Protein 6X6Z (pdb70)

Sequence (438 aa):
IVACDDPDFLTSYFAHSRLHHLSAWKANNLKDKFLNENIHKYTKITDKDTYIIFHIDFDCFFATVAYLCCRSSSFSACDFKRDPIVVCHGTKNSDIASCNYVARSYGIKNGMMWVSQAEKMLPNGIKLISLPYTFEQQFQLKSEAFYSTLKRLNIFNLILPISIDEAVCVRIIPDNIHNTNTLNARLCEEIRQEIFQGTNGCTVSIGCSDSLVLARLALKMAKPNGYNITFKSNLSEEFWSSFKLDDLPGVGHSSTLSSRLESTFDSPHSLNDLRKRYTLDALKASVGSKLGMKIHLALQGQDDEESSLKILYDPKEVLQRKKSLSIDINWGIRFKNITQVDLFIERGCQYLLEKLNEINKTTSQIITLKLMRRCKDAPIEPPKYMGMGRCDSSFSRSSSRLGIPTNEEFGIIATEMKSLYRTLGCPPMMELRGLALQFNKLVDVGPDNNNQ

Solvent-accessible surface area: 22510 Å² total; per-residue (Å²): 215,52,56,5,52,55,96,88,8,17,103,29,42,19,59,104,19,39,100,46,26,57,72,34,25,77,31,95,30,63,66,119,16,38,96,90,15,124,176,135,70,38,95,3,63,134,196,36,86,29,5,0,0,1,0,14,3,4,10,14,12,0,8,0,1,32,70,32,65,60,98,104,57,74,98,16,55,55,168,195,35,8,0,0,0,7,113,25,116,128,29,17,33,0,16,5,0,1,61,31,0,58,87,68,24,0,91,80,42,33,85,3,20,98,0,89,165,75,22,72,157,61,69,151,29,46,44,0,71,28,22,20,132,70,0,54,102,33,2,90,26,0,35,66,6,1,138,144,22,136,23,24,83,6,38,0,8,35,21,5,17,28,0,5,0,0,73,44,20,68,146,137,89,148,42,43,88,98,92,1,15,132,25,0,65,68,0,48,90,38,0,88,105,40,1,122,21,0,30,1,0,0,0,0,0,42,1,17,11,0,0,83,0,0,14,102,68,12,45,70,78,14,70,30,25,10,33,80,106,77,48,50,99,143,9,3,56,64,4,114,5,60,30,4,34,55,8,39,152,65,18,40,66,141,0,65,99,65,15,121,49,3,147,14,0,15,38,0,75,144,106,31,78,56,115,36,0,65,90,17,22,33,61,158,47,0,50,49,2,43,39,6,0,64,0,81,22,22,147,115,33,44,95,29,0,66,57,1,62,81,50,7,81,97,113,58,11,50,10,69,0,39,83,5,0,60,5,145,67,62,82,43,0,21,63,2,0,44,53,0,0,105,47,0,11,95,74,0,77,127,60,90,36,20,0,21,20,0,12,0,70,1,47,76,43,15,174,97,6,82,116,150,16,99,53,155,56,4,69,31,139,27,68,68,79,65,122,59,24,159,21,82,138,59,9,62,102,88,44,83,0,1,86,49,0,46,49,5,4,119,71,27,52,7,56,29,130,40,0,6,0,1,4,1,33,0,41,89,32,52,111,72,41,149,116,143,134,224

Structure (mmCIF, N/CA/C/O backbone):
data_6X6Z
#
_entry.id   6X6Z
#
_cell.length_a   62.376
_cell.length_b   73.947
_cell.length_c   117.290
_cell.angle_alpha   90.000
_cell.angle_beta   90.000
_cell.angle_gamma   90.000
#
_symmetry.space_group_name_H-M   'P 21 21 21'
#
loop_
_entity.id
_entity.type
_entity.pdbx_description
1 polymer "DNA (5'-D(*GP*GP*GP*GP*TP*GP*TP*GP*GP*TP*AP*G)-3')"
2 polymer "DNA (5'-D(*CP*AP*TP*CP*GP*CP*TP*AP*CP*CP*AP*CP*AP*CP*CP*CP*C)-3')"
3 polymer 'DNA repair protein REV1'
4 non-polymer 'CALCIUM ION'
5 non-polymer "2'-DEOXYCYTIDINE-5'-TRIPHOSPHATE"
6 non-polymer GLYCEROL
7 water water
#
loop_
_atom_site.group_PDB
_atom_site.id
_atom_site.type_symbol
_atom_site.label_atom_id
_atom_site.label_alt_id
_atom_site.label_comp_id
_atom_site.label_asym_id
_atom_site.label_entity_id
_atom_site.label_seq_id
_atom_site.pdbx_PDB_ins_code
_atom_site.Cartn_x
_atom_site.Cartn_y
_atom_site.Cartn_z
_atom_site.occupancy
_atom_site.B_iso_or_equiv
_atom_site.auth_seq_id
_atom_site.auth_comp_id
_atom_site.auth_asym_id
_atom_site.auth_atom_id
_atom_site.pdbx_PDB_model_num
ATOM 573 N N . ILE C 3 3 ? 12.06400 86.24700 -15.33100 1.000 39.18241 307 ILE A N 1
ATOM 574 C CA . ILE C 3 3 ? 12.60100 85.30400 -14.35300 1.000 44.48026 307 ILE A CA 1
ATOM 575 C C . ILE C 3 3 ? 13.61200 85.98000 -13.42600 1.000 29.92540 307 ILE A C 1
ATOM 576 O O . ILE C 3 3 ? 14.42800 86.79500 -13.86300 1.000 36.93088 307 ILE A O 1
ATOM 581 N N . VAL C 3 4 ? 13.54500 85.62500 -12.14500 1.000 32.09543 308 VAL A N 1
ATOM 582 C CA . VAL C 3 4 ? 14.25200 86.31500 -11.06900 1.000 23.11052 308 VAL A CA 1
ATOM 583 C C . VAL C 3 4 ? 15.10100 85.28300 -10.33700 1.000 22.39629 308 VAL A C 1
ATOM 584 O O . VAL C 3 4 ? 14.56200 84.39300 -9.66600 1.000 25.66614 308 VAL A O 1
ATOM 588 N N . ALA C 3 5 ? 16.41800 85.39900 -10.45200 1.000 20.21160 309 ALA A N 1
ATOM 589 C CA . ALA C 3 5 ? 17.31900 84.47100 -9.78400 1.000 21.07369 309 ALA A CA 1
ATOM 590 C C . ALA C 3 5 ? 17.57800 84.91200 -8.34200 1.000 19.86953 309 ALA A C 1
ATOM 591 O O . ALA C 3 5 ? 17.28700 86.04500 -7.93900 1.000 17.69381 309 ALA A O 1
ATOM 593 N N . CYS C 3 6 ? 18.13100 84.00200 -7.55200 1.000 18.87968 310 CYS A N 1
ATOM 594 C CA . CYS C 3 6 ? 18.32000 84.25300 -6.11100 1.000 16.44230 310 CYS A CA 1
ATOM 595 C C . CYS C 3 6 ? 19.30500 85.38700 -5.81400 1.000 15.20098 310 CYS A C 1
ATOM 596 O O . CYS C 3 6 ? 19.29100 85.85200 -4.72700 1.000 16.08611 310 CYS A O 1
ATOM 599 N N . ASP C 3 7 ? 20.16800 85.73300 -6.75700 1.000 16.35419 311 ASP A N 1
ATOM 600 C CA . ASP C 3 7 ? 21.06900 86.86000 -6.54000 1.000 15.68306 311 ASP A CA 1
ATOM 601 C C . ASP C 3 7 ? 20.46200 88.17700 -6.99900 1.000 16.10208 311 ASP A C 1
ATOM 602 O O . ASP C 3 7 ? 21.14100 89.20900 -6.95400 1.000 18.90002 311 ASP A O 1
ATOM 607 N N . ASP C 3 8 ? 19.22200 88.15900 -7.45600 1.000 16.12361 312 ASP A N 1
ATOM 608 C CA . ASP C 3 8 ? 18.55900 89.39300 -7.85300 1.000 18.43088 312 ASP A CA 1
ATOM 609 C C . ASP C 3 8 ? 17.90400 90.04000 -6.64000 1.000 15.04304 312 ASP A C 1
ATOM 610 O O . ASP C 3 8 ? 17.32100 89.34500 -5.80500 1.000 14.83738 312 ASP A O 1
ATOM 615 N N . PRO C 3 9 ? 17.98600 91.36300 -6.50400 1.000 15.62158 313 PRO A N 1
ATOM 616 C CA . PRO C 3 9 ? 17.33200 92.01400 -5.36000 1.000 14.65473 313 PRO A CA 1
ATOM 617 C C . PRO C 3 9 ? 15.85600 91.68600 -5.20800 1.000 14.06686 313 PRO A C 1
ATOM 618 O O . PRO C 3 9 ? 15.35400 91.70400 -4.08100 1.000 17.46868 313 PRO A O 1
ATOM 622 N N . ASP C 3 10 ? 15.15200 91.36200 -6.29700 1.000 14.89648 314 ASP A N 1
ATOM 623 C CA . ASP C 3 10 ? 13.71700 91.10400 -6.25300 1.000 14.87892 314 ASP A CA 1
ATOM 624 C C . ASP C 3 10 ? 13.36700 89.64900 -5.92400 1.000 16.91189 314 ASP A C 1
ATOM 625 O O . ASP C 3 10 ? 12.18200 89.29100 -5.96000 1.000 16.39010 314 ASP A O 1
ATOM 630 N N . PHE C 3 11 ? 14.35600 88.80900 -5.60600 1.000 15.42714 315 PHE A N 1
ATOM 631 C CA . PHE C 3 11 ? 14.08800 87.37300 -5.48900 1.000 14.72871 315 PHE A CA 1
ATOM 632 C C . PHE C 3 11 ? 13.09400 87.06300 -4.37300 1.000 18.56660 315 PHE A C 1
ATOM 633 O O . PHE C 3 11 ? 12.12500 86.32000 -4.58000 1.000 16.01590 315 PHE A O 1
ATOM 641 N N . LEU C 3 12 ? 13.32700 87.60200 -3.17300 1.000 17.54574 316 LEU A N 1
ATOM 642 C CA . LEU C 3 12 ? 12.43700 87.31300 -2.05200 1.000 18.02511 316 LEU A CA 1
ATOM 643 C C . LEU C 3 12 ? 11.00500 87.74800 -2.34800 1.000 17.48916 316 LEU A C 1
ATOM 644 O O . LEU C 3 12 ? 10.05000 87.00800 -2.07300 1.000 19.76868 316 LEU A O 1
ATOM 649 N N . THR C 3 13 ? 10.83300 88.93700 -2.93200 1.000 16.44619 317 THR A N 1
ATOM 650 C CA . THR C 3 13 ? 9.49800 89.39400 -3.29500 1.000 18.04542 317 THR A CA 1
ATOM 651 C C . THR C 3 13 ? 8.84100 88.44400 -4.28700 1.000 15.73557 317 THR A C 1
ATOM 652 O O . THR C 3 13 ? 7.66300 88.09500 -4.14200 1.000 18.10907 317 THR A O 1
ATOM 656 N N . SER C 3 14 ? 9.59600 88.00300 -5.29400 1.000 14.09153 318 SER A N 1
ATOM 657 C CA . SER C 3 14 ? 9.04600 87.12400 -6.32300 1.000 13.64822 318 SER A CA 1
ATOM 658 C C . SER C 3 14 ? 8.70800 85.75600 -5.74600 1.000 14.37827 318 SER A C 1
ATOM 659 O O . SER C 3 14 ? 7.65400 85.18200 -6.04900 1.000 13.63156 318 SER A O 1
ATOM 662 N N . TYR C 3 15 ? 9.62200 85.21200 -4.94400 1.000 13.04785 319 TYR A N 1
ATOM 663 C CA . TYR C 3 15 ? 9.41700 83.87300 -4.40700 1.000 12.57768 319 TYR A CA 1
ATOM 664 C C . TYR C 3 15 ? 8.20300 83.83300 -3.48800 1.000 14.37163 319 TYR A C 1
ATOM 665 O O . TYR C 3 15 ? 7.34100 82.95100 -3.61100 1.000 14.05382 319 TYR A O 1
ATOM 674 N N . PHE C 3 16 ? 8.10200 84.80600 -2.57700 1.000 13.61300 320 PHE A N 1
ATOM 675 C CA . PHE C 3 16 ? 6.95400 84.84500 -1.67600 1.000 13.15498 320 PHE A CA 1
ATOM 676 C C . PHE C 3 16 ? 5.64400 85.13000 -2.41700 1.000 15.04234 320 PHE A C 1
ATOM 677 O O . PHE C 3 16 ? 4.58100 84.63700 -2.01300 1.000 15.90669 320 PHE A O 1
ATOM 685 N N . ALA C 3 17 ? 5.68900 85.92500 -3.49200 1.000 15.60016 321 ALA A N 1
ATOM 686 C CA . ALA C 3 17 ? 4.48500 86.14500 -4.29600 1.000 16.02980 321 ALA A CA 1
ATOM 687 C C . ALA C 3 17 ? 3.96700 84.85300 -4.91500 1.000 14.47100 321 ALA A C 1
ATOM 688 O O . ALA C 3 17 ? 2.75200 84.69500 -5.10200 1.000 14.72268 321 ALA A O 1
ATOM 690 N N . HIS C 3 18 ? 4.86900 83.91800 -5.25100 1.000 13.23191 322 HIS A N 1
ATOM 691 C CA . HIS C 3 18 ? 4.48800 82.67900 -5.92000 1.000 12.61930 322 HIS A CA 1
ATOM 692 C C . HIS C 3 18 ? 4.29500 81.51000 -4.96700 1.000 11.65856 322 HIS A C 1
ATOM 693 O O . HIS C 3 18 ? 3.61400 80.54400 -5.34000 1.000 13.21440 322 HIS A O 1
ATOM 700 N N . SER C 3 19 ? 4.89400 81.55700 -3.77000 1.000 11.91928 323 SER A N 1
ATOM 701 C CA . SER C 3 19 ? 4.94000 80.40100 -2.86700 1.000 11.10529 323 SER A CA 1
ATOM 702 C C . SER C 3 19 ? 3.62400 80.24900 -2.11100 1.000 10.97267 323 SER A C 1
ATOM 703 O O . SER C 3 19 ? 3.32100 81.04700 -1.22400 1.000 12.68009 323 SER A O 1
ATOM 706 N N . ARG C 3 20 ? 2.88100 79.17300 -2.38500 1.000 11.02020 324 ARG A N 1
ATOM 707 C CA . ARG C 3 20 ? 1.63600 78.99000 -1.64200 1.000 11.87224 324 ARG A CA 1
ATOM 708 C C . ARG C 3 20 ? 1.88600 78.66800 -0.17100 1.000 12.04459 324 ARG A C 1
ATOM 709 O O . ARG C 3 20 ? 1.05800 79.01300 0.68400 1.000 12.33324 324 ARG A O 1
ATOM 717 N N . LEU C 3 21 ? 3.00500 78.01100 0.14300 1.000 12.11445 325 LEU A N 1
ATOM 718 C CA . LEU C 3 21 ? 3.32300 77.71300 1.53500 1.000 12.37539 325 LEU A CA 1
ATOM 719 C C . LEU C 3 21 ? 3.65900 78.98400 2.30700 1.000 11.47608 325 LEU A C 1
ATOM 720 O O . LEU C 3 21 ? 3.26500 79.13100 3.47100 1.000 13.18799 325 LEU A O 1
ATOM 725 N N . HIS C 3 22 ? 4.36200 79.93000 1.67500 1.000 11.28175 326 HIS A N 1
ATOM 726 C CA . HIS C 3 22 ? 4.51500 81.24000 2.29500 1.000 12.04979 326 HIS A CA 1
ATOM 727 C C . HIS C 3 22 ? 3.16100 81.89900 2.53800 1.000 12.51371 326 HIS A C 1
ATOM 728 O O . HIS C 3 22 ? 2.92800 82.48700 3.60300 1.000 13.72338 326 HIS A O 1
ATOM 735 N N . HIS C 3 23 ? 2.25900 81.83400 1.55400 1.000 13.58240 327 HIS A N 1
ATOM 736 C CA . HIS C 3 23 ? 0.93600 82.43900 1.72200 1.000 12.97620 327 HIS A CA 1
ATOM 737 C C . HIS C 3 23 ? 0.19300 81.81200 2.89300 1.000 14.00690 327 HIS A C 1
ATOM 738 O O . HIS C 3 23 ? -0.39400 82.52400 3.71500 1.000 14.50922 327 HIS A O 1
ATOM 745 N N . LEU C 3 24 ? 0.19400 80.47800 2.98000 1.000 13.27018 328 LEU A N 1
ATOM 746 C CA . LEU C 3 24 ? -0.49300 79.81300 4.08900 1.000 12.77862 328 LEU A CA 1
ATOM 747 C C . LEU C 3 24 ? 0.00300 80.34100 5.42600 1.000 14.94890 328 LEU A C 1
ATOM 748 O O . LEU C 3 24 ? -0.79100 80.67000 6.32100 1.000 13.49848 328 LEU A O 1
ATOM 753 N N . SER C 3 25 ? 1.32500 80.44800 5.57100 1.000 13.85488 329 SER A N 1
ATOM 754 C CA . SER C 3 25 ? 1.95200 80.87100 6.81400 1.000 13.01778 329 SER A CA 1
ATOM 755 C C . SER C 3 25 ? 1.59300 82.30900 7.15100 1.000 13.39798 329 SER A C 1
ATOM 756 O O . SER C 3 25 ? 1.34400 82.63400 8.31900 1.000 14.43950 329 SER A O 1
ATOM 759 N N . ALA C 3 26 ? 1.66600 83.17700 6.13900 1.000 14.16254 330 ALA A N 1
ATOM 760 C CA . ALA C 3 26 ? 1.37400 84.58800 6.35700 1.000 14.54999 330 ALA A CA 1
ATOM 761 C C . ALA C 3 26 ? -0.09600 84.78700 6.68800 1.000 15.10092 330 ALA A C 1
ATOM 762 O O . ALA C 3 26 ? -0.43700 85.57100 7.58200 1.000 16.10725 330 ALA A O 1
ATOM 764 N N . TRP C 3 27 ? -0.97800 84.09200 5.97400 1.000 14.66418 331 TRP A N 1
ATOM 765 C CA . TRP C 3 27 ? -2.40800 84.21400 6.24500 1.000 13.43745 331 TRP A CA 1
ATOM 766 C C . TRP C 3 27 ? -2.72900 83.75600 7.65700 1.000 13.37604 331 TRP A C 1
ATOM 767 O O . TRP C 3 27 ? -3.52200 84.39500 8.36200 1.000 14.93293 331 TRP A O 1
ATOM 778 N N . LYS C 3 28 ? -2.12700 82.64500 8.08600 1.000 15.35177 332 LYS A N 1
ATOM 779 C CA . LYS C 3 28 ? -2.37400 82.14100 9.43300 1.000 13.72728 332 LYS A CA 1
ATOM 780 C C . LYS C 3 28 ? -1.87000 83.12500 10.47800 1.000 14.80913 332 LYS A C 1
ATOM 781 O O . LYS C 3 28 ? -2.56200 83.42000 11.45700 1.000 15.53942 332 LYS A O 1
ATOM 787 N N . ALA C 3 29 ? -0.66000 83.64800 10.28100 1.000 14.71297 333 ALA A N 1
ATOM 788 C CA . ALA C 3 29 ? -0.11600 84.61700 11.22600 1.000 14.56731 333 ALA A CA 1
ATOM 789 C C . ALA C 3 29 ? -1.00200 85.85000 11.31900 1.000 13.63045 333 ALA A C 1
ATOM 790 O O . ALA C 3 29 ? -1.21400 86.38800 12.41500 1.000 15.84544 333 ALA A O 1
ATOM 792 N N A ASN C 3 30 ? -1.52700 86.31800 10.18400 0.720 15.89331 334 ASN A N 1
ATOM 793 N N B ASN C 3 30 ? -1.53900 86.30800 10.18500 0.280 15.92010 334 ASN A N 1
ATOM 794 C CA A ASN C 3 30 ? -2.39800 87.49400 10.20400 0.720 14.80815 334 ASN A CA 1
ATOM 795 C CA B ASN C 3 30 ? -2.39800 87.49000 10.19500 0.280 14.96184 334 ASN A CA 1
ATOM 796 C C A ASN C 3 30 ? -3.70100 87.20300 10.93700 0.720 17.18537 334 ASN A C 1
ATOM 797 C C B ASN C 3 30 ? -3.71800 87.21300 10.90300 0.280 17.13818 334 ASN A C 1
ATOM 798 O O A ASN C 3 30 ? -4.22300 88.06500 11.65600 0.720 16.42300 334 ASN A O 1
ATOM 799 O O B ASN C 3 30 ? -4.26800 88.09700 11.57100 0.280 16.47724 334 ASN A O 1
ATOM 808 N N . LEU C 3 31 ? -4.24700 85.99500 10.76500 1.000 13.38957 335 LEU A N 1
ATOM 809 C CA . LEU C 3 31 ? -5.49200 85.65100 11.44600 1.000 14.03539 335 LEU A CA 1
ATOM 810 C C . LEU C 3 31 ? -5.29600 85.59500 12.95000 1.000 15.04383 335 LEU A C 1
ATOM 811 O O . LEU C 3 31 ? -6.19200 85.97700 13.71300 1.000 15.68424 335 LEU A O 1
ATOM 816 N N . LYS C 3 32 ? -4.14200 85.10000 13.39700 1.000 15.10005 336 LYS A N 1
ATOM 817 C CA . LYS C 3 32 ? -3.86100 85.07100 14.82500 1.000 12.89180 336 LYS A CA 1
ATOM 818 C C . LYS C 3 32 ? -3.69800 86.47800 15.37300 1.000 17.43021 336 LYS A C 1
ATOM 819 O O . LYS C 3 32 ? -4.20700 86.79100 16.45200 1.000 16.79730 336 LYS A O 1
ATOM 825 N N . ASP C 3 33 ? -2.98900 87.34100 14.64600 1.000 15.35928 337 ASP A N 1
ATOM 826 C CA . ASP C 3 33 ? -2.81500 88.70600 15.11800 1.000 17.17951 337 ASP A CA 1
ATOM 827 C C . ASP C 3 33 ? -4.15100 89.43100 15.16400 1.000 19.48674 337 ASP A C 1
ATOM 828 O O . ASP C 3 33 ? -4.42400 90.19000 16.10200 1.000 20.62616 337 ASP A O 1
ATOM 833 N N . LYS C 3 34 ? -5.00700 89.18400 14.17300 1.000 16.53004 338 LYS A N 1
ATOM 834 C CA . LYS C 3 34 ? -6.33900 89.77800 14.17900 1.000 17.43326 338 LYS A CA 1
ATOM 835 C C . LYS C 3 34 ? -7.13000 89.32900 15.40200 1.000 19.26976 338 LYS A C 1
ATOM 836 O O . LYS C 3 34 ? -7.78100 90.14900 16.06400 1.000 19.69256 338 LYS A O 1
ATOM 842 N N . PHE C 3 35 ? -7.07000 88.03300 15.72800 1.000 16.12882 339 PHE A N 1
ATOM 843 C CA . PHE C 3 35 ? -7.75100 87.52000 16.91400 1.000 19.36756 339 PHE A CA 1
ATOM 844 C C . PHE C 3 35 ? -7.28700 88.24800 18.16800 1.000 19.26102 339 PHE A C 1
ATOM 845 O O . PHE C 3 35 ? -8.10400 88.66300 19.00000 1.000 19.83015 339 PHE A O 1
ATOM 853 N N . LEU C 3 36 ? -5.97600 88.41600 18.31900 1.000 17.66112 340 LEU A N 1
ATOM 854 C CA . LEU C 3 36 ? -5.44900 89.07300 19.51200 1.000 19.05580 340 LEU A CA 1
ATOM 855 C C . LEU C 3 36 ? -5.86400 90.53600 19.57000 1.000 23.09320 340 LEU A C 1
ATOM 856 O O . LEU C 3 36 ? -6.19200 91.04900 20.64600 1.000 23.45353 340 LEU A O 1
ATOM 861 N N . ASN C 3 37 ? -5.85400 91.22100 18.42600 1.000 19.92070 341 ASN A N 1
ATOM 862 C CA . ASN C 3 37 ? -6.24100 92.63100 18.39700 1.000 24.09344 341 ASN A CA 1
ATOM 863 C C . ASN C 3 37 ? -7.72100 92.80700 18.70200 1.000 26.31684 341 ASN A C 1
ATOM 864 O O . ASN C 3 37 ? -8.10900 93.75200 19.39800 1.000 27.98285 341 ASN A O 1
ATOM 869 N N . GLU C 3 38 ? -8.56400 91.90400 18.20000 1.000 24.30944 342 GLU A N 1
ATOM 870 C CA . GLU C 3 38 ? -9.99600 92.01000 18.45400 1.000 26.19845 342 GLU A CA 1
ATOM 871 C C . GLU C 3 38 ? -10.36400 91.67200 19.89100 1.000 31.14095 342 GLU A C 1
ATOM 872 O O . GLU C 3 38 ? -11.43900 92.07100 20.35200 1.000 35.86841 342 GLU A O 1
ATOM 878 N N . ASN C 3 39 ? -9.50400 90.95600 20.61100 1.000 26.55637 343 ASN A N 1
ATOM 879 C CA . ASN C 3 39 ? -9.83300 90.46200 21.94000 1.000 26.25811 343 ASN A CA 1
ATOM 880 C C . ASN C 3 39 ? -9.01200 91.11900 23.04200 1.000 36.03077 343 ASN A C 1
ATOM 881 O O . ASN C 3 39 ? -9.03000 90.63600 24.17800 1.000 34.87825 343 ASN A O 1
ATOM 886 N N . ILE C 3 40 ? -8.30600 92.21500 22.74100 1.000 32.99499 344 ILE A N 1
ATOM 887 C CA . ILE C 3 40 ? -7.36100 92.78600 23.70200 1.000 41.88574 344 ILE A CA 1
ATOM 888 C C . ILE C 3 40 ? -8.06100 93.18400 24.99800 1.000 43.25308 344 ILE A C 1
ATOM 889 O O . ILE C 3 40 ? -7.49700 93.04900 26.09100 1.000 39.99573 344 ILE A O 1
ATOM 894 N N . HIS C 3 41 ? -9.30000 93.66000 24.90300 1.000 38.31821 345 HIS A N 1
ATOM 895 C CA . HIS C 3 41 ? -10.07500 94.04300 26.07500 1.000 50.41810 345 HIS A CA 1
ATOM 896 C C . HIS C 3 41 ? -11.15100 93.02700 26.43700 1.000 53.07050 345 HIS A C 1
ATOM 897 O O . HIS C 3 41 ? -11.83700 93.20600 27.44900 1.000 60.64316 345 HIS A O 1
ATOM 904 N N . LYS C 3 42 ? -11.31500 91.97600 25.64000 1.000 48.91348 346 LYS A N 1
ATOM 905 C CA . LYS C 3 42 ? -12.25300 90.90500 25.93100 1.000 47.20552 346 LYS A CA 1
ATOM 906 C C . LYS C 3 42 ? -11.52900 89.76400 26.64200 1.000 52.98031 346 LYS A C 1
ATOM 907 O O . LYS C 3 42 ? -10.29900 89.72100 26.71100 1.000 49.98079 346 LYS A O 1
ATOM 913 N N . TYR C 3 43 ? -12.32300 88.80900 27.13400 1.000 58.54768 347 TYR A N 1
ATOM 914 C CA . TYR C 3 43 ? -11.79300 87.58500 27.79200 1.000 58.67389 347 TYR A CA 1
ATOM 915 C C . TYR C 3 43 ? -11.95900 86.42800 26.80000 1.000 58.06471 347 TYR A C 1
ATOM 916 O O . TYR C 3 43 ? -10.94000 85.88500 26.32700 1.000 60.14636 347 TYR A O 1
ATOM 918 N N . THR C 3 44 ? -13.22000 86.09700 26.49600 1.000 60.27774 348 THR A N 1
ATOM 919 C CA . THR C 3 44 ? -13.62200 85.04300 25.52300 1.000 58.80570 348 THR A CA 1
ATOM 920 C C . THR C 3 44 ? -12.72600 83.80200 25.62300 1.000 54.16707 348 THR A C 1
ATOM 921 O O . THR C 3 44 ? -12.25900 83.33600 24.56500 1.000 54.22693 348 THR A O 1
ATOM 923 N N . LYS C 3 45 ? -12.49700 83.29100 26.83600 1.000 42.13017 349 LYS A N 1
ATOM 924 C CA . LYS C 3 45 ? -11.66800 82.07100 26.99400 1.000 34.45158 349 LYS A CA 1
ATOM 925 C C . LYS C 3 45 ? -12.72100 81.10600 27.58200 1.000 30.48655 349 LYS A C 1
ATOM 926 O O . LYS C 3 45 ? -13.66900 81.48100 28.24400 1.000 30.29544 349 LYS A O 1
ATOM 932 N N . ILE C 3 46 ? -12.53900 79.83800 27.29900 1.000 22.39387 350 ILE A N 1
ATOM 933 C CA . ILE C 3 46 ? -13.34700 78.79900 27.92800 1.000 24.04388 350 ILE A CA 1
ATOM 934 C C . ILE C 3 46 ? -12.84300 78.59700 29.35000 1.000 25.48616 350 ILE A C 1
ATOM 935 O O . ILE C 3 46 ? -11.63500 78.61300 29.60400 1.000 25.71028 350 ILE A O 1
ATOM 940 N N . THR C 3 47 ? -13.76300 78.41900 30.29200 1.000 26.22465 351 THR A N 1
ATOM 941 C CA . THR C 3 47 ? -13.40200 78.18200 31.68300 1.000 25.14434 351 THR A CA 1
ATOM 942 C C . THR C 3 47 ? -13.77500 76.76000 32.08300 1.000 24.11396 351 THR A C 1
ATOM 943 O O . THR C 3 47 ? -14.47000 76.04700 31.35600 1.000 23.71446 351 THR A O 1
ATOM 947 N N . ASP C 3 48 ? -13.30400 76.35700 33.26700 1.000 23.33321 352 ASP A N 1
ATOM 948 C CA . ASP C 3 48 ? -13.55000 74.99800 33.73700 1.000 23.31644 352 ASP A CA 1
ATOM 949 C C . ASP C 3 48 ? -15.03800 74.71000 33.92500 1.000 21.01885 352 ASP A C 1
ATOM 950 O O . ASP C 3 48 ? -15.45600 73.55200 33.82000 1.000 24.34766 352 ASP A O 1
ATOM 955 N N . LYS C 3 49 ? -15.84900 75.73600 34.15000 1.000 22.19013 353 LYS A N 1
ATOM 956 C CA . LYS C 3 49 ? -17.30200 75.54700 34.41000 1.000 23.23005 353 LYS A CA 1
ATOM 957 C C . LYS C 3 49 ? -18.07600 75.35600 33.10500 1.000 27.05775 353 LYS A C 1
ATOM 958 O O . LYS C 3 49 ? -19.21100 74.95600 33.16500 1.000 24.65984 353 LYS A O 1
ATOM 964 N N . ASP C 3 50 ? -17.45000 75.63600 31.97100 1.000 21.91612 354 ASP A N 1
ATOM 965 C CA . ASP C 3 50 ? -18.17400 75.57000 30.71100 1.000 20.83883 354 ASP A CA 1
ATOM 966 C C . ASP C 3 50 ? -18.19000 74.14800 30.17600 1.000 20.20191 354 ASP A C 1
ATOM 967 O O . ASP C 3 50 ? -17.15700 73.47500 30.13700 1.000 20.06944 354 ASP A O 1
ATOM 972 N N . THR C 3 51 ? -19.36500 73.69300 29.76100 1.000 18.29507 355 THR A N 1
ATOM 973 C CA . THR C 3 51 ? -19.49300 72.50300 28.93300 1.000 20.02147 355 THR A CA 1
ATOM 974 C C . THR C 3 51 ? -19.69000 72.98100 27.50300 1.000 18.06173 355 THR A C 1
ATOM 975 O O . THR C 3 51 ? -20.51400 73.86300 27.25200 1.000 20.49351 355 THR A O 1
ATOM 979 N N . TYR C 3 52 ? -18.91000 72.43100 26.57200 1.000 18.86808 356 TYR A N 1
ATOM 980 C CA . TYR C 3 52 ? -18.86400 72.99000 25.23000 1.000 17.70356 356 TYR A CA 1
ATOM 981 C C . TYR C 3 52 ? -19.00000 71.91100 24.16300 1.000 14.70398 356 TYR A C 1
ATOM 982 O O . TYR C 3 52 ? -18.75500 70.72200 24.39300 1.000 17.14585 356 TYR A O 1
ATOM 991 N N . ILE C 3 53 ? -19.40200 72.37000 22.98100 1.000 16.44329 357 ILE A N 1
ATOM 992 C CA . ILE C 3 53 ? -19.40500 71.58000 21.75700 1.000 17.15321 357 ILE A CA 1
ATOM 993 C C . ILE C 3 53 ? -18.46000 72.25800 20.77800 1.000 14.55312 357 ILE A C 1
ATOM 994 O O . ILE C 3 53 ? -18.43200 73.49100 20.68000 1.000 14.84447 357 ILE A O 1
ATOM 999 N N . ILE C 3 54 ? -17.68300 71.44500 20.07100 1.000 14.42639 358 ILE A N 1
ATOM 1000 C CA . ILE C 3 54 ? -16.73600 71.91200 19.06700 1.000 14.41356 358 ILE A CA 1
ATOM 1001 C C . ILE C 3 54 ? -17.35500 71.69400 17.69500 1.000 15.39605 358 ILE A C 1
ATOM 1002 O O . ILE C 3 54 ? -17.80000 70.58200 17.37400 1.000 17.11860 358 ILE A O 1
ATOM 1007 N N . PHE C 3 55 ? -17.39200 72.75100 16.88900 1.000 13.63439 359 PHE A N 1
ATOM 1008 C CA . PHE C 3 55 ? -17.70900 72.65400 15.46800 1.000 13.03713 359 PHE A CA 1
ATOM 1009 C C . PHE C 3 55 ? -16.42100 72.98600 14.73000 1.000 14.16846 359 PHE A C 1
ATOM 1010 O O . PHE C 3 55 ? -15.95600 74.13600 14.75500 1.000 13.97766 359 PHE A O 1
ATOM 1018 N N . HIS C 3 56 ? -15.81900 71.95900 14.14600 1.000 13.38279 360 HIS A N 1
ATOM 1019 C CA . HIS C 3 56 ? -14.57700 72.11100 13.35600 1.000 12.69735 360 HIS A CA 1
ATOM 1020 C C . HIS C 3 56 ? -14.98700 72.24200 11.88900 1.000 12.66728 360 HIS A C 1
ATOM 1021 O O . HIS C 3 56 ? -15.40400 71.28300 11.33700 1.000 12.91476 360 HIS A O 1
ATOM 1028 N N . ILE C 3 57 ? -14.78500 73.42900 11.32700 1.000 11.02878 361 ILE A N 1
ATOM 1029 C CA . ILE C 3 57 ? -15.35000 73.78600 10.03200 1.000 13.11164 361 ILE A CA 1
ATOM 1030 C C . ILE C 3 57 ? -14.19200 74.02700 9.07300 1.000 11.53946 361 ILE A C 1
ATOM 1031 O O . ILE C 3 57 ? -13.24000 74.73200 9.42000 1.000 13.15759 361 ILE A O 1
ATOM 1036 N N . ASP C 3 58 ? -14.27300 73.46000 7.86400 1.000 12.21755 362 ASP A N 1
ATOM 1037 C CA . ASP C 3 58 ? -13.13200 73.49900 6.95300 1.000 12.84317 362 ASP A CA 1
ATOM 1038 C C . ASP C 3 58 ? -13.60700 73.40600 5.50300 1.000 11.47638 362 ASP A C 1
ATOM 1039 O O . ASP C 3 58 ? -14.49000 72.59900 5.18600 1.000 13.57841 362 ASP A O 1
ATOM 1044 N N . PHE C 3 59 ? -13.03400 74.24100 4.62700 1.000 11.14770 363 PHE A N 1
ATOM 1045 C CA . PHE C 3 59 ? -13.41900 74.21400 3.21200 1.000 12.07593 363 PHE A CA 1
ATOM 1046 C C . PHE C 3 59 ? -12.97100 72.89700 2.58000 1.000 11.65766 363 PHE A C 1
ATOM 1047 O O . PHE C 3 59 ? -11.81000 72.47600 2.73000 1.000 12.22595 363 PHE A O 1
ATOM 1055 N N . ASP C 3 60 ? -13.86200 72.28100 1.80700 1.000 12.43972 364 ASP A N 1
ATOM 1056 C CA . ASP C 3 60 ? -13.47400 71.14400 0.98600 1.000 12.53820 364 ASP A CA 1
ATOM 1057 C C . ASP C 3 60 ? -12.53000 71.58900 -0.12700 1.000 11.95222 364 ASP A C 1
ATOM 1058 O O . ASP C 3 60 ? -12.77800 72.59600 -0.79900 1.000 13.09849 364 ASP A O 1
ATOM 1063 N N . CYS C 3 61 ? -11.45900 70.80500 -0.33000 1.000 11.82945 365 CYS A N 1
ATOM 1064 C CA . CYS C 3 61 ? -10.41700 71.05000 -1.33500 1.000 11.39647 365 CYS A CA 1
ATOM 1065 C C . CYS C 3 61 ? -10.28500 72.53000 -1.67900 1.000 11.80792 365 CYS A C 1
ATOM 1066 O O . CYS C 3 61 ? -10.53500 72.95300 -2.81200 1.000 12.93298 365 CYS A O 1
ATOM 1069 N N . PHE C 3 62 ? -9.84000 73.31000 -0.69400 1.000 11.70319 366 PHE A N 1
ATOM 1070 C CA . PHE C 3 62 ? -10.01200 74.76000 -0.71000 1.000 13.03224 366 PHE A CA 1
ATOM 1071 C C . PHE C 3 62 ? -9.48800 75.41900 -1.98600 1.000 11.97369 366 PHE A C 1
ATOM 1072 O O . PHE C 3 62 ? -10.24200 76.09300 -2.69900 1.000 11.83251 366 PHE A O 1
ATOM 1080 N N . PHE C 3 63 ? -8.18800 75.28900 -2.27600 1.000 11.47998 367 PHE A N 1
ATOM 1081 C CA . PHE C 3 63 ? -7.66300 75.97000 -3.46200 1.000 11.64245 367 PHE A CA 1
ATOM 1082 C C . PHE C 3 63 ? -8.33200 75.45700 -4.73500 1.000 12.06850 367 PHE A C 1
ATOM 1083 O O . PHE C 3 63 ? -8.57600 76.23400 -5.66300 1.000 13.95544 367 PHE A O 1
ATOM 1091 N N . ALA C 3 64 ? -8.59500 74.14600 -4.82200 1.000 12.93936 368 ALA A N 1
ATOM 1092 C CA . ALA C 3 64 ? -9.21700 73.61200 -6.03500 1.000 13.48249 368 ALA A CA 1
ATOM 1093 C C . ALA C 3 64 ? -10.60800 74.19700 -6.23400 1.000 13.56611 368 ALA A C 1
ATOM 1094 O O . ALA C 3 64 ? -10.97200 74.57600 -7.35300 1.000 14.48551 368 ALA A O 1
ATOM 1096 N N . THR C 3 65 ? -11.39400 74.29100 -5.15900 1.000 13.86522 369 THR A N 1
ATOM 1097 C CA . THR C 3 65 ? -12.72600 74.87700 -5.26500 1.000 11.66716 369 THR A CA 1
ATOM 1098 C C . THR C 3 65 ? -12.65300 76.33500 -5.70000 1.000 13.84666 369 THR A C 1
ATOM 1099 O O . THR C 3 65 ? -13.37000 76.76400 -6.61800 1.000 14.65624 369 THR A O 1
ATOM 1103 N N . VAL C 3 66 ? -11.82100 77.12400 -5.02300 1.000 13.67806 370 VAL A N 1
ATOM 1104 C CA . VAL C 3 66 ? -11.77900 78.55500 -5.29900 1.000 13.58452 370 VAL A CA 1
ATOM 1105 C C . VAL C 3 66 ? -11.19200 78.82000 -6.67700 1.000 14.71803 370 VAL A C 1
ATOM 1106 O O . VAL C 3 66 ? -11.70800 79.65500 -7.43200 1.000 15.61033 370 VAL A O 1
ATOM 1110 N N . ALA C 3 67 ? -10.10700 78.12100 -7.02500 1.000 12.91130 371 ALA A N 1
ATOM 1111 C CA . ALA C 3 67 ? -9.48800 78.31500 -8.33000 1.000 14.71300 371 ALA A CA 1
ATOM 1112 C C . ALA C 3 67 ? -10.42500 77.90000 -9.44600 1.000 15.96958 371 ALA A C 1
ATOM 1113 O O . ALA C 3 67 ? -10.35000 78.44100 -10.55400 1.000 18.01624 371 ALA A O 1
ATOM 1115 N N . TYR C 3 68 ? -11.30100 76.93600 -9.17700 1.000 14.03608 372 TYR A N 1
ATOM 1116 C CA . TYR C 3 68 ? -12.31900 76.57200 -10.15600 1.000 15.08426 372 TYR A CA 1
ATOM 1117 C C . TYR C 3 68 ? -13.36600 77.66700 -10.28800 1.000 15.26179 372 TYR A C 1
ATOM 1118 O O . TYR C 3 68 ? -13.68100 78.10800 -11.40100 1.000 17.98675 372 TYR A O 1
ATOM 1127 N N . LEU C 3 69 ? -13.92300 78.11700 -9.16100 1.000 16.17226 373 LEU A N 1
ATOM 1128 C CA . LEU C 3 69 ? -14.97700 79.12700 -9.21800 1.000 14.67730 373 LEU A CA 1
ATOM 1129 C C . LEU C 3 69 ? -14.49300 80.42300 -9.85800 1.000 18.69720 373 LEU A C 1
ATOM 1130 O O . LEU C 3 69 ? -15.29300 81.14800 -10.46000 1.000 19.27258 373 LEU A O 1
ATOM 1135 N N . CYS C 3 70 ? -13.19700 80.73500 -9.75600 1.000 15.87705 374 CYS A N 1
ATOM 1136 C CA A CYS C 3 70 ? -12.59100 81.94700 -10.28100 0.860 16.18413 374 CYS A CA 1
ATOM 1137 C CA B CYS C 3 70 ? -12.69300 81.96300 -10.36500 0.140 16.41953 374 CYS A CA 1
ATOM 1138 C C . CYS C 3 70 ? -11.74500 81.69300 -11.53300 1.000 15.48556 374 CYS A C 1
ATOM 1139 O O . CYS C 3 70 ? -10.90900 82.53000 -11.88400 1.000 20.34323 374 CYS A O 1
ATOM 1144 N N . ARG C 3 71 ? -11.91800 80.54700 -12.18400 1.000 17.07588 375 ARG A N 1
ATOM 1145 C CA . ARG C 3 71 ? -11.05900 80.16800 -13.29600 1.000 15.48893 375 ARG A CA 1
ATOM 1146 C C . ARG C 3 71 ? -11.24000 81.10900 -14.48100 1.000 16.79133 375 ARG A C 1
ATOM 1147 O O . ARG C 3 71 ? -12.30500 81.70700 -14.67700 1.000 18.59348 375 ARG A O 1
ATOM 1155 N N . SER C 3 72 ? -10.17700 81.23100 -15.27000 1.000 17.39333 376 SER A N 1
ATOM 1156 C CA . SER C 3 72 ? -10.18000 82.09600 -16.44100 1.000 18.51295 376 SER A CA 1
ATOM 1157 C C . SER C 3 72 ? -11.03200 81.48200 -17.55000 1.000 24.45285 376 SER A C 1
ATOM 1158 O O . SER C 3 72 ? -11.42200 80.31300 -17.50000 1.000 22.87648 376 SER A O 1
ATOM 1161 N N . SER C 3 73 ? -11.29900 82.29000 -18.58100 1.000 27.75416 377 SER A N 1
ATOM 1162 C CA . SER C 3 73 ? -12.17800 81.84700 -19.66000 1.000 27.03742 377 SER A CA 1
ATOM 1163 C C . SER C 3 73 ? -11.60500 80.65000 -20.41000 1.000 25.66519 377 SER A C 1
ATOM 1164 O O . SER C 3 73 ? -12.36500 79.85800 -20.97900 1.000 27.66034 377 SER A O 1
ATOM 1167 N N . SER C 3 74 ? -10.28000 80.48400 -20.41400 1.000 22.16164 378 SER A N 1
ATOM 1168 C CA . SER C 3 74 ? -9.69700 79.32700 -21.08900 1.000 26.59966 378 SER A CA 1
ATOM 1169 C C . SER C 3 74 ? -10.08900 78.00700 -20.42900 1.000 26.22405 378 SER A C 1
ATOM 1170 O O . SER C 3 74 ? -9.93400 76.94600 -21.04500 1.000 25.83090 378 SER A O 1
ATOM 1173 N N . PHE C 3 75 ? -10.60400 78.04800 -19.19700 1.000 19.08221 379 PHE A N 1
ATOM 1174 C CA . PHE C 3 75 ? -11.10500 76.87500 -18.49200 1.000 19.32800 379 PHE A CA 1
ATOM 1175 C C . PHE C 3 75 ? -12.61700 76.90600 -18.30400 1.000 20.63284 379 PHE A C 1
ATOM 1176 O O . PHE C 3 75 ? -13.13700 76.17700 -17.45700 1.000 20.86671 379 PHE A O 1
ATOM 1184 N N . SER C 3 76 ? -13.33300 77.72300 -19.08200 1.000 19.39665 380 SER A N 1
ATOM 1185 C CA . SER C 3 76 ? -14.76100 77.91100 -18.84300 1.000 21.15138 380 SER A CA 1
ATOM 1186 C C . SER C 3 76 ? -15.52600 76.59200 -18.88800 1.000 22.67603 380 SER A C 1
ATOM 1187 O O . SER C 3 76 ? -16.48700 76.39700 -18.13400 1.000 23.85634 380 SER A O 1
ATOM 1190 N N . ALA C 3 77 ? -15.11300 75.66600 -19.74800 1.000 23.38757 381 ALA A N 1
ATOM 1191 C CA . ALA C 3 77 ? -15.85000 74.41800 -19.89200 1.000 21.16151 381 ALA A CA 1
ATOM 1192 C C . ALA C 3 77 ? -15.48900 73.37100 -18.84400 1.000 25.83699 381 ALA A C 1
ATOM 1193 O O . ALA C 3 77 ? -16.11600 72.30600 -18.81500 1.000 25.86718 381 ALA A O 1
ATOM 1195 N N . CYS C 3 78 ? -14.51100 73.64800 -17.98600 1.000 22.03267 382 CYS A N 1
ATOM 1196 C CA . CYS C 3 78 ? -14.10500 72.67200 -16.98700 1.000 22.85129 382 CYS A CA 1
ATOM 1197 C C . CYS C 3 78 ? -15.28800 72.34300 -16.07400 1.000 20.33816 382 CYS A C 1
ATOM 1198 O O . CYS C 3 78 ? -16.09800 73.21300 -15.74600 1.000 19.73730 382 CYS A O 1
ATOM 1201 N N . ASP C 3 79 ? -15.38900 71.07000 -15.68600 1.000 20.45261 383 ASP A N 1
ATOM 1202 C CA . ASP C 3 79 ? -16.52700 70.54600 -14.93000 1.000 21.13635 383 ASP A CA 1
ATOM 1203 C C . ASP C 3 79 ? -16.00300 70.08400 -13.57600 1.000 21.68078 383 ASP A C 1
ATOM 1204 O O . ASP C 3 79 ? -15.29700 69.07400 -13.49600 1.000 21.16715 383 ASP A O 1
ATOM 1209 N N . PHE C 3 80 ? -16.36400 70.81400 -12.51300 1.000 20.38404 384 PHE A N 1
ATOM 1210 C CA . PHE C 3 80 ? -15.85000 70.50200 -11.17700 1.000 19.41376 384 PHE A CA 1
ATOM 1211 C C . PHE C 3 80 ? -16.34700 69.15500 -10.66900 1.000 23.48409 384 PHE A C 1
ATOM 1212 O O . PHE C 3 80 ? -15.67400 68.50800 -9.85400 1.000 20.14787 384 PHE A O 1
ATOM 1220 N N . LYS C 3 81 ? -17.52100 68.72000 -11.12200 1.000 24.72170 385 LYS A N 1
ATOM 1221 C CA . LYS C 3 81 ? -18.09000 67.46900 -10.64700 1.000 23.20106 385 LYS A CA 1
ATOM 1222 C C . LYS C 3 81 ? -17.58000 66.25500 -11.40200 1.000 21.65984 385 LYS A C 1
ATOM 1223 O O . LYS C 3 81 ? -17.67300 65.13600 -10.88300 1.000 23.78312 385 LYS A O 1
ATOM 1229 N N . ARG C 3 82 ? -17.04600 66.44200 -12.60600 1.000 21.39567 386 ARG A N 1
ATOM 1230 C CA . ARG C 3 82 ? -16.65600 65.32400 -13.44900 1.000 21.80121 386 ARG A CA 1
ATOM 1231 C C . ARG C 3 82 ? -15.18000 65.30300 -13.83500 1.000 24.98438 386 ARG A C 1
ATOM 1232 O O . ARG C 3 82 ? -14.68800 64.24300 -14.23500 1.000 25.77769 386 ARG A O 1
ATOM 1240 N N . ASP C 3 83 ? -14.45700 66.42000 -13.70700 1.000 20.78844 387 ASP A N 1
ATOM 1241 C CA . ASP C 3 83 ? -13.05500 66.46900 -14.10700 1.000 22.36103 387 ASP A CA 1
ATOM 1242 C C . ASP C 3 83 ? -12.14700 66.33000 -12.89100 1.000 18.76541 387 ASP A C 1
ATOM 1243 O O . ASP C 3 83 ? -12.42900 66.90900 -11.84300 1.000 20.36667 387 ASP A O 1
ATOM 1248 N N . PRO C 3 84 ? -11.03900 65.59600 -13.00900 1.000 18.51987 388 PRO A N 1
ATOM 1249 C CA . PRO C 3 84 ? -10.02300 65.60200 -11.94400 1.000 17.77562 388 PRO A CA 1
ATOM 1250 C C . PRO C 3 84 ? -9.21000 66.88300 -12.05600 1.000 19.72296 388 PRO A C 1
ATOM 1251 O O . PRO C 3 84 ? -8.57500 67.13900 -13.08100 1.000 17.73030 388 PRO A O 1
ATOM 1255 N N . ILE C 3 85 ? -9.23300 67.68800 -10.99300 1.000 15.57318 389 ILE A N 1
ATOM 1256 C CA . ILE C 3 85 ? -8.68300 69.03800 -11.00500 1.000 16.04011 389 ILE A CA 1
ATOM 1257 C C . ILE C 3 85 ? -7.60000 69.16400 -9.94400 1.000 15.45443 389 ILE A C 1
ATOM 1258 O O . ILE C 3 85 ? -7.76800 68.69800 -8.81100 1.000 14.87648 389 ILE A O 1
ATOM 1263 N N . VAL C 3 86 ? -6.49400 69.80800 -10.31800 1.000 14.27771 390 VAL A N 1
ATOM 1264 C CA . VAL C 3 86 ? -5.42900 70.16100 -9.39000 1.000 15.09576 390 VAL A CA 1
ATOM 1265 C C . VAL C 3 86 ? -5.09300 71.63600 -9.56700 1.000 15.11667 390 VAL A C 1
ATOM 1266 O O . VAL C 3 86 ? -5.34400 72.23900 -10.61400 1.000 15.53227 390 VAL A O 1
ATOM 1270 N N . VAL C 3 87 ? -4.52000 72.21700 -8.51600 1.000 12.61036 391 VAL A N 1
ATOM 1271 C CA . VAL C 3 87 ? -3.96400 73.56700 -8.54400 1.000 13.45495 391 VAL A CA 1
ATOM 1272 C C . VAL C 3 87 ? -2.45300 73.45900 -8.38200 1.000 11.89212 391 VAL A C 1
ATOM 1273 O O . VAL C 3 87 ? -1.97000 72.82600 -7.43800 1.000 13.33018 391 VAL A O 1
ATOM 1277 N N . CYS C 3 88 ? -1.72700 74.03700 -9.32300 1.000 12.75802 392 CYS A N 1
ATOM 1278 C CA . CYS C 3 88 ? -0.25000 73.90200 -9.35200 1.000 14.25835 392 CYS A CA 1
ATOM 1279 C C . CYS C 3 88 ? 0.36200 74.94500 -10.29000 1.000 13.39800 392 CYS A C 1
ATOM 1280 O O . CYS C 3 88 ? -0.34000 75.54100 -11.01900 1.000 16.31837 392 CYS A O 1
ATOM 1283 N N . HIS C 3 89 ? 1.66200 75.14900 -10.16100 1.000 13.17110 393 HIS A N 1
ATOM 1284 C CA . HIS C 3 89 ? 2.38700 76.04400 -11.06500 1.000 14.15765 393 HIS A CA 1
ATOM 1285 C C . HIS C 3 89 ? 2.83300 75.36300 -12.34700 1.000 15.67899 393 HIS A C 1
ATOM 1286 O O . HIS C 3 89 ? 2.90400 76.02100 -13.39400 1.000 15.62719 393 HIS A O 1
ATOM 1293 N N . GLY C 3 90 ? 3.17700 74.07700 -12.27300 1.000 15.37653 394 GLY A N 1
ATOM 1294 C CA . GLY C 3 90 ? 3.93700 73.44600 -13.32700 1.000 15.48349 394 GLY A CA 1
ATOM 1295 C C . GLY C 3 90 ? 3.26500 72.24600 -13.95400 1.000 17.07378 394 GLY A C 1
ATOM 1296 O O . GLY C 3 90 ? 2.03800 72.10000 -13.91000 1.000 18.43889 394 GLY A O 1
ATOM 1297 N N . THR C 3 91 ? 4.08300 71.38400 -14.55300 1.000 17.83994 395 THR A N 1
ATOM 1298 C CA . THR C 3 91 ? 3.59800 70.26100 -15.34100 1.000 20.00866 395 THR A CA 1
ATOM 1299 C C . THR C 3 91 ? 4.27000 68.94500 -14.99200 1.000 19.40332 395 THR A C 1
ATOM 1300 O O . THR C 3 91 ? 3.83500 67.90200 -15.49300 1.000 19.56827 395 THR A O 1
ATOM 1304 N N . LYS C 3 92 ? 5.31000 68.98600 -14.18100 1.000 18.02396 396 LYS A N 1
ATOM 1305 C CA . LYS C 3 92 ? 6.04000 67.74800 -13.86000 1.000 17.91137 396 LYS A CA 1
ATOM 1306 C C . LYS C 3 92 ? 6.29600 67.62100 -12.35700 1.000 15.52890 396 LYS A C 1
ATOM 1307 O O . LYS C 3 92 ? 5.48800 67.07500 -11.68800 1.000 16.48593 396 LYS A O 1
ATOM 1313 N N . ASN C 3 93 ? 7.44300 68.09100 -11.89700 1.000 15.55393 397 ASN A N 1
ATOM 1314 C CA . ASN C 3 93 ? 7.80100 67.95300 -10.48400 1.000 14.45663 397 ASN A CA 1
ATOM 1315 C C . ASN C 3 93 ? 7.33800 69.16200 -9.68100 1.000 13.78112 397 ASN A C 1
ATOM 1316 O O . ASN C 3 93 ? 8.09700 69.80900 -8.96000 1.000 15.55832 397 ASN A O 1
ATOM 1321 N N . SER C 3 94 ? 6.05100 69.46400 -9.85400 1.000 14.07915 398 SER A N 1
ATOM 1322 C CA . SER C 3 94 ? 5.43300 70.63400 -9.24800 1.000 12.98359 398 SER A CA 1
ATOM 1323 C C . SER C 3 94 ? 4.31100 70.15900 -8.33500 1.000 13.29438 398 SER A C 1
ATOM 1324 O O . SER C 3 94 ? 3.48300 69.33400 -8.74300 1.000 14.06132 398 SER A O 1
ATOM 1327 N N . ASP C 3 95 ? 4.27500 70.74300 -7.13600 1.000 13.45564 399 ASP A N 1
ATOM 1328 C CA . ASP C 3 95 ? 3.34300 70.29200 -6.11100 1.000 12.44113 399 ASP A CA 1
ATOM 1329 C C . ASP C 3 95 ? 1.89600 70.56100 -6.50300 1.000 14.59087 399 ASP A C 1
ATOM 1330 O O . ASP C 3 95 ? 1.54000 71.65500 -6.95200 1.000 13.22311 399 ASP A O 1
ATOM 1335 N N . ILE C 3 96 ? 1.05400 69.55700 -6.28600 1.000 13.86846 400 ILE A N 1
ATOM 1336 C CA . ILE C 3 96 ? -0.39400 69.73100 -6.29200 1.000 11.91770 400 ILE A CA 1
ATOM 1337 C C . ILE C 3 96 ? -0.75600 70.33200 -4.93800 1.000 13.06048 400 ILE A C 1
ATOM 1338 O O . ILE C 3 96 ? -0.74400 69.64200 -3.91800 1.000 12.84438 400 ILE A O 1
ATOM 1343 N N . ALA C 3 97 ? -1.06400 71.62800 -4.91600 1.000 12.43314 401 ALA A N 1
ATOM 1344 C CA . ALA C 3 97 ? -1.42500 72.25500 -3.64700 1.000 12.99964 401 ALA A CA 1
ATOM 1345 C C . ALA C 3 97 ? -2.77100 71.74400 -3.15900 1.000 12.96714 401 ALA A C 1
ATOM 1346 O O . ALA C 3 97 ? -2.95500 71.49300 -1.96500 1.000 12.44781 401 ALA A O 1
ATOM 1348 N N . SER C 3 98 ? -3.70600 71.59200 -4.07700 1.000 13.99230 402 SER A N 1
ATOM 1349 C CA . SER C 3 98 ? -5.05200 71.08200 -3.77000 1.000 12.95708 402 SER A CA 1
ATOM 1350 C C . SER C 3 98 ? -5.57400 70.31100 -4.97700 1.000 12.39801 402 SER A C 1
ATOM 1351 O O . SER C 3 98 ? -5.27000 70.67500 -6.07000 1.000 12.92032 402 SER A O 1
ATOM 1354 N N . CYS C 3 99 ? -6.30400 69.25200 -4.69500 1.000 14.16985 403 CYS A N 1
ATOM 1355 C CA . CYS C 3 99 ? -6.95200 68.46400 -5.75800 1.000 14.03352 403 CYS A CA 1
ATOM 1356 C C . CYS C 3 99 ? -8.41900 68.26900 -5.35800 1.000 15.01873 403 CYS A C 1
ATOM 1357 O O . CYS C 3 99 ? -8.69800 68.16300 -4.20900 1.000 14.37408 403 CYS A O 1
ATOM 1360 N N . ASN C 3 100 ? -9.29700 68.21000 -6.34900 1.000 14.07356 404 ASN A N 1
ATOM 1361 C CA . ASN C 3 100 ? -10.70200 67.98400 -6.05000 1.000 13.17275 404 ASN A CA 1
ATOM 1362 C C . ASN C 3 100 ? -10.97500 66.50200 -5.77200 1.000 15.01632 404 ASN A C 1
ATOM 1363 O O . ASN C 3 100 ? -10.10200 65.63700 -5.90200 1.000 14.65368 404 ASN A O 1
ATOM 1368 N N . TYR C 3 101 ? -12.21700 66.20100 -5.39200 1.000 15.89674 405 TYR A N 1
ATOM 1369 C CA . TYR C 3 101 ? -12.53700 64.84400 -4.97200 1.000 17.43990 405 TYR A CA 1
ATOM 1370 C C . TYR C 3 101 ? -12.63200 63.87300 -6.14200 1.000 14.99877 405 TYR A C 1
ATOM 1371 O O . TYR C 3 101 ? -12.44300 62.67100 -5.93800 1.000 17.78048 405 TYR A O 1
ATOM 1380 N N . VAL C 3 102 ? -12.86800 64.36700 -7.36200 1.000 16.72611 406 VAL A N 1
ATOM 1381 C CA . VAL C 3 102 ? -12.71800 63.51400 -8.53900 1.000 19.07251 406 VAL A CA 1
ATOM 1382 C C . VAL C 3 102 ? -11.27800 63.02300 -8.64600 1.000 18.92014 406 VAL A C 1
ATOM 1383 O O . VAL C 3 102 ? -11.02000 61.82600 -8.82800 1.000 18.90244 406 VAL A O 1
ATOM 1387 N N . ALA C 3 103 ? -10.31200 63.94300 -8.52300 1.000 16.18783 407 ALA A N 1
ATOM 1388 C CA . ALA C 3 103 ? -8.91300 63.53400 -8.57100 1.000 15.52408 407 ALA A CA 1
ATOM 1389 C C . ALA C 3 103 ? -8.59600 62.53100 -7.47000 1.000 15.97487 407 ALA A C 1
ATOM 1390 O O . ALA C 3 103 ? -7.88100 61.55100 -7.70300 1.000 17.05665 407 ALA A O 1
ATOM 1392 N N . ARG C 3 104 ? -9.12800 62.74900 -6.26400 1.000 16.49544 408 ARG A N 1
ATOM 1393 C CA . ARG C 3 104 ? -8.83300 61.85700 -5.15500 1.000 16.65595 408 ARG A CA 1
ATOM 1394 C C . ARG C 3 104 ? -9.42400 60.47100 -5.35500 1.000 17.94238 408 ARG A C 1
ATOM 1395 O O . ARG C 3 104 ? -8.91100 59.51100 -4.77200 1.000 17.96161 408 ARG A O 1
ATOM 1403 N N . SER C 3 105 ? -10.47200 60.34800 -6.18000 1.000 18.44762 409 SER A N 1
ATOM 1404 C CA . SER C 3 105 ? -11.06400 59.05300 -6.52300 1.000 20.59496 409 SER A CA 1
ATOM 1405 C C . SER C 3 105 ? -10.05300 58.11900 -7.17300 1.000 22.45458 409 SER A C 1
ATOM 1406 O O . SER C 3 105 ? -10.27100 56.90100 -7.19700 1.000 23.32755 409 SER A O 1
ATOM 1409 N N . TYR C 3 106 ? -9.01000 58.68100 -7.77400 1.000 18.56384 410 TYR A N 1
ATOM 1410 C CA . TYR C 3 106 ? -7.95100 57.92200 -8.42200 1.000 20.34951 410 TYR A CA 1
ATOM 1411 C C . TYR C 3 106 ? -6.73900 57.72500 -7.52500 1.000 23.04948 410 TYR A C 1
ATOM 1412 O O . TYR C 3 106 ? -5.77100 57.08400 -7.94400 1.000 24.65220 410 TYR A O 1
ATOM 1421 N N . GLY C 3 107 ? -6.76100 58.26800 -6.31300 1.000 18.23109 411 GLY A N 1
ATOM 1422 C CA . GLY C 3 107 ? -5.64600 58.15900 -5.40000 1.000 22.03504 411 GLY A CA 1
ATOM 1423 C C . GLY C 3 107 ? -4.77000 59.38700 -5.31900 1.000 18.53711 411 GLY A C 1
ATOM 1424 O O . GLY C 3 107 ? -3.78800 59.37700 -4.56300 1.000 21.42554 411 GLY A O 1
ATOM 1425 N N . ILE C 3 108 ? -5.07300 60.43100 -6.08900 1.000 19.51844 412 ILE A N 1
ATOM 1426 C CA . ILE C 3 108 ? -4.27600 61.65000 -6.03400 1.000 15.44491 412 ILE A CA 1
ATOM 1427 C C . ILE C 3 108 ? -4.50800 62.33900 -4.69400 1.000 17.90696 412 ILE A C 1
ATOM 1428 O O . ILE C 3 108 ? -5.61700 62.30800 -4.14100 1.000 18.44476 412 ILE A O 1
ATOM 1433 N N . LYS C 3 109 ? -3.44500 62.93400 -4.14600 1.000 16.99392 413 LYS A N 1
ATOM 1434 C CA . LYS C 3 109 ? -3.47200 63.57300 -2.83600 1.000 16.04860 413 LYS A CA 1
ATOM 1435 C C . LYS C 3 109 ? -2.75000 64.91200 -2.90600 1.000 14.83658 413 LYS A C 1
ATOM 1436 O O . LYS C 3 109 ? -1.82900 65.09200 -3.70700 1.000 15.12437 413 LYS A O 1
ATOM 1442 N N . ASN C 3 110 ? -3.16600 65.84900 -2.04800 1.000 14.04832 414 ASN A N 1
ATOM 1443 C CA . ASN C 3 110 ? -2.44500 67.10700 -1.91300 1.000 12.89117 414 ASN A CA 1
ATOM 1444 C C . ASN C 3 110 ? -0.99200 66.81500 -1.57100 1.000 14.61140 414 ASN A C 1
ATOM 1445 O O . ASN C 3 110 ? -0.69900 65.93500 -0.75500 1.000 16.14020 414 ASN A O 1
ATOM 1450 N N . GLY C 3 111 ? -0.08000 67.56800 -2.18300 1.000 13.78041 415 GLY A N 1
ATOM 1451 C CA . GLY C 3 111 ? 1.33700 67.40700 -1.95200 1.000 14.53439 415 GLY A CA 1
ATOM 1452 C C . GLY C 3 111 ? 2.04600 66.52700 -2.96200 1.000 16.97828 415 GLY A C 1
ATOM 1453 O O . GLY C 3 111 ? 3.27800 66.54600 -3.01900 1.000 17.14981 415 GLY A O 1
ATOM 1454 N N A MET C 3 112 ? 1.30400 65.74300 -3.73800 0.520 14.47571 416 MET A N 1
ATOM 1455 N N B MET C 3 112 ? 1.31000 65.75700 -3.75200 0.480 14.48670 416 MET A N 1
ATOM 1456 C CA A MET C 3 112 ? 1.90800 64.95000 -4.79400 0.520 14.67694 416 MET A CA 1
ATOM 1457 C CA B MET C 3 112 ? 1.94100 64.93600 -4.77000 0.480 14.68044 416 MET A CA 1
ATOM 1458 C C A MET C 3 112 ? 2.43800 65.85800 -5.89300 0.520 14.53086 416 MET A C 1
ATOM 1459 C C B MET C 3 112 ? 2.37300 65.79300 -5.95100 0.480 14.57905 416 MET A C 1
ATOM 1460 O O A MET C 3 112 ? 1.92700 66.95700 -6.12300 0.520 15.57915 416 MET A O 1
ATOM 1461 O O B MET C 3 112 ? 1.73400 66.79200 -6.28900 0.480 15.04863 416 MET A O 1
ATOM 1470 N N . TRP C 3 113 ? 3.45800 65.37800 -6.59700 1.000 17.07815 417 TRP A N 1
ATOM 1471 C CA . TRP C 3 113 ? 3.87800 66.03800 -7.81800 1.000 15.49244 417 TRP A CA 1
ATOM 1472 C C . TRP C 3 113 ? 2.92100 65.67700 -8.95100 1.000 15.50435 417 TRP A C 1
ATOM 1473 O O . TRP C 3 113 ? 2.38600 64.56600 -9.00700 1.000 18.05379 417 TRP A O 1
ATOM 1484 N N . VAL C 3 114 ? 2.71600 66.63100 -9.86800 1.000 15.40700 418 VAL A N 1
ATOM 1485 C CA . VAL C 3 114 ? 1.88600 66.38100 -11.05100 1.000 16.79601 418 VAL A CA 1
ATOM 1486 C C . VAL C 3 114 ? 2.32800 65.11500 -11.77700 1.000 20.69849 418 VAL A C 1
ATOM 1487 O O . VAL C 3 114 ? 1.49600 64.31000 -12.21400 1.000 19.91793 418 VAL A O 1
ATOM 1491 N N . SER C 3 115 ? 3.64200 64.91300 -11.89800 1.000 18.86378 419 SER A N 1
ATOM 1492 C CA . SER C 3 115 ? 4.15400 63.74700 -12.61600 1.000 21.95329 419 SER A CA 1
ATOM 1493 C C . SER C 3 115 ? 3.70100 62.44500 -11.96600 1.000 25.06207 419 SER A C 1
ATOM 1494 O O . SER C 3 115 ? 3.35400 61.48300 -12.66200 1.000 28.47136 419 SER A O 1
ATOM 1497 N N . GLN C 3 116 ? 3.67300 62.39400 -10.63200 1.000 19.05946 420 GLN A N 1
ATOM 1498 C CA . GLN C 3 116 ? 3.16500 61.20900 -9.94600 1.000 21.64784 420 GLN A CA 1
ATOM 1499 C C . GLN C 3 116 ? 1.66000 61.05500 -10.14400 1.000 24.21021 420 GLN A C 1
ATOM 1500 O O . GLN C 3 116 ? 1.16700 59.94200 -10.37700 1.000 23.60618 420 GLN A O 1
ATOM 1506 N N . ALA C 3 117 ? 0.91200 62.15700 -10.06000 1.000 21.30302 421 ALA A N 1
ATOM 1507 C CA . ALA C 3 117 ? -0.54500 62.06900 -10.12800 1.000 20.63101 421 ALA A CA 1
ATOM 1508 C C . ALA C 3 117 ? -1.01800 61.63600 -11.50500 1.000 24.97165 421 ALA A C 1
ATOM 1509 O O . ALA C 3 117 ? -1.97600 60.86100 -11.62100 1.000 25.02259 421 ALA A O 1
ATOM 1511 N N . GLU C 3 118 ? -0.37600 62.14600 -12.55900 1.000 22.56743 422 GLU A N 1
ATOM 1512 C CA . GLU C 3 118 ? -0.78200 61.80700 -13.92000 1.000 25.61343 422 GLU A CA 1
ATOM 1513 C C . GLU C 3 118 ? -0.77200 60.30600 -14.15400 1.000 27.06393 422 GLU A C 1
ATOM 1514 O O . GLU C 3 118 ? -1.60300 59.79200 -14.91200 1.000 34.30368 422 GLU A O 1
ATOM 1520 N N . LYS C 3 119 ? 0.16600 59.59000 -13.53000 1.000 25.18345 423 LYS A N 1
ATOM 1521 C CA . LYS C 3 119 ? 0.26100 58.15000 -13.73300 1.000 30.61683 423 LYS A CA 1
ATOM 1522 C C . LYS C 3 119 ? -0.90100 57.39400 -13.10900 1.000 28.74608 423 LYS A C 1
ATOM 1523 O O . LYS C 3 119 ? -1.12400 56.22900 -13.45500 1.000 30.20394 423 LYS A O 1
ATOM 1529 N N . MET C 3 120 ? -1.64100 58.01900 -12.20100 1.000 25.05220 424 MET A N 1
ATOM 1530 C CA . MET C 3 120 ? -2.76700 57.36600 -11.54900 1.000 25.64885 424 MET A CA 1
ATOM 1531 C C . MET C 3 120 ? -4.04900 57.43000 -12.36600 1.000 23.33674 424 MET A C 1
ATOM 1532 O O . MET C 3 120 ? -5.05800 56.85100 -11.95100 1.000 24.97539 424 MET A O 1
ATOM 1537 N N . LEU C 3 121 ? -4.04400 58.11600 -13.49600 1.000 27.89654 425 LEU A N 1
ATOM 1538 C CA . LEU C 3 121 ? -5.26300 58.24200 -14.27700 1.000 29.89885 425 LEU A CA 1
ATOM 1539 C C . LEU C 3 121 ? -5.28000 57.18900 -15.37000 1.000 32.43541 425 LEU A C 1
ATOM 1540 O O . LEU C 3 121 ? -4.26600 57.00700 -16.05700 1.000 33.03296 425 LEU A O 1
ATOM 1545 N N . PRO C 3 122 ? -6.39000 56.48600 -15.56900 1.000 38.99514 426 PRO A N 1
ATOM 1546 C CA . PRO C 3 122 ? -6.49300 55.58700 -16.72200 1.000 36.67445 426 PRO A CA 1
ATOM 1547 C C . PRO C 3 122 ? -6.48100 56.38700 -18.01400 1.000 40.00265 426 PRO A C 1
ATOM 1548 O O . PRO C 3 122 ? -6.73800 57.59300 -18.03300 1.000 35.50300 426 PRO A O 1
ATOM 1552 N N . ASN C 3 123 ? -6.16800 55.69600 -19.10900 1.000 40.93343 427 ASN A N 1
ATOM 1553 C CA . ASN C 3 123 ? -6.04000 56.38500 -20.38500 1.000 44.62559 427 ASN A CA 1
ATOM 1554 C C . ASN C 3 123 ? -7.36700 57.01800 -20.78700 1.000 38.81155 427 ASN A C 1
ATOM 1555 O O . ASN C 3 123 ? -8.44200 56.46600 -20.53300 1.000 36.28835 427 ASN A O 1
ATOM 1560 N N . GLY C 3 124 ? -7.27700 58.18900 -21.41800 1.000 33.08398 428 GLY A N 1
ATOM 1561 C CA . GLY C 3 124 ? -8.44500 58.94500 -21.80400 1.000 40.25146 428 GLY A CA 1
ATOM 1562 C C . GLY C 3 124 ? -8.96500 59.89800 -20.75100 1.000 37.87304 428 GLY A C 1
ATOM 1563 O O . GLY C 3 124 ? -9.81800 60.73700 -21.06400 1.000 35.34061 428 GLY A O 1
ATOM 1564 N N . ILE C 3 125 ? -8.48900 59.78700 -19.51400 1.000 37.57779 429 ILE A N 1
ATOM 1565 C CA . ILE C 3 125 ? -8.85300 60.69000 -18.42900 1.000 33.07874 429 ILE A CA 1
ATOM 1566 C C . ILE C 3 125 ? -7.74900 61.73300 -18.32800 1.000 29.70946 429 ILE A C 1
ATOM 1567 O O . ILE C 3 125 ? -6.58000 61.38700 -18.12700 1.000 30.51905 429 ILE A O 1
ATOM 1572 N N . LYS C 3 126 ? -8.11000 63.00200 -18.53800 1.000 31.71839 430 LYS A N 1
ATOM 1573 C CA . LYS C 3 126 ? -7.09300 64.08700 -18.55400 1.000 28.03981 430 LYS A CA 1
ATOM 1574 C C . LYS C 3 126 ? -7.18300 64.95700 -17.29700 1.000 23.60427 430 LYS A C 1
ATOM 1575 O O . LYS C 3 126 ? -8.30100 65.37200 -16.93100 1.000 25.59802 430 LYS A O 1
ATOM 1581 N N . LEU C 3 127 ? -6.02700 65.21100 -16.67600 1.000 23.75334 431 LEU A N 1
ATOM 1582 C CA . LEU C 3 127 ? -5.91800 66.06800 -15.50900 1.000 21.89076 431 LEU A CA 1
ATOM 1583 C C . LEU C 3 127 ? -6.06400 67.52100 -15.93700 1.000 19.74906 431 LEU A C 1
ATOM 1584 O O . LEU C 3 127 ? -5.42700 67.95700 -16.90000 1.000 22.29919 431 LEU A O 1
ATOM 1589 N N . ILE C 3 128 ? -6.89600 68.27300 -15.22200 1.000 17.69681 432 ILE A N 1
ATOM 1590 C CA . ILE C 3 128 ? -7.04600 69.70500 -15.44900 1.000 18.37294 432 ILE A CA 1
ATOM 1591 C C . ILE C 3 128 ? -6.23800 70.43000 -14.38100 1.000 18.02342 432 ILE A C 1
ATOM 1592 O O . ILE C 3 128 ? -6.50600 70.27200 -13.18300 1.000 18.85010 432 ILE A O 1
ATOM 1597 N N . SER C 3 129 ? -5.26200 71.22900 -14.81100 1.000 15.59777 433 SER A N 1
ATOM 1598 C CA . SER C 3 129 ? -4.37200 71.96500 -13.91300 1.000 16.00131 433 SER A CA 1
ATOM 1599 C C . SER C 3 129 ? -4.75900 73.43700 -13.94900 1.000 16.10330 433 SER A C 1
ATOM 1600 O O . SER C 3 129 ? -4.59300 74.10300 -14.98000 1.000 19.09861 433 SER A O 1
ATOM 1603 N N . LEU C 3 130 ? -5.26100 73.94800 -12.82300 1.000 15.60812 434 LEU A N 1
ATOM 1604 C CA . LEU C 3 130 ? -5.64700 75.34500 -12.72200 1.000 15.56382 434 LEU A CA 1
ATOM 1605 C C . LEU C 3 130 ? -4.56600 76.14300 -12.00400 1.000 14.94860 434 LEU A C 1
ATOM 1606 O O . LEU C 3 130 ? -3.86600 75.61400 -11.12700 1.000 16.30456 434 LEU A O 1
ATOM 1611 N N . PRO C 3 131 ? -4.39700 77.41300 -12.35300 1.000 15.10220 435 PRO A N 1
ATOM 1612 C CA . PRO C 3 131 ? -3.41200 78.24200 -11.66200 1.000 16.04035 435 PRO A CA 1
ATOM 1613 C C . PRO C 3 131 ? -3.94100 78.70100 -10.31700 1.000 14.76630 435 PRO A C 1
ATOM 1614 O O . PRO C 3 131 ? -5.14300 78.68400 -10.04200 1.000 15.62230 435 PRO A O 1
ATOM 1618 N N . TYR C 3 132 ? -3.00900 79.13000 -9.47800 1.000 13.94567 436 TYR A N 1
ATOM 1619 C CA . TYR C 3 132 ? -3.38500 79.68700 -8.19200 1.000 14.79124 436 TYR A CA 1
ATOM 1620 C C . TYR C 3 132 ? -4.09600 81.02000 -8.38300 1.000 15.14299 436 TYR A C 1
ATOM 1621 O O . TYR C 3 132 ? -3.77600 81.79500 -9.28800 1.000 17.41754 436 TYR A O 1
ATOM 1630 N N . THR C 3 133 ? -5.03400 81.30800 -7.47000 1.000 13.75008 437 THR A N 1
ATOM 1631 C CA . THR C 3 133 ? -5.75100 82.59100 -7.41900 1.000 14.12557 437 THR A CA 1
ATOM 1632 C C . THR C 3 133 ? -5.63500 83.10500 -5.98300 1.000 13.21545 437 THR A C 1
ATOM 1633 O O . THR C 3 133 ? -6.59000 83.03100 -5.20800 1.000 13.62043 437 THR A O 1
ATOM 1637 N N . PHE C 3 134 ? -4.45900 83.64000 -5.63800 1.000 14.56271 438 PHE A N 1
ATOM 1638 C CA . PHE C 3 134 ? -4.12800 83.87400 -4.23400 1.000 13.20318 438 PHE A CA 1
ATOM 1639 C C . PHE C 3 134 ? -5.04700 84.90300 -3.59100 1.000 12.91552 438 PHE A C 1
ATOM 1640 O O . PHE C 3 134 ? -5.52100 84.70700 -2.46600 1.000 14.28376 438 PHE A O 1
ATOM 1648 N N . GLU C 3 135 ? -5.29100 86.02500 -4.27800 1.000 13.79891 439 GLU A N 1
ATOM 1649 C CA . GLU C 3 135 ? -6.12400 87.06400 -3.69200 1.000 12.91635 439 GLU A CA 1
ATOM 1650 C C . GLU C 3 135 ? -7.54400 86.56100 -3.49000 1.000 12.98897 439 GLU A C 1
ATOM 1651 O O . GLU C 3 135 ? -8.19700 86.90700 -2.50000 1.000 12.43691 439 GLU A O 1
ATOM 1657 N N A GLN C 3 136 ? -8.03300 85.72500 -4.40700 0.600 13.13879 440 GLN A N 1
ATOM 1658 N N B GLN C 3 136 ? -8.02900 85.72500 -4.41300 0.400 13.16813 440 GLN A N 1
ATOM 1659 C CA A GLN C 3 136 ? -9.38100 85.19100 -4.25300 0.600 12.84572 440 GLN A CA 1
ATOM 1660 C CA B GLN C 3 136 ? -9.37100 85.16600 -4.27700 0.400 12.87301 440 GLN A CA 1
ATOM 1661 C C A GLN C 3 136 ? -9.46300 84.12700 -3.16200 0.600 13.54918 440 GLN A C 1
ATOM 1662 C C B GLN C 3 136 ? -9.44900 84.15100 -3.14500 0.400 13.54859 440 GLN A C 1
ATOM 1663 O O A GLN C 3 136 ? -10.50000 84.01000 -2.50300 0.600 13.41174 440 GLN A O 1
ATOM 1664 O O B GLN C 3 136 ? -10.47300 84.06800 -2.45800 0.400 13.42472 440 GLN A O 1
ATOM 1675 N N . PHE C 3 137 ? -8.39000 83.35800 -2.94100 1.000 13.53673 441 PHE A N 1
ATOM 1676 C CA . PHE C 3 137 ? -8.35800 82.48800 -1.76300 1.000 13.88200 441 PHE A CA 1
ATOM 1677 C C . PHE C 3 137 ? -8.60100 83.31700 -0.51000 1.000 11.91416 441 PHE A C 1
ATOM 1678 O O . PHE C 3 137 ? -9.41400 82.95600 0.35200 1.000 13.38411 441 PHE A O 1
ATOM 1686 N N . GLN C 3 138 ? -7.90100 84.42000 -0.39700 1.000 12.51474 442 GLN A N 1
ATOM 1687 C CA . GLN C 3 138 ? -8.05300 85.28000 0.78600 1.000 11.90761 442 GLN A CA 1
ATOM 1688 C C . GLN C 3 138 ? -9.46700 85.87100 0.87300 1.000 12.52847 442 GLN A C 1
ATOM 1689 O O . GLN C 3 138 ? -9.98100 85.92600 1.91200 1.000 14.22900 442 GLN A O 1
ATOM 1695 N N . LEU C 3 139 ? -10.01700 86.32000 -0.23200 1.000 12.97378 443 LEU A N 1
ATOM 1696 C CA . LEU C 3 139 ? -11.36000 86.89600 -0.17800 1.000 13.06175 443 LEU A CA 1
ATOM 1697 C C . LEU C 3 139 ? -12.39400 85.86200 0.25000 1.000 14.16808 443 LEU A C 1
ATOM 1698 O O . LEU C 3 139 ? -13.32400 86.18500 0.99900 1.000 13.94526 443 LEU A O 1
ATOM 1703 N N . LYS C 3 140 ? -12.26600 84.61700 -0.22800 1.000 12.77933 444 LYS A N 1
ATOM 1704 C CA . LYS C 3 140 ? -13.21700 83.59200 0.19900 1.000 12.16859 444 LYS A CA 1
ATOM 1705 C C . LYS C 3 140 ? -13.05900 83.30500 1.68500 1.000 12.12935 444 LYS A C 1
ATOM 1706 O O . LYS C 3 140 ? -14.05000 83.11500 2.39900 1.000 14.45017 444 LYS A O 1
ATOM 1712 N N . SER C 3 141 ? -11.81400 83.29500 2.17300 1.000 11.95979 445 SER A N 1
ATOM 1713 C CA . SER C 3 141 ? -11.54500 83.17300 3.60200 1.000 13.92205 445 SER A CA 1
ATOM 1714 C C . SER C 3 141 ? -12.23200 84.28000 4.40300 1.000 12.57349 445 SER A C 1
ATOM 1715 O O . SER C 3 141 ? -12.81700 84.02200 5.46400 1.000 12.76456 445 SER A O 1
ATOM 1718 N N . GLU C 3 142 ? -12.10000 85.52300 3.93200 1.000 13.12631 446 GLU A N 1
ATOM 1719 C CA . GLU C 3 142 ? -12.77800 86.63300 4.59900 1.000 14.22906 446 GLU A CA 1
ATOM 1720 C C . GLU C 3 142 ? -14.27400 86.38400 4.72300 1.000 14.30717 446 GLU A C 1
ATOM 1721 O O . GLU C 3 142 ? -14.85900 86.60500 5.78800 1.000 15.48089 446 GLU A O 1
ATOM 1727 N N . ALA C 3 143 ? -14.90600 85.93400 3.63700 1.000 13.06541 447 ALA A N 1
ATOM 1728 C CA . ALA C 3 143 ? -16.34300 85.65600 3.66200 1.000 13.87374 447 ALA A CA 1
ATOM 1729 C C . ALA C 3 143 ? -16.67500 84.55600 4.66200 1.000 15.21613 447 ALA A C 1
ATOM 1730 O O . ALA C 3 143 ? -17.70600 84.60600 5.34500 1.000 16.67226 447 ALA A O 1
ATOM 1732 N N . PHE C 3 144 ? -15.80700 83.55000 4.75800 1.000 14.19825 448 PHE A N 1
ATOM 1733 C CA . PHE C 3 144 ? -15.99300 82.45200 5.69700 1.000 14.15925 448 PHE A CA 1
ATOM 1734 C C . PHE C 3 144 ? -15.95400 82.95400 7.13700 1.000 15.00366 448 PHE A C 1
ATOM 1735 O O . PHE C 3 144 ? -16.88100 82.71400 7.92500 1.000 13.49827 448 PHE A O 1
ATOM 1743 N N . TYR C 3 145 ? -14.89000 83.67700 7.50100 1.000 12.59567 449 TYR A N 1
ATOM 1744 C CA . TYR C 3 145 ? -14.77600 84.16400 8.87000 1.000 13.48843 449 TYR A CA 1
ATOM 1745 C C . TYR C 3 145 ? -15.86700 85.18800 9.18900 1.000 14.32897 449 TYR A C 1
ATOM 1746 O O . TYR C 3 145 ? -16.39900 85.20200 10.30600 1.000 15.65203 449 TYR A O 1
ATOM 1755 N N . SER C 3 146 ? -16.24000 86.02200 8.21000 1.000 13.79261 450 SER A N 1
ATOM 1756 C CA . SER C 3 146 ? -17.33400 86.97300 8.42300 1.000 13.73658 450 SER A CA 1
ATOM 1757 C C . SER C 3 146 ? -18.65000 86.24800 8.67100 1.000 16.49464 450 SER A C 1
ATOM 1758 O O . SER C 3 146 ? -19.42200 86.62700 9.56500 1.000 17.14776 450 SER A O 1
ATOM 1761 N N . THR C 3 147 ? -18.91300 85.19300 7.89800 1.000 13.84194 451 THR A N 1
ATOM 1762 C CA . THR C 3 147 ? -20.14200 84.42800 8.08500 1.000 18.38239 451 THR A CA 1
ATOM 1763 C C . THR C 3 147 ? -20.18600 83.79500 9.47000 1.000 16.55056 451 THR A C 1
ATOM 1764 O O . THR C 3 147 ? -21.21000 83.86200 10.15600 1.000 15.84681 451 THR A O 1
ATOM 1768 N N . LEU C 3 148 ? -19.08100 83.17800 9.90300 1.000 15.25508 452 LEU A N 1
ATOM 1769 C CA . LEU C 3 148 ? -19.05900 82.52700 11.21600 1.000 16.30725 452 LEU A CA 1
ATOM 1770 C C . LEU C 3 148 ? -19.41900 83.49700 12.33600 1.000 21.40669 452 LEU A C 1
ATOM 1771 O O . LEU C 3 148 ? -20.18000 83.15000 13.24900 1.000 18.73708 452 LEU A O 1
ATOM 1776 N N . LYS C 3 149 ? -18.88000 84.71600 12.28300 1.000 15.76605 453 LYS A N 1
ATOM 1777 C CA . LYS C 3 149 ? -19.16800 85.71400 13.30700 1.000 18.58250 453 LYS A CA 1
ATOM 1778 C C . LYS C 3 149 ? -20.60800 86.20300 13.20800 1.000 19.10228 453 LYS A C 1
ATOM 1779 O O . LYS C 3 149 ? -21.28800 86.35500 14.23000 1.000 21.63422 453 LYS A O 1
ATOM 1785 N N . ARG C 3 150 ? -21.10000 86.41200 11.98500 1.000 18.11359 454 ARG A N 1
ATOM 1786 C CA . ARG C 3 150 ? -22.44200 86.95700 11.79000 1.000 17.89460 454 ARG A CA 1
ATOM 1787 C C . ARG C 3 150 ? -23.52400 86.01200 12.30400 1.000 22.71453 454 ARG A C 1
ATOM 1788 O O . ARG C 3 150 ? -24.58900 86.46700 12.74100 1.000 22.54011 454 ARG A O 1
ATOM 1796 N N . LEU C 3 151 ? -23.27300 84.70100 12.27600 1.000 20.41498 455 LEU A N 1
ATOM 1797 C CA . LEU C 3 151 ? -24.29200 83.75100 12.70600 1.000 20.30220 455 LEU A CA 1
ATOM 1798 C C . LEU C 3 151 ? -24.62500 83.88500 14.18100 1.000 23.25114 455 LEU A C 1
ATOM 1799 O O . LEU C 3 151 ? -25.71500 83.46900 14.59200 1.000 22.37772 455 LEU A O 1
ATOM 1804 N N . ASN C 3 152 ? -23.71200 84.43900 14.98000 1.000 21.05660 456 ASN A N 1
ATOM 1805 C CA . ASN C 3 152 ? -23.91500 84.63600 16.41500 1.000 25.15083 456 ASN A CA 1
ATOM 1806 C C . ASN C 3 152 ? -24.33800 83.34400 17.11800 1.000 30.26338 456 ASN A C 1
ATOM 1807 O O . ASN C 3 152 ? -25.26400 83.32100 17.93500 1.000 27.34410 456 ASN A O 1
ATOM 1812 N N . ILE C 3 153 ? -23.64900 82.25100 16.80000 1.000 21.42637 457 ILE A N 1
ATOM 1813 C CA . ILE C 3 153 ? -23.92500 80.96500 17.43100 1.000 18.71949 457 ILE A CA 1
ATOM 1814 C C . ILE C 3 153 ? -22.75200 80.41300 18.22700 1.000 21.82507 457 ILE A C 1
ATOM 1815 O O . ILE C 3 153 ? -22.92200 79.39600 18.92200 1.000 21.69319 457 ILE A O 1
ATOM 1820 N N . PHE C 3 154 ? -21.57500 81.03800 18.15400 1.000 19.83610 458 PHE A N 1
ATOM 1821 C CA . PHE C 3 154 ? -20.36900 80.54300 18.80300 1.000 19.43955 458 PHE A CA 1
ATOM 1822 C C . PHE C 3 154 ? -19.86500 81.54300 19.82900 1.000 19.56229 458 PHE A C 1
ATOM 1823 O O . PHE C 3 154 ? -19.84900 82.75300 19.58100 1.000 22.86551 458 PHE A O 1
ATOM 1831 N N . ASN C 3 155 ? -19.42800 81.02400 20.97300 1.000 18.52045 459 ASN A N 1
ATOM 1832 C CA . ASN C 3 155 ? -18.81000 81.85900 21.99400 1.000 21.82928 459 ASN A CA 1
ATOM 1833 C C . ASN C 3 155 ? -17.35200 82.16300 21.68000 1.000 21.82209 459 ASN A C 1
ATOM 1834 O O . ASN C 3 155 ? -16.81600 83.17100 22.15000 1.000 24.13690 459 ASN A O 1
ATOM 1839 N N . LEU C 3 156 ? -16.69000 81.30100 20.91300 1.000 18.45553 460 LEU A N 1
ATOM 1840 C CA . LEU C 3 156 ? -15.27800 81.48000 20.62100 1.000 15.07510 460 LEU A CA 1
ATOM 1841 C C . LEU C 3 156 ? -15.00300 80.91800 19.23300 1.000 17.73025 460 LEU A C 1
ATOM 1842 O O . LEU C 3 156 ? -15.39700 79.78700 18.93300 1.000 16.90080 460 LEU A O 1
ATOM 1847 N N . ILE C 3 157 ? -14.33100 81.70700 18.39700 1.000 17.64252 461 ILE A N 1
ATOM 1848 C CA . ILE C 3 157 ? -13.98400 81.31700 17.03000 1.000 13.29711 461 ILE A CA 1
ATOM 1849 C C . ILE C 3 157 ? -12.46700 81.36500 16.91800 1.000 14.54757 461 ILE A C 1
ATOM 1850 O O . ILE C 3 157 ? -11.86800 82.44800 17.00000 1.000 17.48871 461 ILE A O 1
ATOM 1855 N N . LEU C 3 158 ? -11.83800 80.19800 16.73500 1.000 14.61304 462 LEU A N 1
ATOM 1856 C CA . LEU C 3 158 ? -10.38400 80.09700 16.74600 1.000 15.39650 462 LEU A CA 1
ATOM 1857 C C . LEU C 3 158 ? -9.87900 79.84200 15.33900 1.000 15.49616 462 LEU A C 1
ATOM 1858 O O . LEU C 3 158 ? -10.27600 78.84200 14.71900 1.000 16.37631 462 LEU A O 1
ATOM 1863 N N . PRO C 3 159 ? -9.01600 80.69500 14.78900 1.000 13.47041 463 PRO A N 1
ATOM 1864 C CA . PRO C 3 159 ? -8.50200 80.43500 13.44200 1.000 13.59453 463 PRO A CA 1
ATOM 1865 C C . PRO C 3 159 ? -7.48700 79.30400 13.47200 1.000 16.17411 463 PRO A C 1
ATOM 1866 O O . PRO C 3 159 ? -6.56000 79.30000 14.28600 1.000 18.56592 463 PRO A O 1
ATOM 1870 N N . ILE C 3 160 ? -7.65900 78.34900 12.57400 1.000 14.01086 464 ILE A N 1
ATOM 1871 C CA . ILE C 3 160 ? -6.69100 77.23100 12.40900 1.000 14.55829 464 ILE A CA 1
ATOM 1872 C C . ILE C 3 160 ? -5.88400 77.47700 11.12800 1.000 14.76181 464 ILE A C 1
ATOM 1873 O O . ILE C 3 160 ? -4.72000 77.30600 11.15000 1.000 17.22414 464 ILE A O 1
ATOM 1878 N N . SER C 3 161 ? -6.55600 77.92300 10.07500 1.000 13.25891 465 SER A N 1
ATOM 1879 C CA . SER C 3 161 ? -5.91500 78.10000 8.78500 1.000 12.11598 465 SER A CA 1
ATOM 1880 C C . SER C 3 161 ? -6.75600 79.07400 7.98400 1.000 13.07537 465 SER A C 1
ATOM 1881 O O . SER C 3 161 ? -7.86700 79.43200 8.37700 1.000 12.68828 465 SER A O 1
ATOM 1884 N N . ILE C 3 162 ? -6.22500 79.45400 6.82200 1.000 12.00200 466 ILE A N 1
ATOM 1885 C CA . ILE C 3 162 ? -6.98200 80.23900 5.84900 1.000 11.79506 466 ILE A CA 1
ATOM 1886 C C . ILE C 3 162 ? -8.39100 79.69000 5.64200 1.000 12.74329 466 ILE A C 1
ATOM 1887 O O . ILE C 3 162 ? -9.34000 80.46200 5.45400 1.000 12.67073 466 ILE A O 1
ATOM 1892 N N . ASP C 3 163 ? -8.56100 78.36700 5.69900 1.000 12.07273 467 ASP A N 1
ATOM 1893 C CA . ASP C 3 163 ? -9.81400 77.73500 5.31500 1.000 12.28531 467 ASP A CA 1
ATOM 1894 C C . ASP C 3 163 ? -10.46100 76.94400 6.44800 1.000 12.05540 467 ASP A C 1
ATOM 1895 O O . ASP C 3 163 ? -11.34000 76.11300 6.18500 1.000 11.55205 467 ASP A O 1
ATOM 1900 N N . GLU C 3 164 ? -10.03900 77.19000 7.68100 1.000 11.38350 468 GLU A N 1
ATOM 1901 C CA . GLU C 3 164 ? -10.44500 76.26600 8.76000 1.000 12.05300 468 GLU A CA 1
ATOM 1902 C C . GLU C 3 164 ? -10.51500 76.98000 10.10900 1.000 11.97162 468 GLU A C 1
ATOM 1903 O O . GLU C 3 164 ? -9.63200 77.70100 10.44500 1.000 12.53940 468 GLU A O 1
ATOM 1909 N N . ALA C 3 165 ? -11.55200 76.66700 10.87000 1.000 11.74492 469 ALA A N 1
ATOM 1910 C CA . ALA C 3 165 ? -11.70200 77.28800 12.17800 1.000 13.58136 469 ALA A CA 1
ATOM 1911 C C . ALA C 3 165 ? -12.30200 76.29000 13.15300 1.000 13.53186 469 ALA A C 1
ATOM 1912 O O . ALA C 3 165 ? -13.09500 75.42400 12.77400 1.000 14.96341 469 ALA A O 1
ATOM 1914 N N . VAL C 3 166 ? -11.91000 76.42000 14.41700 1.000 13.73238 470 VAL A N 1
ATOM 1915 C CA . VAL C 3 166 ? -12.51300 75.68000 15.52000 1.000 15.01281 470 VAL A CA 1
ATOM 1916 C C . VAL C 3 166 ? -13.48200 76.61800 16.21900 1.000 14.12575 470 VAL A C 1
ATOM 1917 O O . VAL C 3 166 ? -13.07500 77.65900 16.75200 1.000 15.66592 470 VAL A O 1
ATOM 1921 N N . CYS C 3 167 ? -14.76200 76.25200 16.22700 1.000 13.54513 471 CYS A N 1
ATOM 1922 C CA . CYS C 3 167 ? -15.82200 77.13400 16.68800 1.000 13.14263 471 CYS A CA 1
ATOM 1923 C C . CYS C 3 167 ? -16.48600 76.48100 17.88800 1.000 15.81327 471 CYS A C 1
ATOM 1924 O O . CYS C 3 167 ? -16.93400 75.33100 17.80900 1.000 17.12492 471 CYS A O 1
ATOM 1927 N N . VAL C 3 168 ? -16.52700 77.19300 19.00900 1.000 15.74848 472 VAL A N 1
ATOM 1928 C CA . VAL C 3 168 ? -16.90100 76.61200 20.29100 1.000 16.28453 472 VAL A CA 1
ATOM 1929 C C . VAL C 3 168 ? -18.25200 77.17500 20.71300 1.000 16.85743 472 VAL A C 1
ATOM 1930 O O . VAL C 3 168 ? -18.43000 78.39800 20.76400 1.000 17.07631 472 VAL A O 1
ATOM 1934 N N . ARG C 3 169 ? -19.19600 76.28700 21.01800 1.000 17.05462 473 ARG A N 1
ATOM 1935 C CA . ARG C 3 169 ? -20.50200 76.67000 21.54300 1.000 17.02011 473 ARG A CA 1
ATOM 1936 C C . ARG C 3 169 ? -20.62400 76.15300 22.97100 1.000 15.45467 473 ARG A C 1
ATOM 1937 O O . ARG C 3 169 ? -20.53800 74.94500 23.20200 1.000 17.44581 473 ARG A O 1
ATOM 1945 N N . ILE C 3 170 ? -20.81800 77.06500 23.92300 1.000 19.21634 474 ILE A N 1
ATOM 1946 C CA . ILE C 3 170 ? -20.99200 76.69900 25.33000 1.000 18.83225 474 ILE A CA 1
ATOM 1947 C C . ILE C 3 170 ? -22.46500 76.38000 25.56700 1.000 21.39324 474 ILE A C 1
ATOM 1948 O O . ILE C 3 170 ? -23.34500 77.15100 25.16500 1.000 23.41488 474 ILE A O 1
ATOM 1953 N N . ILE C 3 171 ? -22.73100 75.24600 26.20900 1.000 19.80337 475 ILE A N 1
ATOM 1954 C CA . ILE C 3 171 ? -24.07900 74.73700 26.44000 1.000 24.14438 475 ILE A CA 1
ATOM 1955 C C . ILE C 3 171 ? -24.38000 74.86900 27.93100 1.000 25.33426 475 ILE A C 1
ATOM 1956 O O . ILE C 3 171 ? -23.76800 74.16800 28.74900 1.000 26.98993 475 ILE A O 1
ATOM 1961 N N . PRO C 3 172 ? -25.31100 75.72900 28.32900 1.000 28.66100 476 PRO A N 1
ATOM 1962 C CA . PRO C 3 172 ? -25.68000 75.80500 29.74700 1.000 30.18263 476 PRO A CA 1
ATOM 1963 C C . PRO C 3 172 ? -26.34600 74.51800 30.20400 1.000 35.67078 476 PRO A C 1
ATOM 1964 O O . PRO C 3 172 ? -27.00600 73.82200 29.42700 1.000 29.78165 476 PRO A O 1
ATOM 1968 N N . ASP C 3 173 ? -26.22700 74.26100 31.50200 1.000 36.80019 477 ASP A N 1
ATOM 1969 C CA . ASP C 3 173 ? -26.86900 73.10400 32.16600 1.000 37.23755 477 ASP A CA 1
ATOM 1970 C C . ASP C 3 173 ? -28.37200 73.24300 31.94300 1.000 33.79123 477 ASP A C 1
ATOM 1971 O O . ASP C 3 173 ? -28.99200 72.23600 31.86400 1.000 38.07517 477 ASP A O 1
ATOM 1976 N N . ASN C 3 174 ? -28.81500 74.49500 31.86400 1.000 34.73612 478 ASN A N 1
ATOM 1977 C CA . ASN C 3 174 ? -30.11600 74.97300 31.41400 1.000 44.35116 478 ASN A CA 1
ATOM 1978 C C . ASN C 3 174 ? -30.66900 74.19400 30.22700 1.000 41.72109 478 ASN A C 1
ATOM 1979 O O . ASN C 3 174 ? -31.86800 73.90700 30.16800 1.000 38.19042 478 ASN A O 1
ATOM 1984 N N . ILE C 3 175 ? -29.80600 73.88700 29.26300 1.000 36.65790 479 ILE A N 1
ATOM 1985 C CA . ILE C 3 175 ? -30.23000 73.52900 27.91400 1.000 36.08641 479 ILE A CA 1
ATOM 1986 C C . ILE C 3 175 ? -29.99500 72.04500 27.67300 1.000 37.54490 479 ILE A C 1
ATOM 1987 O O . ILE C 3 175 ? -28.97100 71.48700 28.08800 1.000 36.11166 479 ILE A O 1
ATOM 1992 N N . HIS C 3 176 ? -30.94500 71.41800 26.98500 1.000 30.34596 480 HIS A N 1
ATOM 1993 C CA . HIS C 3 176 ? -30.82700 70.02700 26.56600 1.000 33.26391 480 HIS A CA 1
ATOM 1994 C C . HIS C 3 176 ? -30.38300 70.03600 25.10600 1.000 32.01174 480 HIS A C 1
ATOM 1995 O O . HIS C 3 176 ? -31.19100 70.24900 24.19700 1.000 29.07104 480 HIS A O 1
ATOM 2002 N N . ASN C 3 177 ? -29.08900 69.83200 24.88700 1.000 33.02754 481 ASN A N 1
ATOM 2003 C CA . ASN C 3 177 ? -28.57200 69.74500 23.53200 1.000 28.76613 481 ASN A CA 1
ATOM 2004 C C . ASN C 3 177 ? -28.98600 68.41200 22.92100 1.000 26.77387 481 ASN A C 1
ATOM 2005 O O . ASN C 3 177 ? -29.05700 67.39100 23.61200 1.000 30.29038 481 ASN A O 1
ATOM 2010 N N . THR C 3 178 ? -29.28500 68.42400 21.62100 1.000 25.79647 482 THR A N 1
ATOM 2011 C CA . THR C 3 178 ? -29.67700 67.21500 20.91100 1.000 27.45207 482 THR A CA 1
ATOM 2012 C C . THR C 3 178 ? -28.94200 67.13000 19.58300 1.000 26.80761 482 THR A C 1
ATOM 2013 O O . THR C 3 178 ? -28.45000 68.13200 19.05300 1.000 25.75177 482 THR A O 1
ATOM 2017 N N . ASN C 3 179 ? -28.90100 65.91000 19.04000 1.000 25.18105 483 ASN A N 1
ATOM 2018 C CA . ASN C 3 179 ? -28.37000 65.71100 17.69500 1.000 24.34056 483 ASN A CA 1
ATOM 2019 C C . ASN C 3 179 ? -29.14100 66.54000 16.67600 1.000 27.97426 483 ASN A C 1
ATOM 2020 O O . ASN C 3 179 ? -28.54700 67.13500 15.77000 1.000 26.77926 483 ASN A O 1
ATOM 2025 N N . THR C 3 180 ? -30.46700 66.59900 16.81300 1.000 28.02209 484 THR A N 1
ATOM 2026 C CA . THR C 3 180 ? -31.27300 67.37100 15.87200 1.000 30.54167 484 THR A CA 1
ATOM 2027 C C . THR C 3 180 ? -30.88600 68.84700 15.86900 1.000 25.04436 484 THR A C 1
ATOM 2028 O O . THR C 3 180 ? -30.76800 69.45900 14.80200 1.000 22.62903 484 THR A O 1
ATOM 2032 N N . LEU C 3 181 ? -30.68200 69.44000 17.04900 1.000 25.10880 485 LEU A N 1
ATOM 2033 C CA . LEU C 3 181 ? -30.26000 70.83600 17.09600 1.000 23.69721 485 LEU A CA 1
ATOM 2034 C C . LEU C 3 181 ? -28.87100 71.01100 16.48700 1.000 18.45793 485 LEU A C 1
ATOM 2035 O O . LEU C 3 181 ? -28.60700 71.99800 15.79400 1.000 21.50304 485 LEU A O 1
ATOM 2040 N N . ASN C 3 182 ? -27.97500 70.05800 16.73000 1.000 19.48029 486 ASN A N 1
ATOM 2041 C CA . ASN C 3 182 ? -26.62900 70.18000 16.17900 1.000 18.93015 486 ASN A CA 1
ATOM 2042 C C . ASN C 3 182 ? -26.64600 70.00900 14.67000 1.000 20.81069 486 ASN A C 1
ATOM 2043 O O . ASN C 3 182 ? -25.92500 70.71400 13.95500 1.000 17.19540 486 ASN A O 1
ATOM 2048 N N . ALA C 3 183 ? -27.47300 69.08900 14.16700 1.000 18.82797 487 ALA A N 1
ATOM 2049 C CA . ALA C 3 183 ? -27.58800 68.92300 12.72400 1.000 19.09583 487 ALA A CA 1
ATOM 2050 C C . ALA C 3 183 ? -28.12800 70.18700 12.07500 1.000 19.53444 487 ALA A C 1
ATOM 2051 O O . ALA C 3 183 ? -27.66000 70.59900 11.00700 1.000 19.79493 487 ALA A O 1
ATOM 2053 N N . ARG C 3 184 ? -29.12000 70.82100 12.70200 1.000 19.68181 488 ARG A N 1
ATOM 2054 C CA . ARG C 3 184 ? -29.64800 72.05800 12.13900 1.000 19.50170 488 ARG A CA 1
ATOM 2055 C C . ARG C 3 184 ? -28.58600 73.15000 12.11500 1.000 17.81452 488 ARG A C 1
ATOM 2056 O O . ARG C 3 184 ? -28.48200 73.90300 11.13900 1.000 17.24475 488 ARG A O 1
ATOM 2064 N N . LEU C 3 185 ? -27.78600 73.24900 13.18000 1.000 18.43066 489 LEU A N 1
ATOM 2065 C CA . LEU C 3 185 ? -26.70700 74.23400 13.18900 1.000 18.38386 489 LEU A CA 1
ATOM 2066 C C . LEU C 3 185 ? -25.69400 73.93800 12.09100 1.000 17.05527 489 LEU A C 1
ATOM 2067 O O . LEU C 3 185 ? -25.24400 74.84900 11.39100 1.000 15.85135 489 LEU A O 1
ATOM 2072 N N . CYS C 3 186 ? -25.34100 72.66500 11.91000 1.000 18.73002 490 CYS A N 1
ATOM 2073 C CA . CYS C 3 186 ? -24.43400 72.25600 10.84100 1.000 15.27190 490 CYS A CA 1
ATOM 2074 C C . CYS C 3 186 ? -24.96100 72.68400 9.48200 1.000 18.06052 490 CYS A C 1
ATOM 2075 O O . CYS C 3 186 ? -24.20100 73.15500 8.62900 1.000 16.91031 490 CYS A O 1
ATOM 2078 N N . GLU C 3 187 ? -26.25000 72.42500 9.25700 1.000 16.23174 491 GLU A N 1
ATOM 2079 C CA . GLU C 3 187 ? -26.83600 72.75600 7.96700 1.000 16.61319 491 GLU A CA 1
ATOM 2080 C C . GLU C 3 187 ? -26.92800 74.26900 7.76700 1.000 15.82642 491 GLU A C 1
ATOM 2081 O O . GLU C 3 187 ? -26.72900 74.76000 6.64900 1.000 17.67001 491 GLU A O 1
ATOM 2087 N N . GLU C 3 188 ? -27.21600 75.02600 8.83600 1.000 15.17354 492 GLU A N 1
ATOM 2088 C CA . GLU C 3 188 ? -27.21000 76.48300 8.73200 1.000 17.21527 492 GLU A CA 1
ATOM 2089 C C . GLU C 3 188 ? -25.82200 76.99100 8.36600 1.000 16.21905 492 GLU A C 1
ATOM 2090 O O . GLU C 3 188 ? -25.66900 77.81900 7.46200 1.000 16.33782 492 GLU A O 1
ATOM 2096 N N . ILE C 3 189 ? -24.79700 76.49500 9.06600 1.000 15.25274 493 ILE A N 1
ATOM 2097 C CA . ILE C 3 189 ? -23.42700 76.92600 8.78800 1.000 17.44570 493 ILE A CA 1
ATOM 2098 C C . ILE C 3 189 ? -23.06400 76.62100 7.34300 1.000 14.46608 493 ILE A C 1
ATOM 2099 O O . ILE C 3 189 ? -22.53600 77.47600 6.62000 1.000 16.15122 493 ILE A O 1
ATOM 2104 N N . ARG C 3 190 ? -23.32500 75.38500 6.90700 1.000 14.26453 494 ARG A N 1
ATOM 2105 C CA . ARG C 3 190 ? -22.95000 74.97400 5.55800 1.000 14.71302 494 ARG A CA 1
ATOM 2106 C C . ARG C 3 190 ? -23.66000 75.81000 4.50200 1.000 14.71718 494 ARG A C 1
ATOM 2107 O O . ARG C 3 190 ? -23.04300 76.25300 3.53000 1.000 16.60106 494 ARG A O 1
ATOM 2115 N N . GLN C 3 191 ? -24.95200 76.077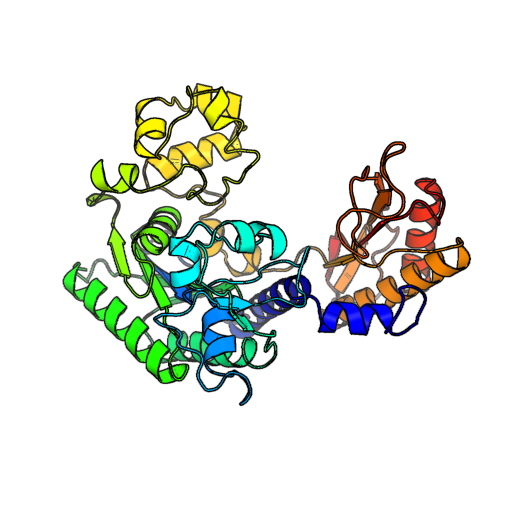00 4.69600 1.000 15.43478 495 GLN A N 1
ATOM 2116 C CA . GLN C 3 191 ? -25.67900 76.83900 3.69100 1.000 15.23249 495 GLN A CA 1
ATOM 2117 C C . GLN C 3 191 ? -25.26200 78.30900 3.68400 1.000 15.42218 495 GLN A C 1
ATOM 2118 O O . GLN C 3 191 ? -25.11000 78.90700 2.61300 1.000 16.79379 495 GLN A O 1
ATOM 2124 N N . GLU C 3 192 ? -25.08800 78.91100 4.86100 1.000 16.75925 496 GLU A N 1
ATOM 2125 C CA . GLU C 3 192 ? -24.70100 80.31800 4.91700 1.000 15.69548 496 GLU A CA 1
ATOM 2126 C C . GLU C 3 192 ? -23.30400 80.53500 4.34100 1.000 17.59594 496 GLU A C 1
ATOM 2127 O O . GLU C 3 192 ? -23.05000 81.54900 3.68100 1.000 17.26464 496 GLU A O 1
ATOM 2133 N N . ILE C 3 193 ? -22.38300 79.60100 4.58200 1.000 16.50175 497 ILE A N 1
ATOM 2134 C CA . ILE C 3 193 ? -21.05300 79.74100 3.99300 1.000 16.57890 497 ILE A CA 1
ATOM 2135 C C . ILE C 3 193 ? -21.10600 79.52700 2.48300 1.000 15.58317 497 ILE A C 1
ATOM 2136 O O . ILE C 3 193 ? -20.44700 80.2440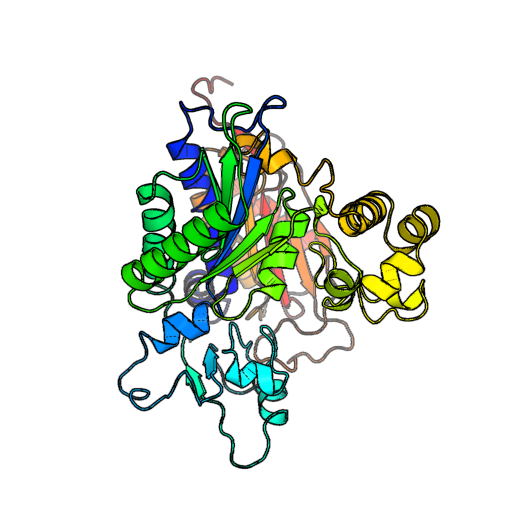0 1.71800 1.000 17.55391 497 ILE A O 1
ATOM 2141 N N . PHE C 3 194 ? -21.89400 78.54900 2.02700 1.000 15.95021 498 PHE A N 1
ATOM 2142 C CA . PHE C 3 194 ? -22.06000 78.33600 0.59200 1.000 16.84933 498 PHE A CA 1
ATOM 2143 C C . PHE C 3 194 ? -22.59000 79.59400 -0.09200 1.000 20.46223 498 PHE A C 1
ATOM 2144 O O . PHE C 3 194 ? -22.07300 80.01100 -1.13200 1.000 18.21666 498 PHE A O 1
ATOM 2152 N N . GLN C 3 195 ? -23.61800 80.21700 0.48800 1.000 18.36937 499 GLN A N 1
ATOM 2153 C CA . GLN C 3 195 ? -24.11800 81.48500 -0.04700 1.000 20.09413 499 GLN A CA 1
ATOM 2154 C C . GLN C 3 195 ? -23.06000 82.58000 0.06400 1.000 17.97062 499 GLN A C 1
ATOM 2155 O O . GLN C 3 195 ? -22.80100 83.31300 -0.89800 1.000 22.85219 499 GLN A O 1
ATOM 2161 N N . GLY C 3 196 ? -22.44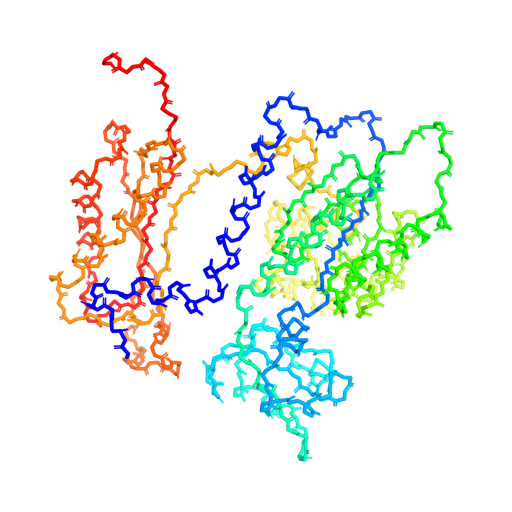000 82.70800 1.24000 1.000 18.30989 500 GLY A N 1
ATOM 2162 C CA . GLY C 3 196 ? -21.54900 83.83000 1.49300 1.000 19.27994 500 GLY A CA 1
ATOM 2163 C C . GLY C 3 196 ? -20.27100 83.80000 0.67600 1.000 19.99386 500 GLY A C 1
ATOM 2164 O O . GLY C 3 196 ? -19.67500 84.84800 0.41300 1.000 19.67574 500 GLY A O 1
ATOM 2165 N N . THR C 3 197 ? -19.83300 82.61100 0.26700 1.000 16.68352 501 THR A N 1
ATOM 2166 C CA . THR C 3 197 ? -18.63600 82.45300 -0.54800 1.000 18.70932 501 THR A CA 1
ATOM 2167 C C . THR C 3 197 ? -18.94800 82.28200 -2.02400 1.000 18.99620 501 THR A C 1
ATOM 2168 O O . THR C 3 197 ? -18.03200 82.03200 -2.81500 1.000 20.78223 501 THR A O 1
ATOM 2172 N N . ASN C 3 198 ? -20.21700 82.38200 -2.42100 1.000 20.54178 502 ASN A N 1
ATOM 2173 C CA . ASN C 3 198 ? -20.59500 82.24200 -3.82800 1.000 21.33128 502 ASN A CA 1
ATOM 2174 C C . ASN C 3 198 ? -20.22600 80.86900 -4.40000 1.000 20.63396 502 ASN A C 1
ATOM 2175 O O . ASN C 3 198 ? -19.75400 80.75100 -5.53400 1.000 21.59539 502 ASN A O 1
ATOM 2180 N N . GLY C 3 199 ? -20.45900 79.81500 -3.62000 1.000 17.17069 503 GLY A N 1
ATOM 2181 C CA . GLY C 3 199 ? -20.40500 78.46100 -4.14300 1.000 17.07496 503 GLY A CA 1
ATOM 2182 C C . GLY C 3 199 ? -19.36400 77.54500 -3.52800 1.000 15.14113 503 GLY A C 1
ATOM 2183 O O . GLY C 3 199 ? -19.19800 76.42400 -4.02700 1.000 15.91767 503 GLY A O 1
ATOM 2184 N N . CYS C 3 200 ? -18.65500 77.93500 -2.47700 1.000 14.39555 504 CYS A N 1
ATOM 2185 C CA . CYS C 3 200 ? -17.67500 77.02600 -1.89800 1.000 14.65271 504 CYS A CA 1
ATOM 2186 C C . CYS C 3 200 ? -18.38200 76.19300 -0.83800 1.000 15.93397 504 CYS A C 1
ATOM 2187 O O . CYS C 3 200 ? -19.32800 76.65400 -0.19300 1.000 18.17954 504 CYS A O 1
ATOM 2190 N N . THR C 3 201 ? -17.88800 74.97900 -0.62800 1.000 13.48133 505 THR A N 1
ATOM 2191 C CA . THR C 3 201 ? -18.49000 74.09400 0.35600 1.000 13.86678 505 THR A CA 1
ATOM 2192 C C . THR C 3 201 ? -17.56100 73.89500 1.54400 1.000 14.33515 505 THR A C 1
ATOM 2193 O O . THR C 3 201 ? -16.33500 73.84100 1.38900 1.000 14.57137 505 THR A O 1
ATOM 2197 N N . VAL C 3 202 ? -18.15200 73.78000 2.72700 1.000 14.79904 506 VAL A N 1
ATOM 2198 C CA . VAL C 3 202 ? -17.42100 73.40400 3.92900 1.000 13.03801 506 VAL A CA 1
ATOM 2199 C C . VAL C 3 202 ? -17.99300 72.10200 4.45900 1.000 13.94062 506 VAL A C 1
ATOM 2200 O O . VAL C 3 202 ? -19.19000 71.81700 4.31500 1.000 14.66353 506 VAL A O 1
ATOM 2204 N N . SER C 3 203 ? -17.12900 71.30900 5.08100 1.000 12.84485 507 SER A N 1
ATOM 2205 C CA . SER C 3 203 ? -17.58700 70.22100 5.92200 1.000 12.93244 507 SER A CA 1
ATOM 2206 C C . SER C 3 203 ? -17.34200 70.55500 7.38600 1.000 13.17115 507 SER A C 1
ATOM 2207 O O . SER C 3 203 ? -16.54600 71.43900 7.72700 1.000 12.61367 507 SER A O 1
ATOM 2210 N N . ILE C 3 204 ? -18.05300 69.83600 8.25400 1.000 12.49530 508 ILE A N 1
ATOM 2211 C CA . ILE C 3 204 ? -18.08200 70.13500 9.68100 1.000 12.90050 508 ILE A CA 1
ATOM 2212 C C . ILE C 3 204 ? -17.98400 68.83700 10.46600 1.000 14.44512 508 ILE A C 1
ATOM 2213 O O . ILE C 3 204 ? -18.73600 67.89300 10.20400 1.000 14.24179 508 ILE A O 1
ATOM 2218 N N . GLY C 3 205 ? -17.06900 68.79900 11.43000 1.000 12.64211 509 GLY A N 1
ATOM 2219 C CA . GLY C 3 205 ? -17.04800 67.77300 12.45600 1.000 11.78824 509 GLY A CA 1
ATOM 2220 C C . GLY C 3 205 ? -17.54500 68.39600 13.74700 1.000 14.06528 509 GLY A C 1
ATOM 2221 O O . GLY C 3 205 ? -17.10900 69.48200 14.12400 1.000 14.99480 509 GLY A O 1
ATOM 2222 N N . CYS C 3 206 ? -18.47700 67.70900 14.39900 1.000 14.60864 510 CYS A N 1
ATOM 2223 C CA . CYS C 3 206 ? -19.13900 68.23400 15.59000 1.000 14.88086 510 CYS A CA 1
ATOM 2224 C C . CYS C 3 206 ? -18.97300 67.21700 16.70600 1.000 15.90099 510 CYS A C 1
ATOM 2225 O O . CYS C 3 206 ? -19.37900 66.06200 16.54900 1.000 15.53401 510 CYS A O 1
ATOM 2228 N N . SER C 3 207 ? -18.36200 67.61800 17.82000 1.000 15.20967 511 SER A N 1
ATOM 2229 C CA . SER C 3 207 ? -18.14500 66.68200 18.92000 1.000 14.54890 511 SER A CA 1
ATOM 2230 C C . SER C 3 207 ? -17.92100 67.43800 20.21900 1.000 14.77751 511 SER A C 1
ATOM 2231 O O . SER C 3 207 ? -17.94900 68.67100 20.26100 1.000 14.77259 511 SER A O 1
ATOM 2234 N N . ASP C 3 208 ? -17.68700 66.67100 21.28900 1.000 16.06891 512 ASP A N 1
ATOM 2235 C CA . ASP C 3 208 ? -17.33600 67.21800 22.59300 1.000 15.96502 512 ASP A CA 1
ATOM 2236 C C . ASP C 3 208 ? -15.84600 67.09700 22.92200 1.000 17.58963 512 ASP A C 1
ATOM 2237 O O . ASP C 3 208 ? -15.46400 67.24000 24.08500 1.000 17.89898 512 ASP A O 1
ATOM 2242 N N . SER C 3 209 ? -14.99200 66.85600 21.92500 1.000 16.27520 513 SER A N 1
ATOM 2243 C CA . SER C 3 209 ? -13.55300 67.02800 22.06300 1.000 18.35604 513 SER A CA 1
ATOM 2244 C C . SER C 3 209 ? -13.03200 67.64900 20.78000 1.000 15.57801 513 SER A C 1
ATOM 2245 O O . SER C 3 209 ? -13.68800 67.59700 19.73400 1.000 15.46299 513 SER A O 1
ATOM 2248 N N . LEU C 3 210 ? -11.87000 68.28100 20.86800 1.000 14.24064 514 LEU A N 1
ATOM 2249 C CA . LEU C 3 210 ? -11.20200 68.79700 19.64800 1.000 14.57167 514 LEU A CA 1
ATOM 2250 C C . LEU C 3 210 ? -10.77900 67.64000 18.74700 1.000 15.55742 514 LEU A C 1
ATOM 2251 O O . LEU C 3 210 ? -10.99200 67.73000 17.56800 1.000 16.18558 514 LEU A O 1
ATOM 2256 N N . VAL C 3 211 ? -10.26600 66.57200 19.33700 1.000 14.34791 515 VAL A N 1
ATOM 2257 C CA . VAL C 3 211 ? -9.76800 65.45000 18.50000 1.000 14.28638 515 VAL A CA 1
ATOM 2258 C C . VAL C 3 211 ? -10.91400 64.73200 17.78200 1.000 15.56755 515 VAL A C 1
ATOM 2259 O O . VAL C 3 211 ? -10.77700 64.42800 16.64300 1.000 13.44992 515 VAL A O 1
ATOM 2263 N N . LEU C 3 212 ? -12.02400 64.50300 18.46800 1.000 14.03109 516 LEU A N 1
ATOM 2264 C CA . LEU C 3 212 ? -13.14800 63.82000 17.79500 1.000 14.83038 516 LEU A CA 1
ATOM 2265 C C . LEU C 3 212 ? -13.75400 64.75300 16.75700 1.000 12.65202 516 LEU A C 1
ATOM 2266 O O . LEU C 3 212 ? -14.13400 64.27400 15.74600 1.000 14.68070 516 LEU A O 1
ATOM 2271 N N . ALA C 3 213 ? -13.75400 66.06700 16.99000 1.000 12.34999 517 ALA A N 1
ATOM 2272 C CA . ALA C 3 213 ? -14.28400 66.99600 15.96900 1.000 13.01070 517 ALA A CA 1
ATOM 2273 C C . ALA C 3 213 ? -13.42900 66.94300 14.69400 1.000 12.58869 517 ALA A C 1
ATOM 2274 O O . ALA C 3 213 ? -13.96800 67.01400 13.66400 1.000 13.47546 517 ALA A O 1
ATOM 2276 N N . ARG C 3 214 ? -12.13000 66.74700 14.84700 1.000 12.92966 518 ARG A N 1
ATOM 2277 C CA . ARG C 3 214 ? -11.22400 66.63400 13.67500 1.000 13.46618 518 ARG A CA 1
ATOM 2278 C C . ARG C 3 214 ? -11.48300 65.32000 12.93800 1.000 14.15190 518 ARG A C 1
ATOM 2279 O O . ARG C 3 214 ? -11.52800 65.33700 11.77600 1.000 14.51941 518 ARG A O 1
ATOM 2287 N N . LEU C 3 215 ? -11.63300 64.23100 13.67100 1.000 13.35623 519 LEU A N 1
ATOM 2288 C CA . LEU C 3 215 ? -11.92400 62.93700 13.01600 1.000 12.90916 519 LEU A CA 1
ATOM 2289 C C . LEU C 3 215 ? -13.31900 62.98800 12.37500 1.000 13.70924 519 LEU A C 1
ATOM 2290 O O . LEU C 3 215 ? -13.47600 62.53200 11.27900 1.000 15.37960 519 LEU A O 1
ATOM 2295 N N . ALA C 3 216 ? -14.28700 63.59900 13.05000 1.000 13.72124 520 ALA A N 1
ATOM 2296 C CA . ALA C 3 216 ? -15.64600 63.73500 12.48300 1.000 12.87239 520 ALA A CA 1
ATOM 2297 C C . ALA C 3 216 ? -15.59900 64.54700 11.18400 1.000 14.11324 520 ALA A C 1
ATOM 2298 O O . ALA C 3 216 ? -16.30500 64.24100 10.26700 1.000 14.54533 520 ALA A O 1
ATOM 2300 N N . LEU C 3 217 ? -14.76600 65.57300 11.14500 1.000 14.64619 521 LEU A N 1
ATOM 2301 C CA . LEU C 3 217 ? -14.60800 66.38900 9.92300 1.000 13.11260 521 LEU A CA 1
ATOM 2302 C C . LEU C 3 217 ? -14.12200 65.50800 8.77000 1.000 11.84133 521 LEU A C 1
ATOM 2303 O O . LEU C 3 217 ? -14.63800 65.61600 7.71000 1.000 13.61268 521 LEU A O 1
ATOM 2308 N N . LYS C 3 218 ? -13.14100 64.67100 9.04000 1.000 13.23038 522 LYS A N 1
ATOM 2309 C CA . LYS C 3 218 ? -12.63200 63.76500 7.98500 1.000 14.47074 522 LYS A CA 1
ATOM 2310 C C . LYS C 3 218 ? -13.75700 62.85000 7.48700 1.000 13.75693 522 LYS A C 1
ATOM 2311 O O . LYS C 3 218 ? -13.89100 62.71500 6.29200 1.000 14.83775 522 LYS A O 1
ATOM 2317 N N . MET C 3 219 ? -14.53000 62.27700 8.40500 1.000 16.69625 523 MET A N 1
ATOM 2318 C CA . MET C 3 219 ? -15.61300 61.37700 8.02900 1.000 15.54103 523 MET A CA 1
ATOM 2319 C C . MET C 3 219 ? -16.70600 62.11800 7.27200 1.000 16.24208 523 MET A C 1
ATOM 2320 O O . MET C 3 219 ? -17.36200 61.54200 6.39700 1.000 16.93154 523 MET A O 1
ATOM 2325 N N . ALA C 3 220 ? -16.88600 63.40900 7.56900 1.000 14.58987 524 ALA A N 1
ATOM 2326 C CA . ALA C 3 220 ? -17.94100 64.20000 6.94600 1.000 14.43649 524 ALA A CA 1
ATOM 2327 C C . ALA C 3 220 ? -17.65000 64.50800 5.48400 1.000 16.01329 524 ALA A C 1
ATOM 2328 O O . ALA C 3 220 ? -18.58400 64.73200 4.70700 1.000 17.05173 524 ALA A O 1
ATOM 2330 N N . LYS C 3 221 ? -16.38200 64.53900 5.09200 1.000 14.63005 525 LYS A N 1
ATOM 2331 C CA . LYS C 3 221 ? -16.00400 65.06200 3.78700 1.000 14.43091 525 LYS A CA 1
ATOM 2332 C C . LYS C 3 221 ? -16.30700 64.05500 2.67500 1.000 15.01225 525 LYS A C 1
ATOM 2333 O O . LYS C 3 221 ? -16.29000 62.84500 2.90000 1.000 17.32705 525 LYS A O 1
ATOM 2339 N N . PRO C 3 222 ? -16.59000 64.53600 1.45800 1.000 15.96550 526 PRO A N 1
ATOM 2340 C CA . PRO C 3 222 ? -16.71700 65.95100 1.10400 1.000 15.99516 526 PRO A CA 1
ATOM 2341 C C . PRO C 3 222 ? -18.14600 66.45900 1.27200 1.000 17.80048 526 PRO A C 1
ATOM 2342 O O . PRO C 3 222 ? -19.10300 65.67400 1.20800 1.000 17.89620 526 PRO A O 1
ATOM 2346 N N . ASN C 3 223 ? -18.27100 67.76400 1.50700 1.000 17.51637 527 ASN A N 1
ATOM 2347 C CA . ASN C 3 223 ? -19.55500 68.47100 1.45700 1.000 16.36082 527 ASN A CA 1
ATOM 2348 C C . ASN C 3 223 ? -20.59300 67.84300 2.38600 1.000 19.95511 527 ASN A C 1
ATOM 2349 O O . ASN C 3 223 ? -21.72800 67.54800 1.99300 1.000 19.24258 527 ASN A O 1
ATOM 2354 N N . GLY C 3 224 ? -20.20300 67.65700 3.64100 1.000 16.43957 528 GLY A N 1
ATOM 2355 C CA . GLY C 3 224 ? -21.11000 67.06300 4.60000 1.000 14.76055 528 GLY A CA 1
ATOM 2356 C C . GLY C 3 224 ? -20.82100 67.46100 6.02400 1.000 14.61502 528 GLY A C 1
ATOM 2357 O O . GLY C 3 224 ? -19.96500 68.31400 6.28200 1.000 15.18481 528 GLY A O 1
ATOM 2358 N N . TYR C 3 225 ? -21.53400 66.85600 6.96600 1.000 16.93013 529 TYR A N 1
ATOM 2359 C CA . TYR C 3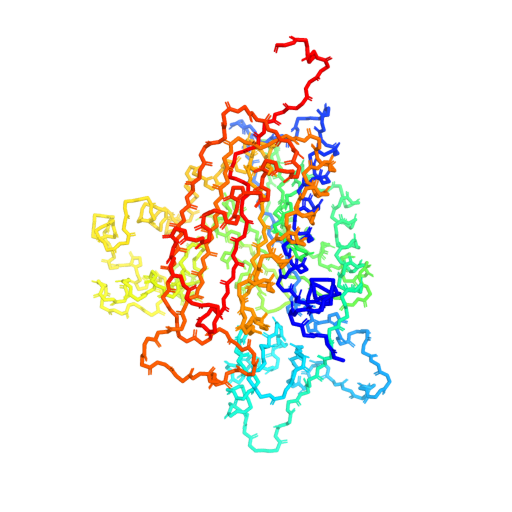 225 ? -21.24400 67.04800 8.37300 1.000 14.02315 529 TYR A CA 1
ATOM 2360 C C . TYR C 3 225 ? -21.37500 65.71500 9.08100 1.000 14.91649 529 TYR A C 1
ATOM 2361 O O . TYR C 3 225 ? -22.03800 64.79000 8.60300 1.000 16.40557 529 TYR A O 1
ATOM 2370 N N . ASN C 3 226 ? -20.70600 65.61800 10.22000 1.000 14.61794 530 ASN A N 1
ATOM 2371 C CA . ASN C 3 226 ? -20.76900 64.41600 11.02900 1.000 14.08303 530 ASN A CA 1
ATOM 2372 C C . ASN C 3 226 ? -20.76400 64.82600 12.48800 1.000 14.98093 530 ASN A C 1
ATOM 2373 O O . ASN C 3 226 ? -19.96600 65.67600 12.90100 1.000 14.62956 530 ASN A O 1
ATOM 2378 N N . ILE C 3 227 ? -21.68600 64.25600 13.25200 1.000 15.26277 531 ILE A N 1
ATOM 2379 C CA . ILE C 3 227 ? -21.80800 64.52500 14.67600 1.000 14.27290 531 ILE A CA 1
ATOM 2380 C C . ILE C 3 227 ? -21.48200 63.22900 15.40100 1.000 17.62981 531 ILE A C 1
ATOM 2381 O O . ILE C 3 227 ? -22.26400 62.26900 15.34400 1.000 18.06974 531 ILE A O 1
ATOM 2386 N N . THR C 3 228 ? -20.32300 63.17200 16.05700 1.000 16.16849 532 THR A N 1
ATOM 2387 C CA . THR C 3 228 ? -19.93100 61.99700 16.84500 1.000 16.71336 532 THR A CA 1
ATOM 2388 C C . THR C 3 228 ? -19.41300 62.46000 18.20100 1.000 17.73029 532 THR A C 1
ATOM 2389 O O . THR C 3 228 ? -18.27300 62.92400 18.31400 1.000 19.53367 532 THR A O 1
ATOM 2393 N N . PHE C 3 229 ? -20.25200 62.34100 19.22600 1.000 19.40007 533 PHE A N 1
ATOM 2394 C CA . PHE C 3 229 ? -19.83900 62.65100 20.58300 1.000 19.14765 533 PHE A CA 1
ATOM 2395 C C . PHE C 3 229 ? -19.17100 61.43400 21.21600 1.000 19.90393 533 PHE A C 1
ATOM 2396 O O . PHE C 3 229 ? -19.25800 60.31500 20.70800 1.000 21.91656 533 PHE A O 1
ATOM 2404 N N . LYS C 3 230 ? -18.47600 61.66500 22.33100 1.000 18.14249 534 LYS A N 1
ATOM 2405 C CA . LYS C 3 230 ? -17.83900 60.55900 23.04200 1.000 19.67176 534 LYS A CA 1
ATOM 2406 C C . LYS C 3 230 ? -18.83100 59.44500 23.35000 1.000 22.79935 534 LYS A C 1
ATOM 2407 O O . LYS C 3 230 ? -18.49200 58.25800 23.25800 1.000 22.24488 534 LYS A O 1
ATOM 2413 N N . SER C 3 231 ? -20.06800 59.81200 23.69300 1.000 21.35130 535 SER A N 1
ATOM 2414 C CA . SER C 3 231 ? -21.10100 58.82300 23.97600 1.000 25.49191 535 SER A CA 1
ATOM 2415 C C . SER C 3 231 ? -21.57500 58.08000 22.73100 1.000 27.86038 535 SER A C 1
ATOM 2416 O O . SER C 3 231 ? -22.30200 57.08800 22.87000 1.000 31.33411 535 SER A O 1
ATOM 2419 N N . ASN C 3 232 ? -21.20300 58.53700 21.53300 1.000 27.30912 536 ASN A N 1
ATOM 2420 C CA . ASN C 3 232 ? -21.58600 57.89900 20.27800 1.000 25.08688 536 ASN A CA 1
ATOM 2421 C C . ASN C 3 232 ? -20.50500 56.98700 19.71700 1.000 25.36538 536 ASN A C 1
ATOM 2422 O O . ASN C 3 232 ? -20.68900 56.44200 18.62400 1.000 27.20882 536 ASN A O 1
ATOM 2427 N N . LEU C 3 233 ? -19.37900 56.82700 20.40700 1.000 21.93175 537 LEU A N 1
ATOM 2428 C CA . LEU C 3 233 ? -18.25200 56.12600 19.81100 1.000 23.20200 537 LEU A CA 1
ATOM 2429 C C . LEU C 3 233 ? -18.57800 54.65000 19.59900 1.000 25.58561 537 LEU A C 1
ATOM 2430 O O . LEU C 3 233 ? -19.30200 54.03000 20.38100 1.000 25.86064 537 LEU A O 1
ATOM 2435 N N . SER C 3 234 ? -18.03400 54.09300 18.51900 1.000 23.95784 538 SER A N 1
ATOM 2436 C CA . SER C 3 234 ? -18.31600 52.71700 18.13500 1.000 23.29199 538 SER A CA 1
ATOM 2437 C C . SER C 3 234 ? -17.12500 52.16100 17.37200 1.000 28.06616 538 SER A C 1
ATOM 2438 O O . SER C 3 234 ? -16.24100 52.89600 16.92800 1.000 21.63466 538 SER A O 1
ATOM 2441 N N . GLU C 3 235 ? -17.12300 50.83800 17.21000 1.000 23.34760 539 GLU A N 1
ATOM 2442 C CA . GLU C 3 235 ? -16.12200 50.19900 16.36800 1.000 21.60240 539 GLU A CA 1
ATOM 2443 C C . GLU C 3 235 ? -16.23800 50.68100 14.92600 1.000 20.79219 539 GLU A C 1
ATOM 2444 O O . GLU C 3 235 ? -15.22600 50.85100 14.23100 1.000 19.98613 539 GLU A O 1
ATOM 2450 N N . GLU C 3 236 ? -17.46900 50.91500 14.46300 1.000 20.80483 540 GLU A N 1
ATOM 2451 C CA . GLU C 3 236 ? -17.68000 51.41000 13.10800 1.000 22.45560 540 GLU A CA 1
ATOM 2452 C C . GLU C 3 236 ? -16.96000 52.73300 12.88900 1.000 20.50000 540 GLU A C 1
ATOM 2453 O O . GLU C 3 236 ? -16.36400 52.95800 11.83100 1.000 22.17627 540 GLU A O 1
ATOM 2459 N N . PHE C 3 237 ? -16.99900 53.61700 13.88700 1.000 18.99914 541 PHE A N 1
ATOM 2460 C CA . PHE C 3 237 ? -16.30100 54.89400 13.78500 1.000 19.14725 541 PHE A CA 1
ATOM 2461 C C . PHE C 3 237 ? -14.79300 54.69000 13.65700 1.000 18.67015 541 PHE A C 1
ATOM 2462 O O . PHE C 3 237 ? -14.17000 55.16700 12.70300 1.000 18.17167 541 PHE A O 1
ATOM 2470 N N . TRP C 3 238 ? -14.18700 53.97100 14.60900 1.000 17.12532 542 TRP A N 1
ATOM 2471 C CA . TRP C 3 238 ? -12.73400 53.81900 14.61100 1.000 17.49163 542 TRP A CA 1
ATOM 2472 C C . TRP C 3 238 ? -12.23700 53.07000 13.38300 1.000 19.29687 542 TRP A C 1
ATOM 2473 O O . TRP C 3 238 ? -11.13000 53.34200 12.89600 1.000 17.49994 542 TRP A O 1
ATOM 2484 N N . SER C 3 239 ? -13.03500 52.13300 12.86200 1.000 18.82839 543 SER A N 1
ATOM 2485 C CA . SER C 3 239 ? -12.61200 51.38000 11.68800 1.000 17.96350 543 SER A CA 1
ATOM 2486 C C . SER C 3 239 ? -12.56600 52.22500 10.42800 1.000 21.85641 543 SER A C 1
ATOM 2487 O O . SER C 3 239 ? -12.02900 51.76100 9.41400 1.000 23.78912 543 SER A O 1
ATOM 2490 N N . SER C 3 240 ? -13.10400 53.44100 10.46200 1.000 17.00680 544 SER A N 1
ATOM 2491 C CA . SER C 3 240 ? -13.20700 54.30600 9.29800 1.000 17.75235 544 SER A CA 1
ATOM 2492 C C . SER C 3 240 ? -11.94900 55.12800 9.04000 1.000 17.95729 544 SER A C 1
ATOM 2493 O O . SER C 3 240 ? -11.89900 55.84000 8.03100 1.000 23.16580 544 SER A O 1
ATOM 2496 N N . PHE C 3 241 ? -10.95900 55.08800 9.93000 1.000 16.26725 545 PHE A N 1
ATOM 2497 C CA . PHE C 3 241 ? -9.84400 56.02600 9.88300 1.000 16.43097 545 PHE A CA 1
ATOM 2498 C C . PHE C 3 241 ? -8.51300 55.31300 9.74000 1.000 15.15008 545 PHE A C 1
ATOM 2499 O O . PHE C 3 241 ? -8.29800 54.25200 10.33300 1.000 16.32268 545 PHE A O 1
ATOM 2507 N N . LYS C 3 242 ? -7.62200 55.92100 8.96000 1.000 17.34318 546 LYS A N 1
ATOM 2508 C CA . LYS C 3 242 ? -6.22100 55.53400 8.90000 1.000 16.70281 546 LYS A CA 1
ATOM 2509 C C . LYS C 3 242 ? -5.47800 56.10800 10.10200 1.000 15.29626 546 LYS A C 1
ATOM 2510 O O . LYS C 3 242 ? -5.94200 57.04700 10.75400 1.000 16.01978 546 LYS A O 1
ATOM 2516 N N . LEU C 3 243 ? -4.30500 55.53400 10.39100 1.000 16.19495 547 LEU A N 1
ATOM 2517 C CA . LEU C 3 243 ? -3.55600 55.95400 11.57400 1.000 15.63580 547 LEU A CA 1
ATOM 2518 C C . LEU C 3 243 ? -3.14700 57.42000 11.49400 1.000 17.24325 547 LEU A C 1
ATOM 2519 O O . LEU C 3 243 ? -3.19300 58.13200 12.50300 1.000 16.73294 547 LEU A O 1
ATOM 2524 N N . ASP C 3 244 ? -2.74400 57.89100 10.31200 1.000 18.04896 548 ASP A N 1
ATOM 2525 C CA . ASP C 3 244 ? -2.36100 59.29500 10.20500 1.000 20.11236 548 ASP A CA 1
ATOM 2526 C C . ASP C 3 244 ? -3.54700 60.23400 10.02300 1.000 17.74298 548 ASP A C 1
ATOM 2527 O O . ASP C 3 244 ? -3.34300 61.43200 9.79500 1.000 16.04656 548 ASP A O 1
ATOM 2532 N N . ASP C 3 245 ? -4.78200 59.73800 10.14200 1.000 14.27749 549 ASP A N 1
ATOM 2533 C CA . ASP C 3 245 ? -5.90300 60.65700 10.31900 1.000 15.25945 549 ASP A CA 1
ATOM 2534 C C . ASP C 3 245 ? -5.86300 61.33300 11.68300 1.000 15.50260 549 ASP A C 1
ATOM 2535 O O . ASP C 3 245 ? -6.46800 62.39700 11.85400 1.000 18.18988 549 ASP A O 1
ATOM 2540 N N . LEU C 3 246 ? -5.12400 60.77000 12.62200 1.000 15.83130 550 LEU A N 1
ATOM 2541 C CA . LEU C 3 246 ? -5.01000 61.41100 13.95200 1.000 17.39123 550 LEU A CA 1
ATOM 2542 C C . LEU C 3 246 ? -4.16600 62.67300 13.83500 1.000 16.12816 550 LEU A C 1
ATOM 2543 O O . LEU C 3 246 ? -3.16700 62.64800 13.18500 1.000 16.55996 550 LEU A O 1
ATOM 2548 N N . PRO C 3 247 ? -4.56600 63.73000 14.46500 1.000 16.42493 551 PRO A N 1
ATOM 2549 C CA . PRO C 3 247 ? -3.72200 64.99700 14.41200 1.000 16.51078 551 PRO A CA 1
ATOM 2550 C C . PRO C 3 247 ? -2.46400 64.73800 15.22700 1.000 19.51710 551 PRO A C 1
ATOM 2551 O O . PRO C 3 247 ? -2.48400 64.21200 16.25700 1.000 20.69829 551 PRO A O 1
ATOM 2555 N N . GLY C 3 248 ? -1.35900 65.10500 14.59500 1.000 15.63598 552 GLY A N 1
ATOM 2556 C CA . GLY C 3 248 ? -0.04200 64.92300 15.21000 1.000 15.91759 552 GLY A CA 1
ATOM 2557 C C . GLY C 3 248 ? 0.63400 63.65000 14.74400 1.000 15.76124 552 GLY A C 1
ATOM 2558 O O . GLY C 3 248 ? 1.73800 63.47400 15.08700 1.000 19.16577 552 GLY A O 1
ATOM 2559 N N . VAL C 3 249 ? -0.07200 62.82100 13.98500 1.000 15.35253 553 VAL A N 1
ATOM 2560 C CA . VAL C 3 249 ? 0.51200 61.60700 13.43600 1.000 15.55431 553 VAL A CA 1
ATOM 2561 C C . VAL C 3 249 ? 0.72100 61.85200 11.95200 1.000 15.79810 553 VAL A C 1
ATOM 2562 O O . VAL C 3 249 ? -0.24900 61.94200 11.18800 1.000 16.31054 553 VAL A O 1
ATOM 2566 N N . GLY C 3 250 ? 1.98900 61.96700 11.55300 1.000 14.78765 554 GLY A N 1
ATOM 2567 C CA . GLY C 3 250 ? 2.39200 62.01200 10.17500 1.000 15.62641 554 GLY A CA 1
ATOM 2568 C C . GLY C 3 250 ? 3.17400 60.77500 9.77500 1.000 16.30048 554 GLY A C 1
ATOM 2569 O O . GLY C 3 250 ? 3.15100 59.74200 10.45900 1.000 16.36949 554 GLY A O 1
ATOM 2570 N N . HIS C 3 251 ? 3.90800 60.89600 8.67000 1.000 17.34203 555 HIS A N 1
ATOM 2571 C CA . HIS C 3 251 ? 4.52900 59.71900 8.06200 1.000 18.76894 555 HIS A CA 1
ATOM 2572 C C . HIS C 3 251 ? 5.55500 59.06800 8.98600 1.000 18.15733 555 HIS A C 1
ATOM 2573 O O . HIS C 3 251 ? 5.64900 57.83800 9.04900 1.000 17.98507 555 HIS A O 1
ATOM 2580 N N . SER C 3 252 ? 6.33100 59.86700 9.71400 1.000 16.25515 556 SER A N 1
ATOM 2581 C CA A SER C 3 252 ? 7.36000 59.29900 10.58100 0.500 16.78062 556 SER A CA 1
ATOM 2582 C CA B SER C 3 252 ? 7.35900 59.29800 10.58200 0.500 16.78050 556 SER A CA 1
ATOM 2583 C C . SER C 3 252 ? 6.74000 58.52800 11.73900 1.000 16.13145 556 SER A C 1
ATOM 2584 O O . SER C 3 252 ? 7.16900 57.41100 12.05400 1.000 17.87107 556 SER A O 1
ATOM 2589 N N . THR C 3 253 ? 5.73700 59.11900 12.39600 1.000 14.82568 557 THR A N 1
ATOM 2590 C CA . THR C 3 253 ? 5.05900 58.43900 13.49000 1.000 15.55557 557 THR A CA 1
ATOM 2591 C C . THR C 3 253 ? 4.31200 57.21300 12.98400 1.000 17.10407 557 THR A C 1
ATOM 2592 O O . THR C 3 253 ? 4.32100 56.15800 13.62800 1.000 18.28039 557 THR A O 1
ATOM 2596 N N . LEU C 3 254 ? 3.66900 57.34100 11.82400 1.000 17.65252 558 LEU A N 1
ATOM 2597 C CA . LEU C 3 254 ? 2.97800 56.20600 11.22300 1.000 16.38346 558 LEU A CA 1
ATOM 2598 C C . LEU C 3 254 ? 3.91800 55.02500 11.03900 1.000 19.43097 558 LEU A C 1
ATOM 2599 O O . LEU C 3 254 ? 3.55600 53.88500 11.35700 1.000 18.79579 558 LEU A O 1
ATOM 2604 N N . SER C 3 255 ? 5.13300 55.28100 10.53900 1.000 16.88481 559 SER A N 1
ATOM 2605 C CA A SER C 3 255 ? 6.08600 54.19700 10.31600 0.510 18.49978 559 SER A CA 1
ATOM 2606 C CA B SER C 3 255 ? 6.08200 54.19400 10.31600 0.490 18.50437 559 SER A CA 1
ATOM 2607 C C . SER C 3 255 ? 6.42900 53.48900 11.62000 1.000 20.16513 559 SER A C 1
ATOM 2608 O O . SER C 3 255 ? 6.51500 52.25600 11.66400 1.000 19.54620 559 SER A O 1
ATOM 2613 N N . ARG C 3 256 ? 6.61600 54.25500 12.69700 1.000 17.74139 560 ARG A N 1
ATOM 2614 C CA . ARG C 3 256 ? 6.91500 53.64900 13.99000 1.000 16.98744 560 ARG A CA 1
ATOM 2615 C C . ARG C 3 256 ? 5.74600 52.82300 14.50700 1.000 19.27185 560 ARG A C 1
ATOM 2616 O O . ARG C 3 256 ? 5.94600 51.72600 15.04100 1.000 20.40201 560 ARG A O 1
ATOM 2624 N N . LEU C 3 257 ? 4.51700 53.33000 14.36000 1.000 17.30645 561 LEU A N 1
ATOM 2625 C CA . LEU C 3 257 ? 3.35400 52.58300 14.82300 1.000 16.15907 561 LEU A CA 1
ATOM 2626 C C . LEU C 3 257 ? 3.19500 51.28000 14.04500 1.000 17.38605 561 LEU A C 1
ATOM 2627 O O . LEU C 3 257 ? 2.85600 50.23700 14.62300 1.000 19.29258 561 LEU A O 1
ATOM 2632 N N . GLU C 3 258 ? 3.43400 51.32200 12.73500 1.000 19.26652 562 GLU A N 1
ATOM 2633 C CA . GLU C 3 258 ? 3.30400 50.11300 11.92500 1.000 19.87919 562 GLU A CA 1
ATOM 2634 C C . GLU C 3 258 ? 4.36300 49.08400 12.30400 1.000 22.21924 562 GLU A C 1
ATOM 2635 O O . GLU C 3 258 ? 4.09700 47.87800 12.29300 1.000 20.80456 562 GLU A O 1
ATOM 2641 N N . SER C 3 259 ? 5.56300 49.53700 12.66100 1.000 19.21045 563 SER A N 1
ATOM 2642 C CA . SER C 3 259 ? 6.58400 48.58900 13.09100 1.000 21.00690 563 SER A CA 1
ATOM 2643 C C . SER C 3 259 ? 6.22500 47.96600 14.43700 1.000 22.85728 563 SER A C 1
ATOM 2644 O O . SER C 3 259 ? 6.36200 46.75200 14.62300 1.000 29.05846 563 SER A O 1
ATOM 2647 N N . THR C 3 260 ? 5.73700 48.77400 15.37700 1.000 20.18334 564 THR A N 1
ATOM 2648 C CA . THR C 3 260 ? 5.51400 48.29400 16.73600 1.000 20.85518 564 THR A CA 1
ATOM 2649 C C . THR C 3 260 ? 4.27800 47.41300 16.83500 1.000 23.22072 564 THR A C 1
ATOM 2650 O O . THR C 3 260 ? 4.26600 46.43100 17.58800 1.000 24.26997 564 THR A O 1
ATOM 2654 N N . PHE C 3 261 ? 3.22200 47.74200 16.09500 1.000 21.41500 565 PHE A N 1
ATOM 2655 C CA . PHE C 3 261 ? 1.92300 47.11600 16.30400 1.000 22.04966 565 PHE A CA 1
ATOM 2656 C C . PHE C 3 261 ? 1.47000 46.26500 15.12000 1.000 19.48987 565 PHE A C 1
ATOM 2657 O O . PHE C 3 261 ? 0.26900 46.11500 14.88300 1.000 22.53338 565 PHE A O 1
ATOM 2665 N N . ASP C 3 262 ? 2.42300 45.70700 14.37800 1.000 23.60885 566 ASP A N 1
ATOM 2666 C CA . ASP C 3 262 ? 2.12300 44.71900 13.34300 1.000 30.02058 566 ASP A CA 1
ATOM 2667 C C . ASP C 3 262 ? 1.23300 45.30300 12.24900 1.000 23.48023 566 ASP A C 1
ATOM 2668 O O . ASP C 3 262 ? 0.25800 44.68500 11.81900 1.000 22.85519 566 ASP A O 1
ATOM 2673 N N . SER C 3 263 ? 1.57400 46.51100 11.80700 1.000 21.37160 567 SER A N 1
ATOM 2674 C CA . SER C 3 263 ? 0.92200 47.20600 10.70400 1.000 20.71293 567 SER A CA 1
ATOM 2675 C C . SER C 3 263 ? -0.59100 47.28100 10.87500 1.000 19.28319 567 SER A C 1
ATOM 2676 O O . SER C 3 263 ? -1.33400 46.69500 10.07400 1.000 18.64496 567 SER A O 1
ATOM 2679 N N . PRO C 3 264 ? -1.09500 47.99400 11.88500 1.000 17.79383 568 PRO A N 1
ATOM 2680 C CA . PRO C 3 264 ? -2.53500 48.25100 11.94000 1.000 16.32791 568 PRO A CA 1
ATOM 2681 C C . PRO C 3 264 ? -2.96000 49.00000 10.69100 1.000 15.44447 568 PRO A C 1
ATOM 2682 O O . PRO C 3 264 ? -2.21600 49.82100 10.15100 1.000 18.36854 568 PRO A O 1
ATOM 2686 N N . HIS C 3 265 ? -4.16900 48.70600 10.22200 1.000 16.12574 569 HIS A N 1
ATOM 2687 C CA . HIS C 3 265 ? -4.68600 49.34600 9.02300 1.000 16.18924 569 HIS A CA 1
ATOM 2688 C C . HIS C 3 265 ? -5.85400 50.27000 9.30600 1.000 19.37583 569 HIS A C 1
ATOM 2689 O O . HIS C 3 265 ? -6.42800 50.83100 8.36800 1.000 21.81561 569 HIS A O 1
ATOM 2696 N N . SER C 3 266 ? -6.23000 50.42700 10.57000 1.000 15.78754 570 SER A N 1
ATOM 2697 C CA . SER C 3 266 ? -7.28000 51.34500 10.97400 1.000 14.84161 570 SER A CA 1
ATOM 2698 C C . SER C 3 266 ? -6.99800 51.77600 12.40200 1.000 16.34227 570 SER A C 1
ATOM 2699 O O . SER C 3 266 ? -6.19400 51.16100 13.10800 1.000 15.06357 570 SER A O 1
ATOM 2702 N N . LEU C 3 267 ? -7.64100 52.86400 12.83600 1.000 17.01101 571 LEU A N 1
ATOM 2703 C CA . LEU C 3 267 ? -7.55800 53.22400 14.24800 1.000 16.79266 571 LEU A CA 1
ATOM 2704 C C . LEU C 3 267 ? -8.18800 52.15200 15.12200 1.000 17.23369 571 LEU A C 1
ATOM 2705 O O . LEU C 3 267 ? -7.80200 51.99600 16.28500 1.000 17.66046 571 LEU A O 1
ATOM 2710 N N . ASN C 3 268 ? -9.14400 51.39300 14.57800 1.000 15.24807 572 ASN A N 1
ATOM 2711 C CA . ASN C 3 268 ? -9.69500 50.26900 15.32600 1.000 17.69129 572 ASN A CA 1
ATOM 2712 C C . ASN C 3 268 ? -8.64100 49.19500 15.57000 1.000 17.33974 572 ASN A C 1
ATOM 2713 O O . ASN C 3 268 ? -8.52000 48.68500 16.69100 1.000 17.43251 572 ASN A O 1
ATOM 2718 N N . ASP C 3 269 ? -7.85400 48.85100 14.54300 1.000 16.29224 573 ASP A N 1
ATOM 2719 C CA . ASP C 3 269 ? -6.76200 47.89700 14.73800 1.000 16.31158 573 ASP A CA 1
ATOM 2720 C C . ASP C 3 269 ? -5.81400 48.39300 15.81900 1.000 17.05176 573 ASP A C 1
ATOM 2721 O O . ASP C 3 269 ? -5.40900 47.63500 16.70800 1.000 19.73439 573 ASP A O 1
ATOM 2726 N N . LEU C 3 270 ? -5.43500 49.67300 15.74800 1.000 16.70500 574 LEU A N 1
ATOM 2727 C CA . LEU C 3 270 ? -4.47400 50.20200 16.70600 1.000 16.99951 574 LEU A CA 1
ATOM 2728 C C . LEU C 3 270 ? -5.03700 50.17400 18.11900 1.000 18.85864 574 LEU A C 1
ATOM 2729 O O . LEU C 3 270 ? -4.34000 49.77400 19.06100 1.000 22.88640 574 LEU A O 1
ATOM 2734 N N . ARG C 3 271 ? -6.29800 50.57700 18.29200 1.000 18.06974 575 ARG A N 1
ATOM 2735 C CA . ARG C 3 271 ? -6.82800 50.68000 19.64900 1.000 20.05614 575 ARG A CA 1
ATOM 2736 C C . ARG C 3 271 ? -7.05400 49.31700 20.28600 1.000 21.96483 575 ARG A C 1
ATOM 2737 O O . ARG C 3 271 ? -7.02400 49.21200 21.51800 1.000 23.46036 575 ARG A O 1
ATOM 2745 N N . LYS C 3 272 ? -7.23700 48.27200 19.48100 1.000 20.34726 576 LYS A N 1
ATOM 2746 C CA . LYS C 3 272 ? -7.38700 46.93400 20.03700 1.000 24.51686 576 LYS A CA 1
ATOM 2747 C C . LYS C 3 272 ? -6.05400 46.26400 20.33500 1.000 24.22431 576 LYS A C 1
ATOM 2748 O O . LYS C 3 272 ? -6.02900 45.28400 21.08500 1.000 29.49738 576 LYS A O 1
ATOM 2754 N N . ARG C 3 273 ? -4.95100 46.76200 19.77700 1.000 19.53124 577 ARG A N 1
ATOM 2755 C CA . ARG C 3 273 ? -3.64000 46.15000 19.95200 1.000 21.30185 577 ARG A CA 1
ATOM 2756 C C . ARG C 3 273 ? -2.74500 46.87600 20.94200 1.000 26.60107 577 ARG A C 1
ATOM 2757 O O . ARG C 3 273 ? -1.86500 46.24800 21.53600 1.000 23.60343 577 ARG A O 1
ATOM 2765 N N . TYR C 3 274 ? -2.92200 48.17800 21.12000 1.000 21.71914 578 TYR A N 1
ATOM 2766 C CA . TYR C 3 274 ? -1.89200 48.92600 21.82000 1.000 23.74260 578 TYR A CA 1
ATOM 2767 C C . TYR C 3 274 ? -2.03000 48.79300 23.33300 1.000 21.91117 578 TYR A C 1
ATOM 2768 O O . TYR C 3 274 ? -3.07300 48.41200 23.87100 1.000 24.94322 578 TYR A O 1
ATOM 2777 N N . THR C 3 275 ? -0.94100 49.11700 24.01500 1.000 28.25011 579 THR A N 1
ATOM 2778 C CA . THR C 3 275 ? -0.96200 49.49800 25.41700 1.000 28.14261 579 THR A CA 1
ATOM 2779 C C . THR C 3 275 ? -0.29000 50.85800 25.52400 1.000 26.35886 579 THR A C 1
ATOM 2780 O O . THR C 3 275 ? 0.54000 51.22000 24.68400 1.000 27.92442 579 THR A O 1
ATOM 2784 N N . LEU C 3 276 ? -0.66100 51.61900 26.55400 1.000 26.27148 580 LEU A N 1
ATOM 2785 C CA . LEU C 3 276 ? -0.04400 52.92900 26.74200 1.000 27.96228 580 LEU A CA 1
ATOM 2786 C C . LEU C 3 276 ? 1.47500 52.82000 26.84800 1.000 25.77775 580 LEU A C 1
ATOM 2787 O O . LEU C 3 276 ? 2.20100 53.61900 26.25200 1.000 23.16281 580 LEU A O 1
ATOM 2792 N N . ASP C 3 277 ? 1.97500 51.82800 27.58800 1.000 27.02416 581 ASP A N 1
ATOM 2793 C CA . ASP C 3 277 ? 3.41900 51.69200 27.76000 1.000 26.66640 581 ASP A CA 1
ATOM 2794 C C . ASP C 3 277 ? 4.11800 51.41300 26.43500 1.000 25.58334 581 ASP A C 1
ATOM 2795 O O . ASP C 3 277 ? 5.13400 52.03900 26.11200 1.000 25.00324 581 ASP A O 1
ATOM 2800 N N . ALA C 3 278 ? 3.60300 50.45400 25.65900 1.000 24.41079 582 ALA A N 1
ATOM 2801 C CA . ALA C 3 278 ? 4.25400 50.13000 24.39200 1.000 26.96976 582 ALA A CA 1
ATOM 2802 C C . ALA C 3 278 ? 4.16800 51.29500 23.41800 1.000 22.18185 582 ALA A C 1
ATOM 2803 O O . ALA C 3 278 ? 5.09300 51.51800 22.62800 1.000 26.43721 582 ALA A O 1
ATOM 2805 N N . LEU C 3 279 ? 3.07100 52.04600 23.48300 1.000 24.51000 583 LEU A N 1
ATOM 2806 C CA . LEU C 3 279 ? 2.90200 53.22100 22.64100 1.000 25.28151 583 LEU A CA 1
ATOM 2807 C C . LEU C 3 279 ? 3.94000 54.28500 22.97200 1.000 24.40591 583 LEU A C 1
ATOM 2808 O O . LEU C 3 279 ? 4.58600 54.83800 22.07500 1.000 21.83928 583 LEU A O 1
ATOM 2813 N N . LYS C 3 280 ? 4.12200 54.57900 24.26400 1.000 21.01828 584 LYS A N 1
ATOM 2814 C CA . LYS C 3 280 ? 5.13700 55.55100 24.65800 1.000 20.08733 584 LYS A CA 1
ATOM 2815 C C . LYS C 3 280 ? 6.52400 55.11300 24.21500 1.000 21.77695 584 LYS A C 1
ATOM 2816 O O . LYS C 3 280 ? 7.33500 55.93900 23.78400 1.000 23.88039 584 LYS A O 1
ATOM 2822 N N . ALA C 3 281 ? 6.81700 53.81300 24.30900 1.000 23.76059 585 ALA A N 1
ATOM 2823 C CA . ALA C 3 281 ? 8.12300 53.33200 23.87700 1.000 25.28668 585 ALA A CA 1
ATOM 2824 C C . ALA C 3 281 ? 8.30600 53.48900 22.37600 1.000 22.27790 585 ALA A C 1
ATOM 2825 O O . ALA C 3 281 ? 9.43100 53.69500 21.90400 1.000 29.67504 585 ALA A O 1
ATOM 2827 N N . SER C 3 282 ? 7.21400 53.42900 21.61600 1.000 23.90317 586 SER A N 1
ATOM 2828 C CA . SER C 3 282 ? 7.35300 53.45000 20.16700 1.000 22.75094 586 SER A CA 1
ATOM 2829 C C . SER C 3 282 ? 7.49300 54.87400 19.64200 1.000 21.17204 586 SER A C 1
ATOM 2830 O O . SER C 3 282 ? 8.35300 55.14300 18.79500 1.000 22.36981 5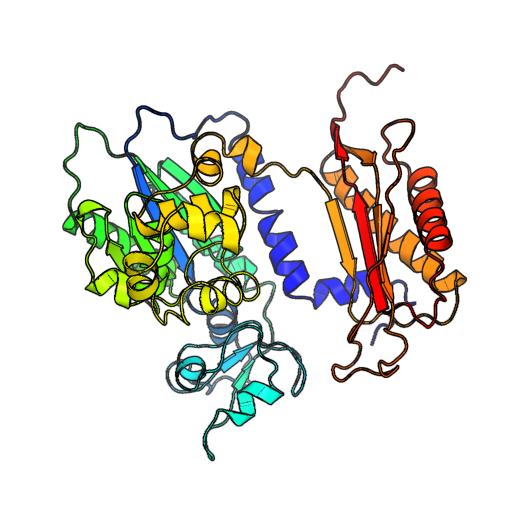86 SER A O 1
ATOM 2833 N N . VAL C 3 283 ? 6.71300 55.82100 20.16600 1.000 20.87546 587 VAL A N 1
ATOM 2834 C CA . VAL C 3 283 ? 6.63600 57.15700 19.58800 1.000 20.44041 587 VAL A CA 1
ATOM 2835 C C . VAL C 3 283 ? 7.02800 58.26800 20.54900 1.000 21.82827 587 VAL A C 1
ATOM 2836 O O . VAL C 3 283 ? 7.07600 59.43000 20.13300 1.000 22.33866 587 VAL A O 1
ATOM 2840 N N . GLY C 3 284 ? 7.31500 57.95900 21.80400 1.000 19.86772 588 GLY A N 1
ATOM 2841 C CA . GLY C 3 284 ? 7.64000 58.98400 22.77500 1.000 24.11715 588 GLY A CA 1
ATOM 2842 C C . GLY C 3 284 ? 6.55700 59.12800 23.84100 1.000 20.62903 588 GLY A C 1
ATOM 2843 O O . GLY C 3 284 ? 5.38900 58.79400 23.64100 1.000 21.10953 588 GLY A O 1
ATOM 2844 N N . SER C 3 285 ? 6.97100 59.65100 25.00000 1.000 19.49279 589 SER A N 1
ATOM 2845 C CA . SER C 3 285 ? 6.06100 59.75800 26.13900 1.000 20.67572 589 SER A CA 1
ATOM 2846 C C . SER C 3 285 ? 4.88100 60.67700 25.84000 1.000 20.63568 589 SER A C 1
ATOM 2847 O O . SER C 3 285 ? 3.71700 60.29300 26.01700 1.000 21.42701 589 SER A O 1
ATOM 2850 N N . LYS C 3 286 ? 5.16000 61.91100 25.41100 1.000 19.07407 590 LYS A N 1
ATOM 2851 C CA . LYS C 3 286 ? 4.07700 62.87700 25.24100 1.000 18.12347 590 LYS A CA 1
ATOM 2852 C C . LYS C 3 286 ? 3.20500 62.53500 24.04100 1.000 15.95856 590 LYS A C 1
ATOM 2853 O O . LYS C 3 286 ? 1.97400 62.60300 24.12900 1.000 18.10148 590 LYS A O 1
ATOM 2859 N N . LEU C 3 287 ? 3.82500 62.18800 22.91400 1.000 17.53769 591 LEU A N 1
ATOM 2860 C CA . LEU C 3 287 ? 3.05200 61.82000 21.73300 1.000 16.36165 591 LEU A CA 1
ATOM 2861 C C . LEU C 3 287 ? 2.29700 60.51800 21.96500 1.000 16.69754 591 LEU A C 1
ATOM 2862 O O . LEU C 3 287 ? 1.14500 60.37800 21.53300 1.000 16.26315 591 LEU A O 1
ATOM 2867 N N . GLY C 3 288 ? 2.91800 59.57000 22.67100 1.000 17.01847 592 GLY A N 1
ATOM 2868 C CA . GLY C 3 288 ? 2.21400 58.34300 23.02400 1.000 18.50776 592 GLY A CA 1
ATOM 2869 C C . GLY C 3 288 ? 0.98900 58.59600 23.88300 1.000 18.18681 592 GLY A C 1
ATOM 2870 O O . GLY C 3 288 ? -0.07300 58.00800 23.65500 1.000 18.26874 592 GLY A O 1
ATOM 2871 N N . MET C 3 289 ? 1.11700 59.47300 24.88800 1.000 17.57968 593 MET A N 1
ATOM 2872 C CA . MET C 3 289 ? -0.02900 59.80800 25.72500 1.000 17.62623 593 MET A CA 1
ATOM 2873 C C . MET C 3 289 ? -1.11700 60.50800 24.91600 1.000 15.19559 593 MET A C 1
ATOM 2874 O O . MET C 3 289 ? -2.30900 60.25100 25.11200 1.000 16.40152 593 MET A O 1
ATOM 2879 N N . LYS C 3 290 ? -0.72000 61.40500 24.00700 1.000 18.06447 594 LYS A N 1
ATOM 2880 C CA . LYS C 3 290 ? -1.68300 62.09400 23.15000 1.000 16.78583 594 LYS A CA 1
ATOM 2881 C C . LYS C 3 290 ? -2.48300 61.10000 22.32100 1.000 15.70999 594 LYS A C 1
ATOM 2882 O O . LYS C 3 290 ? -3.70800 61.21100 22.19700 1.000 15.65510 594 LYS A O 1
ATOM 2888 N N . ILE C 3 291 ? -1.79600 60.12700 21.72500 1.000 15.16207 595 ILE A N 1
ATOM 2889 C CA . ILE C 3 291 ? -2.48000 59.13900 20.90200 1.000 16.49612 595 ILE A CA 1
ATOM 2890 C C . ILE C 3 291 ? -3.37900 58.25300 21.75700 1.000 14.82199 595 ILE A C 1
ATOM 2891 O O . ILE C 3 291 ? -4.51900 57.96100 21.38500 1.000 15.85690 595 ILE A O 1
ATOM 2896 N N . HIS C 3 292 ? -2.87900 57.81900 22.92000 1.000 16.65101 596 HIS A N 1
ATOM 2897 C CA . HIS C 3 292 ? -3.69000 57.01800 23.83400 1.000 16.34591 596 HIS A CA 1
ATOM 2898 C C . HIS C 3 292 ? -4.98500 57.73700 24.20000 1.000 18.02513 596 HIS A C 1
ATOM 2899 O O . HIS C 3 292 ? -6.07300 57.15300 24.14600 1.000 18.85495 596 HIS A O 1
ATOM 2906 N N . LEU C 3 293 ? -4.89100 59.02100 24.56300 1.000 17.44948 597 LEU A N 1
ATOM 2907 C CA . LEU C 3 293 ? -6.09500 59.77900 24.88100 1.000 14.89088 597 LEU A CA 1
ATOM 2908 C C . LEU C 3 293 ? -6.98600 59.94900 23.65500 1.000 15.31252 597 LEU A C 1
ATOM 2909 O O . LEU C 3 293 ? -8.21300 59.84400 23.75400 1.000 17.75846 597 LEU A O 1
ATOM 2914 N N . ALA C 3 294 ? -6.38800 60.19800 22.48400 1.000 15.39061 598 ALA A N 1
ATOM 2915 C CA . ALA C 3 294 ? -7.18800 60.37900 21.27300 1.000 16.14018 598 ALA A CA 1
ATOM 2916 C C . ALA C 3 294 ? -7.98300 59.12400 20.93800 1.000 15.86198 598 ALA A C 1
ATOM 2917 O O . ALA C 3 294 ? -9.11600 59.21000 20.45000 1.000 16.88411 598 ALA A O 1
ATOM 2919 N N . LEU C 3 295 ? -7.39400 57.95000 21.17800 1.000 16.63991 599 LEU A N 1
ATOM 2920 C CA . LEU C 3 295 ? -8.09400 56.69800 20.91100 1.000 16.77149 599 LEU A CA 1
ATOM 2921 C C . LEU C 3 295 ? -9.24500 56.45500 21.88000 1.000 19.81697 599 LEU A C 1
ATOM 2922 O O . LEU C 3 295 ? -10.01900 55.51400 21.67400 1.000 19.99443 599 LEU A O 1
ATOM 2927 N N . GLN C 3 296 ? -9.36500 57.26500 22.93100 1.000 18.63721 600 GLN A N 1
ATOM 2928 C CA . GLN C 3 296 ? -10.53700 57.29700 23.79300 1.000 20.96386 600 GLN A CA 1
ATOM 2929 C C . GLN C 3 296 ? -11.43900 58.47700 23.47700 1.000 21.18192 600 GLN A C 1
ATOM 2930 O O . GLN C 3 296 ? -12.38800 58.74300 24.22000 1.000 19.88827 600 GLN A O 1
ATOM 2936 N N . GLY C 3 297 ? -11.13800 59.21600 22.40900 1.000 18.26865 601 GLY A N 1
ATOM 2937 C CA . GLY C 3 297 ? -11.90700 60.38700 22.05600 1.000 16.86752 601 GLY A CA 1
ATOM 2938 C C . GLY C 3 297 ? -11.58700 61.62400 22.86100 1.000 13.81303 601 GLY A C 1
ATOM 2939 O O . GLY C 3 297 ? -12.36700 62.58200 22.82300 1.000 15.97437 601 GLY A O 1
ATOM 2940 N N . GLN C 3 298 ? -10.46500 61.63500 23.57900 1.000 15.80018 602 GLN A N 1
ATOM 2941 C CA . GLN C 3 298 ? -10.15700 62.68100 24.54600 1.000 14.88234 602 GLN A CA 1
ATOM 2942 C C . GLN C 3 298 ? -8.96100 63.52700 24.11000 1.000 13.36115 602 GLN A C 1
ATOM 2943 O O . GLN C 3 298 ? -7.99300 63.02100 23.53300 1.000 15.79674 602 GLN A O 1
ATOM 2949 N N . ASP C 3 299 ? -9.01900 64.81600 24.44300 1.000 14.77747 603 ASP A N 1
ATOM 2950 C CA . ASP C 3 299 ? -7.90200 65.71100 24.17800 1.000 14.45564 603 ASP A CA 1
ATOM 2951 C C . ASP C 3 299 ? -6.86500 65.61000 25.28400 1.000 16.43263 603 ASP A C 1
ATOM 2952 O O . ASP C 3 299 ? -7.18400 65.28700 26.43200 1.000 17.76659 603 ASP A O 1
ATOM 2957 N N . ASP C 3 300 ? -5.61400 65.90500 24.93400 1.000 16.49888 604 ASP A N 1
ATOM 2958 C CA . ASP C 3 300 ? -4.55900 66.04400 25.92800 1.000 15.40251 604 ASP A CA 1
ATOM 2959 C C . ASP C 3 300 ? -4.46800 67.48500 26.43400 1.000 16.56437 604 ASP A C 1
ATOM 2960 O O . ASP C 3 300 ? -5.08800 68.41000 25.89400 1.000 17.05853 604 ASP A O 1
ATOM 2965 N N . GLU C 3 301 ? -3.69000 67.66600 27.50300 1.000 18.59212 605 GLU A N 1
ATOM 2966 C CA . GLU C 3 301 ? -3.62400 68.97700 28.14000 1.000 19.83155 605 GLU A CA 1
ATOM 2967 C C . GLU C 3 301 ? -3.06700 70.03000 27.18800 1.000 19.30631 605 GLU A C 1
ATOM 2968 O O . GLU C 3 301 ? -3.53300 71.17400 27.18100 1.000 21.16597 605 GLU A O 1
ATOM 2974 N N . GLU C 3 302 ? -2.07400 69.66100 26.37500 1.000 18.08868 606 GLU A N 1
ATOM 2975 C CA . GLU C 3 302 ? -1.46700 70.62900 25.46200 1.000 17.16894 606 GLU A CA 1
ATOM 2976 C C . GLU C 3 302 ? -2.48900 71.15200 24.46000 1.000 19.08921 606 GLU A C 1
ATOM 2977 O O . GLU C 3 302 ? -2.58400 72.36200 24.22400 1.000 17.03174 606 GLU A O 1
ATOM 2983 N N A SER C 3 303 ? -3.28700 70.25100 23.88200 0.700 16.72795 607 SER A N 1
ATOM 2984 N N B SER C 3 303 ? -3.18700 70.25100 23.88200 0.300 16.81100 607 SER A N 1
ATOM 2985 C CA A SER C 3 303 ? -4.29900 70.66700 22.91300 0.700 16.15915 607 SER A CA 1
ATOM 2986 C CA B SER C 3 303 ? -4.19900 70.66700 22.91300 0.300 16.27410 607 SER A CA 1
ATOM 2987 C C A SER C 3 303 ? -5.37000 71.54500 23.55100 0.700 16.61146 607 SER A C 1
ATOM 2988 C C B SER C 3 303 ? -5.27000 71.54500 23.55100 0.300 16.65537 607 SER A C 1
ATOM 2989 O O A SER C 3 303 ? -5.91200 72.44900 22.89600 0.700 16.51625 607 SER A O 1
ATOM 2990 O O B SER C 3 303 ? -5.81200 72.44900 22.89600 0.300 16.64564 607 SER A O 1
ATOM 2995 N N . LEU C 3 304 ? -5.69900 71.29600 24.82100 1.000 16.57419 608 LEU A N 1
ATOM 2996 C CA . LEU C 3 304 ? -6.76400 72.05600 25.46400 1.000 17.07467 608 LEU A CA 1
ATOM 2997 C C . LEU C 3 304 ? -6.36300 73.49600 25.73400 1.000 16.78031 608 LEU A C 1
ATOM 2998 O O . LEU C 3 304 ? -7.23400 74.34300 25.95600 1.000 17.81182 608 LEU A O 1
ATOM 3003 N N . LYS C 3 305 ? -5.06500 73.79800 25.69700 1.000 15.91217 609 LYS A N 1
ATOM 3004 C CA . LYS C 3 305 ? -4.62300 75.14800 26.02400 1.000 16.40306 609 LYS A CA 1
ATOM 3005 C C . LYS C 3 305 ? -5.24300 76.18400 25.09500 1.000 17.51586 609 LYS A C 1
ATOM 3006 O O . LYS C 3 305 ? -5.47600 77.32700 25.51000 1.000 20.40771 609 LYS A O 1
ATOM 3012 N N . ILE C 3 306 ? -5.55400 75.80300 23.85400 1.000 16.80228 610 ILE A N 1
ATOM 3013 C CA . ILE C 3 306 ? -6.11000 76.77600 22.92000 1.000 18.96140 610 ILE A CA 1
ATOM 3014 C C . ILE C 3 306 ? -7.50000 77.22900 23.35900 1.000 20.35519 610 ILE A C 1
ATOM 3015 O O . ILE C 3 306 ? -7.92300 78.34800 23.04500 1.000 19.75419 610 ILE A O 1
ATOM 3020 N N . LEU C 3 307 ? -8.23300 76.37600 24.07700 1.000 17.03274 611 LEU A N 1
ATOM 3021 C CA . LEU C 3 307 ? -9.55600 76.75000 24.57400 1.000 16.48383 611 LEU A CA 1
ATOM 3022 C C . LEU C 3 307 ? -9.46400 77.61700 25.82200 1.000 19.24715 611 LEU A C 1
ATOM 3023 O O . LEU C 3 307 ? -10.21200 78.58800 25.96200 1.000 17.81869 611 LEU A O 1
ATOM 3028 N N . TYR C 3 308 ? -8.56100 77.27700 26.73400 1.000 17.80922 612 TYR A N 1
ATOM 3029 C CA . TYR C 3 308 ? -8.52400 77.91900 28.04000 1.000 21.79874 612 TYR A CA 1
ATOM 3030 C C . TYR C 3 308 ? -7.64100 79.15600 28.08500 1.000 24.13423 612 TYR A C 1
ATOM 3031 O O . TYR C 3 308 ? -7.82300 79.99900 28.97100 1.000 26.32830 612 TYR A O 1
ATOM 3040 N N . ASP C 3 309 ? -6.71800 79.30100 27.14000 1.000 22.00066 613 ASP A N 1
ATOM 3041 C CA . ASP C 3 309 ? -5.87500 80.48800 27.08100 1.000 20.67323 613 ASP A CA 1
ATOM 3042 C C . ASP C 3 309 ? -5.51500 80.77200 25.62800 1.000 19.80227 613 ASP A C 1
ATOM 3043 O O . ASP C 3 309 ? -4.33100 80.71800 25.26200 1.000 19.43103 613 ASP A O 1
ATOM 3048 N N . PRO C 3 310 ? -6.49800 81.05300 24.77200 1.000 18.30572 614 PRO A N 1
ATOM 3049 C CA . PRO C 3 310 ? -6.18500 81.30800 23.35600 1.000 16.91742 614 PRO A CA 1
ATOM 3050 C C . PRO C 3 310 ? -5.22300 82.45800 23.14000 1.000 19.72387 614 PRO A C 1
ATOM 3051 O O . PRO C 3 310 ? -4.44000 82.41500 22.18300 1.000 20.07330 614 PRO A O 1
ATOM 3055 N N . LYS C 3 311 ? -5.25700 83.49000 23.98700 1.000 18.65109 615 LYS A N 1
ATOM 3056 C CA . LYS C 3 311 ? -4.35400 84.61700 23.77800 1.000 21.08912 615 LYS A CA 1
ATOM 3057 C C . LYS C 3 311 ? -2.89800 84.18000 23.87000 1.000 21.58564 615 LYS A C 1
ATOM 3058 O O . LYS C 3 311 ? -2.05800 84.63200 23.08100 1.000 24.13599 615 LYS A O 1
ATOM 3064 N N . GLU C 3 312 ? -2.58000 83.28400 24.81000 1.000 21.20987 616 GLU A N 1
ATOM 3065 C CA . GLU C 3 312 ? -1.20900 82.79100 24.92300 1.000 22.95789 616 GLU A CA 1
ATOM 3066 C C . GLU C 3 312 ? -0.85200 81.86400 23.76700 1.000 25.27286 616 GLU A C 1
ATOM 3067 O O . GLU C 3 312 ? 0.24600 81.95500 23.20900 1.000 23.85098 616 GLU A O 1
ATOM 3073 N N . VAL C 3 313 ? -1.75500 80.95200 23.40500 1.000 18.98587 617 VAL A N 1
ATOM 3074 C CA . VAL C 3 313 ? -1.44600 79.98500 22.35500 1.000 19.53896 617 VAL A CA 1
ATOM 3075 C C . VAL C 3 313 ? -1.23900 80.68600 21.01700 1.000 20.81932 617 VAL A C 1
ATOM 3076 O O . VAL C 3 313 ? -0.33600 80.32800 20.24800 1.000 18.02004 617 VAL A O 1
ATOM 3080 N N . LEU C 3 314 ? -2.05400 81.70400 20.72400 1.000 16.96901 618 LEU A N 1
ATOM 3081 C CA . LEU C 3 314 ? -1.98600 82.37100 19.42800 1.000 16.16725 618 LEU A CA 1
ATOM 3082 C C . LEU C 3 314 ? -0.91600 83.45500 19.36100 1.000 20.14423 618 LEU A C 1
ATOM 3083 O O . LEU C 3 314 ? -0.66100 83.97500 18.27100 1.000 19.56525 618 LEU A O 1
ATOM 3088 N N . GLN C 3 315 ? -0.29700 83.77500 20.47600 1.000 17.22815 619 GLN A N 1
ATOM 3089 C CA . GLN C 3 315 ? 0.74900 84.81200 20.47500 1.000 18.41157 619 GLN A CA 1
ATOM 3090 C C . GLN C 3 315 ? 2.02800 84.30200 19.79800 1.000 15.41565 619 GLN A C 1
ATOM 3091 O O . GLN C 3 315 ? 2.51200 83.28600 20.15000 1.000 18.41851 619 GLN A O 1
ATOM 3097 N N . ARG C 3 316 ? 2.53200 85.08200 18.85900 1.000 16.31780 620 ARG A N 1
ATOM 3098 C CA . ARG C 3 316 ? 3.74900 84.70400 18.15200 1.000 16.65490 620 ARG A CA 1
ATOM 3099 C C . ARG C 3 316 ? 4.95000 84.74900 19.09500 1.000 15.98125 620 ARG A C 1
ATOM 3100 O O . ARG C 3 316 ? 5.15100 85.73400 19.81400 1.000 18.15292 620 ARG A O 1
ATOM 3108 N N . LYS C 3 317 ? 5.76900 83.69600 19.08000 1.000 15.05240 621 LYS A N 1
ATOM 3109 C CA A LYS C 3 317 ? 6.94400 83.62600 19.93800 0.450 17.54848 621 LYS A CA 1
ATOM 3110 C CA B LYS C 3 317 ? 6.94200 83.62400 19.93900 0.550 17.53471 621 LYS A CA 1
ATOM 3111 C C . LYS C 3 317 ? 8.26100 83.65200 19.17300 1.000 17.02840 621 LYS A C 1
ATOM 3112 O O . LYS C 3 317 ? 9.31700 83.82200 19.79400 1.000 15.90567 621 LYS A O 1
ATOM 3123 N N . SER C 3 318 ? 8.23000 83.49700 17.85200 1.000 14.87787 622 SER A N 1
ATOM 3124 C CA . SER C 3 318 ? 9.42300 83.50100 17.01400 1.000 13.70392 622 SER A CA 1
ATOM 3125 C C . SER C 3 318 ? 9.04100 84.06300 15.65200 1.000 13.37200 622 SER A C 1
ATOM 3126 O O . SER C 3 318 ? 7.85900 84.21000 15.32700 1.000 16.85256 622 SER A O 1
ATOM 3129 N N . LEU C 3 319 ? 10.04700 84.41700 14.85200 1.000 12.86999 623 LEU A N 1
ATOM 3130 C CA . LEU C 3 319 ? 9.81500 84.99900 13.54000 1.000 12.93959 623 LEU A CA 1
ATOM 3131 C C . LEU C 3 319 ? 10.95500 84.54600 12.64200 1.000 14.39902 623 LEU A C 1
ATOM 3132 O O . LEU C 3 319 ? 12.12000 84.71200 13.01400 1.000 15.33223 623 LEU A O 1
ATOM 3137 N N . SER C 3 320 ? 10.63400 83.98400 11.47300 1.000 13.43314 624 SER A N 1
ATOM 3138 C CA . SER C 3 320 ? 11.68600 83.47200 10.60300 1.000 11.82529 624 SER A CA 1
ATOM 3139 C C . SER C 3 320 ? 11.24200 83.50700 9.15200 1.000 12.48849 624 SER A C 1
ATOM 3140 O O . SER C 3 320 ? 10.06000 83.68800 8.83300 1.000 14.43046 624 SER A O 1
ATOM 3143 N N . ILE C 3 321 ? 12.22500 83.34100 8.26200 1.000 11.09939 625 ILE A N 1
ATOM 3144 C CA . ILE C 3 321 ? 11.97700 82.99200 6.87100 1.000 12.19513 625 ILE A CA 1
ATOM 3145 C C . ILE C 3 321 ? 12.77800 81.74400 6.55200 1.000 11.83838 625 ILE A C 1
ATOM 3146 O O . ILE C 3 321 ? 13.82400 81.48700 7.15400 1.000 12.89069 625 ILE A O 1
ATOM 3151 N N . ASP C 3 322 ? 12.25300 80.95800 5.61600 1.000 12.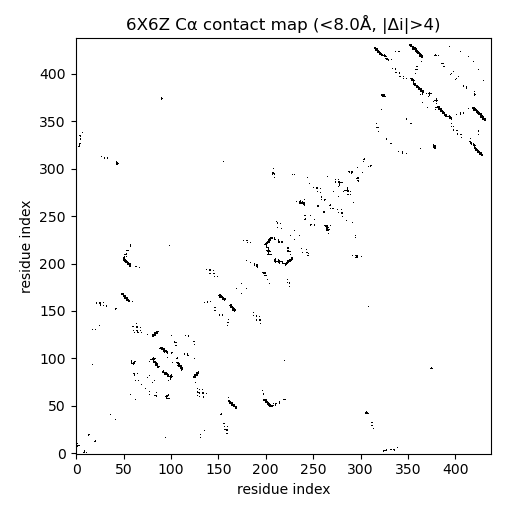77057 626 ASP A N 1
ATOM 3152 C CA . ASP C 3 322 ? 12.91000 79.76900 5.09900 1.000 15.88385 626 ASP A CA 1
ATOM 3153 C C . ASP C 3 322 ? 12.84100 79.83700 3.58700 1.000 20.02177 626 ASP A C 1
ATOM 3154 O O . ASP C 3 322 ? 11.76500 80.06200 3.01300 1.000 19.99302 626 ASP A O 1
ATOM 3159 N N . ILE C 3 323 ? 13.98100 79.66400 2.93700 1.000 13.84357 627 ILE A N 1
ATOM 3160 C CA . ILE C 3 323 ? 14.03200 79.66500 1.48600 1.000 14.64740 627 ILE A CA 1
ATOM 3161 C C . ILE C 3 323 ? 14.86000 78.44900 1.09400 1.000 14.49985 627 ILE A C 1
ATOM 3162 O O . ILE C 3 323 ? 16.08700 78.44700 1.24300 1.000 15.76176 627 ILE A O 1
ATOM 3167 N N . ASN C 3 324 ? 14.18400 77.40500 0.62200 1.000 12.81904 628 ASN A N 1
ATOM 3168 C CA . ASN C 3 324 ? 14.81300 76.14400 0.25200 1.000 14.17580 628 ASN A CA 1
ATOM 3169 C C . ASN C 3 324 ? 14.46500 75.76700 -1.18100 1.000 12.63501 628 ASN A C 1
ATOM 3170 O O . ASN C 3 324 ? 14.48700 74.58800 -1.55300 1.000 14.44256 628 ASN A O 1
ATOM 3175 N N . TRP C 3 325 ? 14.15900 76.77100 -1.99900 1.000 11.76073 629 TRP A N 1
ATOM 3176 C CA . TRP C 3 325 ? 13.89800 76.59500 -3.42000 1.000 13.27019 629 TRP A CA 1
ATOM 3177 C C . TRP C 3 325 ? 14.52500 77.77900 -4.14500 1.000 14.23041 629 TRP A C 1
ATOM 3178 O O . TRP C 3 325 ? 14.41700 78.92000 -3.68600 1.000 15.08301 629 TRP A O 1
ATOM 3189 N N . GLY C 3 326 ? 15.22100 77.49900 -5.24900 1.000 12.22718 630 GLY A N 1
ATOM 3190 C CA . GLY C 3 326 ? 15.88500 78.53500 -6.01700 1.000 14.29717 630 GLY A CA 1
ATOM 3191 C C . GLY C 3 326 ? 17.24900 78.96400 -5.52200 1.000 13.13274 630 GLY A C 1
ATOM 3192 O O . GLY C 3 326 ? 17.78000 79.96100 -6.01800 1.000 14.90671 630 GLY A O 1
ATOM 3193 N N . ILE C 3 327 ? 17.85000 78.24100 -4.58200 1.000 12.36515 631 ILE A N 1
ATOM 3194 C CA . ILE C 3 327 ? 19.07900 78.69900 -3.93500 1.000 13.92893 631 ILE A CA 1
ATOM 3195 C C . ILE C 3 327 ? 20.27000 78.14100 -4.71400 1.000 16.22079 631 ILE A C 1
ATOM 3196 O O . ILE C 3 327 ? 20.60000 76.95200 -4.61600 1.000 13.76210 631 ILE A O 1
ATOM 3201 N N . ARG C 3 328 ? 20.91000 79.01300 -5.51200 1.000 15.12642 632 ARG A N 1
ATOM 3202 C CA . ARG C 3 328 ? 22.05400 78.66700 -6.37100 1.000 16.15606 632 ARG A CA 1
ATOM 3203 C C . ARG C 3 328 ? 22.98700 79.87400 -6.37600 1.000 16.44207 632 ARG A C 1
ATOM 3204 O O . ARG C 3 328 ? 22.83700 80.77500 -7.20600 1.000 23.84503 632 ARG A O 1
ATOM 3212 N N . PHE C 3 329 ? 23.95400 79.88200 -5.46800 1.000 15.23169 633 PHE A N 1
ATOM 3213 C CA . PHE C 3 329 ? 24.89800 80.98400 -5.35100 1.000 16.21022 633 PHE A CA 1
ATOM 3214 C C . PHE C 3 329 ? 26.28400 80.53800 -5.78900 1.000 16.85589 633 PHE A C 1
ATOM 3215 O O . PHE C 3 329 ? 26.69100 79.40200 -5.52800 1.000 19.48724 633 PHE A O 1
ATOM 3223 N N . LYS C 3 330 ? 27.01300 81.46400 -6.42400 1.000 16.91511 634 LYS A N 1
ATOM 3224 C CA . LYS C 3 330 ? 28.34500 81.20400 -6.94600 1.000 19.12125 634 LYS A CA 1
ATOM 3225 C C . LYS C 3 330 ? 29.46200 81.61500 -5.99800 1.000 19.38569 634 LYS A C 1
ATOM 3226 O O . LYS C 3 330 ? 30.57800 81.09300 -6.12200 1.000 22.00008 634 LYS A O 1
ATOM 3232 N N . ASN C 3 331 ? 29.20000 82.52100 -5.05500 1.000 18.04130 635 ASN A N 1
ATOM 3233 C CA . ASN C 3 331 ? 30.26300 83.01600 -4.19300 1.000 18.90130 635 ASN A CA 1
ATOM 3234 C C . ASN C 3 331 ? 29.66900 83.56800 -2.90000 1.000 17.28576 635 ASN A C 1
ATOM 3235 O O . ASN C 3 331 ? 28.45300 83.73500 -2.77000 1.000 16.64763 635 ASN A O 1
ATOM 3240 N N . ILE C 3 332 ? 30.55800 83.85100 -1.94000 1.000 17.21232 636 ILE A N 1
ATOM 3241 C CA . ILE C 3 332 ? 30.14100 84.29600 -0.60900 1.000 16.49646 636 ILE A CA 1
ATOM 3242 C C . ILE C 3 332 ? 29.61100 85.72700 -0.63300 1.000 16.38638 636 ILE A C 1
ATOM 3243 O O . ILE C 3 332 ? 28.77600 86.10100 0.20400 1.000 15.16522 636 ILE A O 1
ATOM 3248 N N . THR C 3 333 ? 30.07600 86.55600 -1.56600 1.000 15.99859 637 THR A N 1
ATOM 3249 C CA . THR C 3 333 ? 29.54100 87.91100 -1.64500 1.000 16.55753 637 THR A CA 1
ATOM 3250 C C . THR C 3 333 ? 28.04000 87.88000 -1.89400 1.000 17.62341 637 THR A C 1
ATOM 3251 O O . THR C 3 333 ? 27.27900 88.61500 -1.25000 1.000 16.08818 637 THR A O 1
ATOM 3255 N N . GLN C 3 334 ? 27.59500 87.00400 -2.79800 1.000 15.95064 638 GLN A N 1
ATOM 3256 C CA . GLN C 3 334 ? 26.17700 86.92700 -3.12600 1.000 15.45894 638 GLN A CA 1
ATOM 3257 C C . GLN C 3 334 ? 25.38100 86.28700 -2.00000 1.000 13.95769 638 GLN A C 1
ATOM 3258 O O . GLN C 3 334 ? 24.24400 86.70300 -1.73400 1.000 13.62367 638 GLN A O 1
ATOM 3264 N N . VAL C 3 335 ? 25.95800 85.28800 -1.32200 1.000 13.69072 639 VAL A N 1
ATOM 3265 C CA . VAL C 3 335 ? 25.29900 84.72400 -0.14200 1.000 13.43571 639 VAL A CA 1
ATOM 3266 C C . VAL C 3 335 ? 25.07600 85.81100 0.90400 1.000 13.91744 639 VAL A C 1
ATOM 3267 O O . VAL C 3 335 ? 23.99000 85.93600 1.48000 1.000 13.39396 639 VAL A O 1
ATOM 3271 N N . ASP C 3 336 ? 26.11800 86.60400 1.17200 1.000 14.29839 640 ASP A N 1
ATOM 3272 C CA . ASP C 3 336 ? 26.02700 87.64200 2.19600 1.000 13.36769 640 ASP A CA 1
ATOM 3273 C C . ASP C 3 336 ? 24.95200 88.66800 1.85200 1.000 15.05994 640 ASP A C 1
ATOM 3274 O O . ASP C 3 336 ? 24.18800 89.10100 2.72900 1.000 13.50003 640 ASP A O 1
ATOM 3279 N N . LEU C 3 337 ? 24.87000 89.07400 0.58200 1.000 13.69180 641 LEU A N 1
ATOM 3280 C CA . LEU C 3 337 ? 23.82900 90.02000 0.19000 1.000 13.09467 641 LEU A CA 1
ATOM 3281 C C . LEU C 3 337 ? 22.44600 89.42200 0.38400 1.000 12.89998 641 LEU A C 1
ATOM 3282 O O . LEU C 3 337 ? 21.51400 90.12500 0.78800 1.000 12.80721 641 LEU A O 1
ATOM 3287 N N . PHE C 3 338 ? 22.28700 88.12600 0.09400 1.000 13.09751 642 PHE A N 1
ATOM 3288 C CA . PHE C 3 338 ? 20.99100 87.49100 0.31400 1.000 13.57913 642 PHE A CA 1
ATOM 3289 C C . PHE C 3 338 ? 20.64300 87.46400 1.79700 1.000 12.99978 642 PHE A C 1
ATOM 3290 O O . PHE C 3 338 ? 19.49400 87.73000 2.18300 1.000 11.70459 642 PHE A O 1
ATOM 3298 N N . ILE C 3 339 ? 21.62400 87.15500 2.64600 1.000 11.88215 643 ILE A N 1
ATOM 3299 C CA . ILE C 3 339 ? 21.39000 87.18900 4.08700 1.000 12.19825 643 ILE A CA 1
ATOM 3300 C C . ILE C 3 339 ? 20.95000 88.58300 4.51900 1.000 12.18887 643 ILE A C 1
ATOM 3301 O O . ILE C 3 339 ? 20.00700 88.74000 5.30700 1.000 12.26251 643 ILE A O 1
ATOM 3306 N N . GLU C 3 340 ? 21.60500 89.61500 3.98900 1.000 12.15791 644 GLU A N 1
ATOM 3307 C CA . GLU C 3 340 ? 21.22800 90.98900 4.32000 1.000 12.92348 644 GLU A CA 1
ATOM 3308 C C . GLU C 3 340 ? 19.79400 91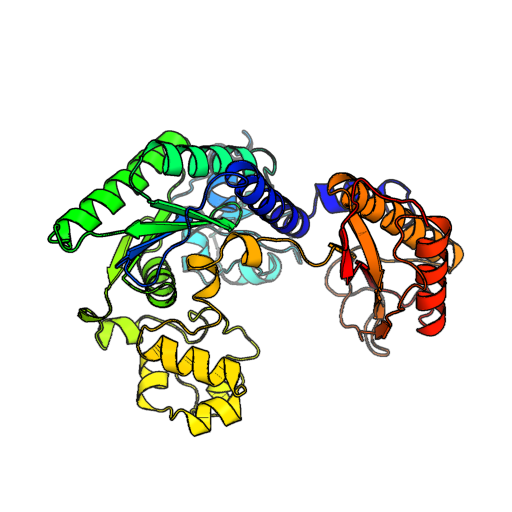.28800 3.89800 1.000 12.09873 644 GLU A C 1
ATOM 3309 O O . GLU C 3 340 ? 19.03000 91.90300 4.65600 1.000 13.22236 644 GLU A O 1
ATOM 3315 N N . ARG C 3 341 ? 19.41900 90.88600 2.67900 1.000 12.22298 645 ARG A N 1
ATOM 3316 C CA . ARG C 3 341 ? 18.05200 91.10400 2.21000 1.000 12.72485 645 ARG A CA 1
ATOM 3317 C C . ARG C 3 341 ? 17.05000 90.38700 3.10200 1.000 11.87355 645 ARG A C 1
ATOM 3318 O O . ARG C 3 341 ? 15.97800 90.92800 3.40100 1.000 12.15998 645 ARG A O 1
ATOM 3326 N N . GLY C 3 342 ? 17.38600 89.17700 3.54500 1.000 11.90248 646 GLY A N 1
ATOM 3327 C CA . GLY C 3 342 ? 16.47400 88.45000 4.41000 1.000 11.97721 646 GLY A CA 1
ATOM 3328 C C . GLY C 3 342 ? 16.35800 89.10200 5.77000 1.000 12.12258 646 GLY A C 1
ATOM 3329 O O . GLY C 3 342 ? 15.26300 89.18300 6.33700 1.000 12.60804 646 GLY A O 1
ATOM 3330 N N . CYS C 3 343 ? 17.47300 89.61200 6.29700 1.000 11.88334 647 CYS A N 1
ATOM 3331 C CA . CYS C 3 343 ? 17.37200 90.28000 7.59000 1.000 12.25871 647 CYS A CA 1
ATOM 3332 C C . CYS C 3 343 ? 16.57600 91.57500 7.47800 1.000 12.90320 647 CYS A C 1
ATOM 3333 O O . CYS C 3 343 ? 15.79100 91.90600 8.37700 1.000 13.33774 647 CYS A O 1
ATOM 3336 N N . GLN C 3 344 ? 16.72200 92.32500 6.38000 1.000 13.29871 648 GLN A N 1
ATOM 3337 C CA . GLN C 3 344 ? 15.89200 93.51500 6.19300 1.000 14.40999 648 GLN A CA 1
ATOM 3338 C C . GLN C 3 344 ? 14.41000 93.15300 6.19400 1.000 13.65372 648 GLN A C 1
ATOM 3339 O O . GLN C 3 344 ? 13.59400 93.84200 6.82300 1.000 13.51057 648 GLN A O 1
ATOM 3345 N N . TYR C 3 345 ? 14.04700 92.08900 5.48000 1.000 12.72978 649 TYR A N 1
ATOM 3346 C CA . TYR C 3 345 ? 12.65800 91.64800 5.44600 1.000 13.85808 649 TYR A CA 1
ATOM 3347 C C . TYR C 3 345 ? 12.17800 91.29800 6.84500 1.000 13.20840 649 TYR A C 1
ATOM 3348 O O . TYR C 3 345 ? 11.10500 91.74100 7.27600 1.000 13.00338 649 TYR A O 1
ATOM 3357 N N . LEU C 3 346 ? 12.97900 90.52200 7.58000 1.000 12.00797 650 LEU A N 1
ATOM 3358 C CA . LEU C 3 346 ? 12.58000 90.10200 8.92100 1.000 13.27060 650 LEU A CA 1
ATOM 3359 C C . LEU C 3 346 ? 12.44400 91.29300 9.85100 1.000 13.88200 650 LEU A C 1
ATOM 3360 O O . LEU C 3 346 ? 11.53000 91.33500 10.68700 1.000 13.86047 650 LEU A O 1
ATOM 3365 N N . LEU C 3 347 ? 13.35500 92.26400 9.73500 1.000 12.37626 651 LEU A N 1
ATOM 3366 C CA . LEU C 3 347 ? 13.29600 93.41900 10.61700 1.000 13.52728 651 LEU A CA 1
ATOM 3367 C C . LEU C 3 347 ? 12.08100 94.28800 10.32300 1.000 15.07147 651 LEU A C 1
ATOM 3368 O O . LEU C 3 347 ? 11.52700 94.89900 11.24300 1.000 14.96665 651 LEU A O 1
ATOM 3373 N N . GLU C 3 348 ? 11.63100 94.34300 9.06500 1.000 14.71867 652 GLU A N 1
ATOM 3374 C CA . GLU C 3 348 ? 10.37100 95.02300 8.77800 1.000 14.53710 652 GLU A CA 1
ATOM 3375 C C . GLU C 3 348 ? 9.22100 94.35100 9.52000 1.000 16.64034 652 GLU A C 1
ATOM 3376 O O . GLU C 3 348 ? 8.37400 95.02900 10.11500 1.000 16.31787 652 GLU A O 1
ATOM 3382 N N . LYS C 3 349 ? 9.18000 93.01600 9.50500 1.000 15.03673 653 LYS A N 1
ATOM 3383 C CA . LYS C 3 349 ? 8.12000 92.30300 10.21200 1.000 14.85987 653 LYS A CA 1
ATOM 3384 C C . LYS C 3 349 ? 8.25000 92.48600 11.71900 1.000 18.85359 653 LYS A C 1
ATOM 3385 O O . LYS C 3 349 ? 7.24500 92.63500 12.42100 1.000 18.50933 653 LYS A O 1
ATOM 3391 N N . LEU C 3 350 ? 9.48300 92.47000 12.23500 1.000 14.73905 654 LEU A N 1
ATOM 3392 C CA . LEU C 3 350 ? 9.70300 92.62900 13.66800 1.000 15.13761 654 LEU A CA 1
ATOM 3393 C C . LEU C 3 350 ? 9.28900 94.01800 14.13400 1.000 17.89257 654 LEU A C 1
ATOM 3394 O O . LEU C 3 350 ? 8.72700 94.17600 15.22700 1.000 18.30046 654 LEU A O 1
ATOM 3399 N N . ASN C 3 351 ? 9.55400 95.04100 13.32300 1.000 15.50811 655 ASN A N 1
ATOM 3400 C CA . ASN C 3 351 ? 9.14600 96.38200 13.71600 1.000 15.66330 655 ASN A CA 1
ATOM 3401 C C . ASN C 3 351 ? 7.63400 96.55200 13.63200 1.000 19.24168 655 ASN A C 1
ATOM 3402 O O . ASN C 3 351 ? 7.05200 97.30300 14.42900 1.000 19.70613 655 ASN A O 1
ATOM 3407 N N . GLU C 3 352 ? 6.98600 95.86300 12.70900 1.000 17.49637 656 GLU A N 1
ATOM 3408 C CA . GLU C 3 352 ? 5.51000 95.91500 12.58800 1.000 18.78622 656 GLU A CA 1
ATOM 3409 C C . GLU C 3 352 ? 4.87000 95.41800 13.89600 1.000 19.50168 656 GLU A C 1
ATOM 3410 O O . GLU C 3 352 ? 3.83700 95.91700 14.25200 1.000 20.62698 656 GLU A O 1
ATOM 3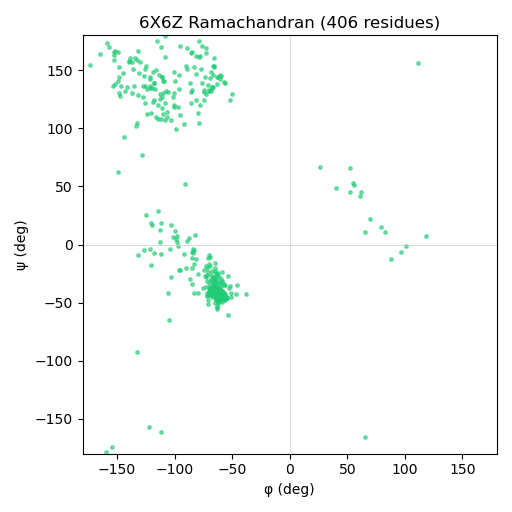416 N N . ILE C 3 353 ? 5.49100 94.47300 14.57400 1.000 19.31820 657 ILE A N 1
ATOM 3417 C CA . ILE C 3 353 ? 4.88800 93.96700 15.83300 1.000 21.34232 657 ILE A CA 1
ATOM 3418 C C . ILE C 3 353 ? 5.52000 94.62900 17.04700 1.000 20.40524 657 ILE A C 1
ATOM 3419 O O . ILE C 3 353 ? 5.22100 94.22700 18.12400 1.000 23.05693 657 ILE A O 1
ATOM 3424 N N . ASN C 3 354 ? 6.35100 95.61300 16.80900 1.000 21.40610 658 ASN A N 1
ATOM 3425 C CA . ASN C 3 354 ? 6.96200 96.42400 17.87900 1.000 22.17715 658 ASN A CA 1
ATOM 3426 C C . ASN C 3 354 ? 7.69000 95.56400 18.91400 1.000 26.07660 658 ASN A C 1
ATOM 3427 O O . ASN C 3 354 ? 7.48700 95.74400 20.06600 1.000 24.53991 658 ASN A O 1
ATOM 3432 N N . LYS C 3 355 ? 8.59100 94.71600 18.45700 1.000 19.14898 659 LYS A N 1
ATOM 3433 C CA . LYS C 3 355 ? 9.40600 93.89800 19.34300 1.000 16.76028 659 LYS A CA 1
ATOM 3434 C C . LYS C 3 355 ? 10.86900 93.99700 18.93700 1.000 16.45993 659 LYS A C 1
ATOM 3435 O O . LYS C 3 355 ? 11.20700 94.50300 17.86500 1.000 16.92281 659 LYS A O 1
ATOM 3441 N N . THR C 3 356 ? 11.74300 93.53000 19.81800 1.000 15.46593 660 THR A N 1
ATOM 3442 C CA . THR C 3 356 ? 13.14900 93.32600 19.50300 1.000 14.49901 660 THR A CA 1
ATOM 3443 C C . THR C 3 356 ? 13.42900 91.83400 19.60100 1.000 15.21002 660 THR A C 1
ATOM 3444 O O . THR C 3 356 ? 12.56000 91.04600 19.98000 1.000 15.59751 660 THR A O 1
ATOM 3448 N N . THR C 3 357 ? 14.64500 91.43300 19.24700 1.000 14.62137 661 THR A N 1
ATOM 3449 C CA . THR C 3 357 ? 15.01300 90.02900 19.37400 1.000 15.62014 661 THR A CA 1
ATOM 3450 C C . THR C 3 357 ? 16.29500 89.89000 20.18000 1.000 16.38279 661 THR A C 1
ATOM 3451 O O . THR C 3 357 ? 17.20200 90.72600 20.08200 1.000 16.01680 661 THR A O 1
ATOM 3455 N N . SER C 3 358 ? 16.36700 88.82000 20.97000 1.000 16.88483 662 SER A N 1
ATOM 3456 C CA . SER C 3 358 ? 17.46700 88.51200 21.87000 1.000 17.21046 662 SER A CA 1
ATOM 3457 C C . SER C 3 358 ? 18.27000 87.29000 21.44900 1.000 16.74483 662 SER A C 1
ATOM 3458 O O . SER C 3 358 ? 19.25500 86.95800 22.11200 1.000 16.90183 662 SER A O 1
ATOM 3461 N N . GLN C 3 359 ? 17.80800 86.55100 20.44200 1.000 15.78613 663 GLN A N 1
ATOM 3462 C CA . GLN C 3 359 ? 18.46100 85.30900 20.04700 1.000 13.66203 663 GLN A CA 1
ATOM 3463 C C . GLN C 3 359 ? 18.12000 85.05300 18.59300 1.000 13.54639 663 GLN A C 1
ATOM 3464 O O . GLN C 3 359 ? 16.95600 85.16800 18.20400 1.000 13.44762 663 GLN A O 1
ATOM 3470 N N A ILE C 3 360 ? 19.12400 84.67700 17.80000 0.690 14.58846 664 ILE A N 1
ATOM 3471 N N B ILE C 3 360 ? 19.13000 84.70500 17.79300 0.310 14.57696 664 ILE A N 1
ATOM 3472 C CA A ILE C 3 360 ? 18.92700 84.45200 16.37600 0.690 12.66266 664 ILE A CA 1
ATOM 3473 C CA B ILE C 3 360 ? 18.94900 84.46200 16.36900 0.310 12.70721 664 ILE A CA 1
ATOM 3474 C C A ILE C 3 360 ? 19.60400 83.15400 15.96400 0.690 13.43001 664 ILE A C 1
ATOM 3475 C C B ILE C 3 360 ? 19.55700 83.11700 16.00200 0.310 13.41864 664 ILE A C 1
ATOM 3476 O O A ILE C 3 360 ? 20.55000 82.68800 16.60000 0.690 13.45383 664 ILE A O 1
ATOM 3477 O O B ILE C 3 360 ? 20.41000 82.57800 16.70900 0.310 13.51738 664 ILE A O 1
ATOM 3486 N N . THR C 3 361 ? 19.11000 82.58200 14.86800 1.000 12.26959 665 THR A N 1
ATOM 3487 C CA . THR C 3 361 ? 19.62800 81.32600 14.34300 1.000 13.77920 665 THR A CA 1
ATOM 3488 C C . THR C 3 361 ? 19.73400 81.42500 12.83200 1.000 12.89629 665 THR A C 1
ATOM 3489 O O . THR C 3 361 ? 18.85900 81.99300 12.17500 1.000 12.83087 665 THR A O 1
ATOM 3493 N N . LEU C 3 362 ? 20.80700 80.86600 12.28500 1.000 12.76506 666 LEU A N 1
ATOM 3494 C CA . LEU C 3 362 ? 20.89200 80.59100 10.85900 1.000 13.31641 666 LEU A CA 1
ATOM 3495 C C . LEU C 3 362 ? 20.91500 79.08000 10.67200 1.000 13.54100 666 LEU A C 1
ATOM 3496 O O . LEU C 3 362 ? 21.68700 78.38100 11.34000 1.000 15.53100 666 LEU A O 1
ATOM 3501 N N . LYS C 3 363 ? 20.05400 78.57900 9.79100 1.000 13.69297 667 LYS A N 1
ATOM 3502 C CA . LYS C 3 363 ? 20.04600 77.17000 9.43400 1.000 14.88059 667 LYS A CA 1
ATOM 3503 C C . LYS C 3 363 ? 20.26300 77.08600 7.93200 1.000 14.48816 667 LYS A C 1
ATOM 3504 O O . LYS C 3 363 ? 19.79300 77.94800 7.18800 1.000 17.72492 667 LYS A O 1
ATOM 3510 N N . LEU C 3 364 ? 20.98600 76.06100 7.47900 1.000 14.32335 668 LEU A N 1
ATOM 3511 C CA . LEU C 3 364 ? 21.19000 75.90900 6.04800 1.000 13.34199 668 LEU A CA 1
ATOM 3512 C C . LEU C 3 364 ? 21.01800 74.45200 5.64600 1.000 14.62505 668 LEU A C 1
ATOM 3513 O O . LEU C 3 364 ? 21.15500 73.53100 6.45900 1.000 15.95957 668 LEU A O 1
ATOM 3518 N N . MET C 3 365 ? 20.70500 74.26600 4.36700 1.000 13.23437 669 MET A N 1
ATOM 3519 C CA . MET C 3 365 ? 20.69700 72.95600 3.72500 1.000 13.12686 669 MET A CA 1
ATOM 3520 C C . MET C 3 365 ? 21.86400 72.90700 2.75100 1.000 13.79881 669 MET A C 1
ATOM 3521 O O . MET C 3 365 ? 22.06100 73.83800 1.96300 1.000 15.10570 669 MET A O 1
ATOM 3526 N N . ARG C 3 366 ? 22.65100 71.84000 2.82700 1.000 12.24672 670 ARG A N 1
ATOM 3527 C CA . ARG C 3 366 ? 23.81800 71.67600 1.97300 1.000 13.97747 670 ARG A CA 1
ATOM 3528 C C . ARG C 3 366 ? 23.66400 70.39300 1.17400 1.000 12.31788 670 ARG A C 1
ATOM 3529 O O . ARG C 3 366 ? 23.27000 69.36200 1.72100 1.000 14.21059 670 ARG A O 1
ATOM 3537 N N . ARG C 3 367 ? 23.96100 70.46800 -0.12100 1.000 13.17062 671 ARG A N 1
ATOM 3538 C CA . ARG C 3 367 ? 23.88000 69.29000 -0.98200 1.000 14.26156 671 ARG A CA 1
ATOM 3539 C C . ARG C 3 367 ? 24.63200 68.11800 -0.37100 1.000 15.09894 671 ARG A C 1
ATOM 3540 O O . ARG C 3 367 ? 25.78500 68.25600 0.03600 1.000 15.49851 671 ARG A O 1
ATOM 3548 N N . CYS C 3 368 ? 23.96500 66.96300 -0.29100 1.000 15.30816 672 CYS A N 1
ATOM 3549 C CA . CYS C 3 368 ? 24.68600 65.78400 0.17100 1.000 15.98406 672 CYS A CA 1
ATOM 3550 C C . CYS C 3 368 ? 25.80800 65.44800 -0.80000 1.000 15.96496 672 CYS A C 1
ATOM 3551 O O . CYS C 3 368 ? 25.68500 65.64700 -2.01200 1.000 16.70344 672 CYS A O 1
ATOM 3554 N N . LYS C 3 369 ? 26.92500 64.96900 -0.26200 1.000 18.30436 673 LYS A N 1
ATOM 3555 C CA . LYS C 3 369 ? 28.14200 64.72300 -1.06700 1.000 20.65509 673 LYS A CA 1
ATOM 3556 C C . LYS C 3 369 ? 27.85900 63.86900 -2.30700 1.000 19.63419 673 LYS A C 1
ATOM 3557 O O . LYS C 3 369 ? 28.44300 64.15600 -3.30600 1.000 18.90416 673 LYS A O 1
ATOM 3563 N N . ASP C 3 370 ? 26.95500 62.90900 -2.19800 1.000 19.58363 674 ASP A N 1
ATOM 3564 C CA . ASP C 3 370 ? 26.65900 62.02400 -3.31600 1.000 19.60581 674 ASP A CA 1
ATOM 3565 C C . ASP C 3 370 ? 25.40400 62.41300 -4.09100 1.000 20.43783 674 ASP A C 1
ATOM 3566 O O . ASP C 3 370 ? 24.92300 61.62200 -4.90900 1.000 19.49009 674 ASP A O 1
ATOM 3571 N N . ALA C 3 371 ? 24.84700 63.62600 -3.84800 1.000 17.56224 675 ALA A N 1
ATOM 3572 C CA . ALA C 3 371 ? 23.61400 64.00100 -4.51800 1.000 19.83385 675 ALA A CA 1
ATOM 3573 C C . ALA C 3 371 ? 23.90700 64.83700 -5.75600 1.000 15.19362 675 ALA A C 1
ATOM 3574 O O . ALA C 3 371 ? 24.83900 65.64000 -5.76400 1.000 15.33690 675 ALA A O 1
ATOM 3576 N N . PRO C 3 372 ? 23.10700 64.69200 -6.80900 1.000 14.75804 676 PRO A N 1
ATOM 3577 C CA . PRO C 3 372 ? 23.34000 65.48300 -8.02600 1.000 15.19730 676 PRO A CA 1
ATOM 3578 C C . PRO C 3 372 ? 23.24700 66.98300 -7.77200 1.000 15.81188 676 PRO A C 1
ATOM 3579 O O . PRO C 3 372 ? 22.45200 67.45300 -6.95700 1.000 16.92849 676 PRO A O 1
ATOM 3583 N N . ILE C 3 373 ? 24.07300 67.73200 -8.50100 1.000 14.60986 677 ILE A N 1
ATOM 3584 C CA . ILE C 3 373 ? 24.08400 69.19100 -8.39400 1.000 15.23046 677 ILE A CA 1
ATOM 3585 C C . ILE C 3 373 ? 22.76400 69.77800 -8.87300 1.000 17.52209 677 ILE A C 1
ATOM 3586 O O . ILE C 3 373 ? 22.30500 70.81000 -8.35400 1.000 17.11307 677 ILE A O 1
ATOM 3591 N N . GLU C 3 374 ? 22.13500 69.14300 -9.85900 1.000 16.08737 678 GLU A N 1
ATOM 3592 C CA . GLU C 3 374 ? 20.80300 69.51900 -10.32600 1.000 17.76662 678 GLU A CA 1
ATOM 3593 C C . GLU C 3 374 ? 19.84300 68.43500 -9.86200 1.000 17.24366 678 GLU A C 1
ATOM 3594 O O . GLU C 3 374 ? 19.86900 67.32400 -10.41600 1.000 18.67997 678 GLU A O 1
ATOM 3600 N N . PRO C 3 375 ? 18.99700 68.68300 -8.86400 1.000 15.28060 679 PRO A N 1
ATOM 3601 C CA . PRO C 3 375 ? 18.12500 67.62500 -8.33800 1.000 18.18058 679 PRO A CA 1
ATOM 3602 C C . PRO C 3 375 ? 16.95500 67.35200 -9.26800 1.000 16.06401 679 PRO A C 1
ATOM 3603 O O . PRO C 3 375 ? 16.72700 68.09600 -10.23300 1.000 17.41234 679 PRO A O 1
ATOM 3607 N N . PRO C 3 376 ? 16.19500 66.28700 -9.00600 1.000 16.50555 680 PRO A N 1
ATOM 3608 C CA . PRO C 3 376 ? 15.00500 66.01100 -9.83200 1.000 15.97274 680 PRO A CA 1
ATOM 3609 C C . PRO C 3 376 ? 14.05700 67.19400 -9.98900 1.000 17.51658 680 PRO A C 1
ATOM 3610 O O . PRO C 3 376 ? 13.57700 67.45200 -11.10400 1.000 17.77723 680 PRO A O 1
ATOM 3614 N N . LYS C 3 377 ? 13.75500 67.90700 -8.90600 1.000 15.57536 681 LYS A N 1
ATOM 3615 C CA . LYS C 3 377 ? 12.88800 69.08000 -8.98300 1.000 14.86145 681 LYS A CA 1
ATOM 3616 C C . LYS C 3 377 ? 13.69400 70.29100 -9.43900 1.000 14.15660 681 LYS A C 1
ATOM 3617 O O . LYS C 3 377 ? 14.68300 70.65100 -8.79700 1.000 14.86009 681 LYS A O 1
ATOM 3623 N N . TYR C 3 378 ? 13.25600 70.93000 -10.52200 1.000 13.41849 682 TYR A N 1
ATOM 3624 C CA . TYR C 3 378 ? 13.87900 72.16700 -10.98000 1.000 14.51268 682 TYR A CA 1
ATOM 3625 C C . TYR C 3 378 ? 13.96900 73.17400 -9.84300 1.000 14.37752 682 TYR A C 1
ATOM 3626 O O . TYR C 3 378 ? 12.95700 73.52900 -9.23500 1.000 14.64730 682 TYR A O 1
ATOM 3635 N N . MET C 3 379 ? 15.18500 73.64700 -9.58200 1.000 14.42836 683 MET A N 1
ATOM 3636 C CA . MET C 3 379 ? 15.51600 74.59800 -8.52400 1.000 13.77035 683 MET A CA 1
ATOM 3637 C C . MET C 3 379 ? 15.30500 74.06200 -7.11400 1.000 14.57168 683 MET A C 1
ATOM 3638 O O . MET C 3 379 ? 15.38600 74.83000 -6.14300 1.000 14.01202 683 MET A O 1
ATOM 3643 N N . GLY C 3 380 ? 15.06200 72.76800 -6.96200 1.000 13.87458 684 GLY A N 1
ATOM 3644 C CA . GLY C 3 380 ? 14.81800 72.20300 -5.65200 1.000 14.23179 684 GLY A CA 1
ATOM 3645 C C . GLY C 3 380 ? 16.08600 72.12500 -4.82300 1.000 13.41560 684 GLY A C 1
ATOM 3646 O O . GLY C 3 380 ? 17.21300 72.22100 -5.31700 1.000 13.05544 684 GLY A O 1
ATOM 3647 N N . MET C 3 381 ? 15.89800 71.92500 -3.51700 1.000 13.28345 685 MET A N 1
ATOM 3648 C CA . MET C 3 381 ? 17.06200 71.71300 -2.66300 1.000 14.06193 685 MET A CA 1
ATOM 3649 C C . MET C 3 381 ? 17.65800 70.32700 -2.87200 1.000 15.63631 685 MET A C 1
ATOM 3650 O O . MET C 3 381 ? 18.86400 70.14000 -2.68000 1.000 14.69027 685 MET A O 1
ATOM 3655 N N . GLY C 3 382 ? 16.84700 69.36000 -3.29400 1.000 13.82672 686 GLY A N 1
ATOM 3656 C CA . GLY C 3 382 ? 17.32400 67.99400 -3.40500 1.000 14.21152 686 GLY A CA 1
ATOM 3657 C C . GLY C 3 382 ? 17.68100 67.38700 -2.05200 1.000 15.41440 686 GLY A C 1
ATOM 3658 O O . GLY C 3 382 ? 17.31900 67.88900 -0.99300 1.000 15.79539 686 GLY A O 1
ATOM 3659 N N . ARG C 3 383 ? 18.40400 66.26500 -2.10500 1.000 14.65507 687 ARG A N 1
ATOM 3660 C CA . ARG C 3 383 ? 18.82000 65.60100 -0.87400 1.000 16.56642 687 ARG A CA 1
ATOM 3661 C C . ARG C 3 383 ? 19.94600 66.39500 -0.22700 1.000 15.49888 687 ARG A C 1
ATOM 3662 O O . ARG C 3 383 ? 20.97700 66.64400 -0.86200 1.000 14.82732 687 ARG A O 1
ATOM 3670 N N . CYS C 3 384 ? 19.75100 66.78200 1.03900 1.000 15.04712 688 CYS A N 1
ATOM 3671 C CA . CYS C 3 384 ? 20.66900 67.70100 1.69900 1.000 15.33231 688 CYS A CA 1
ATOM 3672 C C . CYS C 3 384 ? 20.94300 67.27600 3.13200 1.000 15.15906 688 CYS A C 1
ATOM 3673 O O . CYS C 3 384 ? 20.15300 66.56900 3.75800 1.000 18.63834 688 CYS A O 1
ATOM 3676 N N . ASP C 3 385 ? 22.04600 67.79000 3.66000 1.000 15.95173 689 ASP A N 1
ATOM 3677 C CA . ASP C 3 385 ? 22.33900 67.72200 5.08200 1.000 15.56319 689 ASP A CA 1
ATOM 3678 C C . ASP C 3 385 ? 22.02700 69.08900 5.67200 1.000 17.55879 689 ASP A C 1
ATOM 3679 O O . ASP C 3 385 ? 22.27000 70.11500 5.03400 1.000 16.75278 689 ASP A O 1
ATOM 3684 N N A SER C 3 386 ? 21.48900 69.09500 6.88800 0.540 16.35162 690 SER A N 1
ATOM 3685 N N B SER C 3 386 ? 21.47600 69.10200 6.87800 0.460 16.37452 690 SER A N 1
ATOM 3686 C CA A SER C 3 386 ? 21.08500 70.31800 7.56800 0.540 18.33288 690 SER A CA 1
ATOM 3687 C CA B SER C 3 386 ? 21.10700 70.35100 7.52400 0.460 18.31556 690 SER A CA 1
ATOM 3688 C C A SER C 3 386 ? 22.11800 70.70700 8.62100 0.540 18.53988 690 SER A C 1
ATOM 3689 C C B SER C 3 386 ? 22.12000 70.71400 8.60200 0.460 18.54850 690 SER A C 1
ATOM 3690 O O A SER C 3 386 ? 22.73600 69.85000 9.25900 0.540 20.06313 690 SER A O 1
ATOM 3691 O O B SER C 3 386 ? 22.71600 69.84400 9.24400 0.460 20.07158 690 SER A O 1
ATOM 3696 N N . PHE C 3 387 ? 22.31400 72.02000 8.78700 1.000 17.09240 691 PHE A N 1
ATOM 3697 C CA . PHE C 3 387 ? 23.23100 72.56100 9.77900 1.000 18.01059 691 PHE A CA 1
ATOM 3698 C C . PHE C 3 387 ? 22.59800 73.80500 10.37700 1.000 20.46628 691 PHE A C 1
ATOM 3699 O O . PHE C 3 387 ? 21.98400 74.59900 9.66200 1.000 18.84167 691 PHE A O 1
ATOM 3707 N N . SER C 3 388 ? 22.75000 73.99500 11.68200 1.000 18.85349 692 SER A N 1
ATOM 3708 C CA . SER C 3 388 ? 22.21900 75.22600 12.24700 1.000 18.65468 692 SER A CA 1
ATOM 3709 C C . SER C 3 388 ? 23.07100 75.67100 13.42200 1.000 19.47258 692 SER A C 1
ATOM 3710 O O . SER C 3 388 ? 23.71900 74.85600 14.08500 1.000 19.29097 692 SER A O 1
ATOM 3713 N N . ARG C 3 389 ? 23.07300 76.98000 13.66700 1.000 15.36150 693 ARG A N 1
ATOM 3714 C CA . ARG C 3 389 ? 23.76900 77.52100 14.82600 1.000 14.61821 693 ARG A CA 1
ATOM 3715 C C . ARG C 3 389 ? 23.03300 78.76700 15.28600 1.000 14.92915 693 ARG A C 1
ATOM 3716 O O . ARG C 3 389 ? 22.56900 79.55600 14.46200 1.000 14.92346 693 ARG A O 1
ATOM 3724 N N . SER C 3 390 ? 22.92500 78.93800 16.59800 1.000 14.83672 694 SER A N 1
ATOM 3725 C CA . SER C 3 390 ? 22.23800 80.07300 17.19300 1.000 12.78563 694 SER A CA 1
ATOM 3726 C C . SER C 3 390 ? 23.22700 80.96500 17.92700 1.000 14.57485 694 SER A C 1
ATOM 3727 O O . SER C 3 390 ? 24.36200 80.57400 18.21500 1.000 16.54758 694 SER A O 1
ATOM 3730 N N A SER C 3 391 ? 22.80100 82.19300 18.20900 0.440 15.09852 695 SER A N 1
ATOM 3731 N N B SER C 3 391 ? 22.81100 82.20400 18.17800 0.560 15.07057 695 SER A N 1
ATOM 3732 C CA A SER C 3 391 ? 23.61200 83.14700 18.94600 0.440 16.39640 695 SER A CA 1
ATOM 3733 C CA B SER C 3 391 ? 23.59300 83.15700 18.94600 0.560 16.39007 695 SER A CA 1
ATOM 3734 C C A SER C 3 391 ? 22.70900 83.99700 19.82600 0.440 15.88361 695 SER A C 1
ATOM 3735 C C B SER C 3 391 ? 22.66400 83.95400 19.84800 0.560 15.86380 695 SER A C 1
ATOM 3736 O O A SER C 3 391 ? 21.69700 84.52500 19.35300 0.440 14.79093 695 SER A O 1
ATOM 3737 O O B SER C 3 391 ? 21.60100 84.40800 19.41400 0.560 14.74407 695 SER A O 1
ATOM 3742 N N . ARG C 3 392 ? 23.07600 84.12700 21.09900 1.000 16.58420 696 ARG A N 1
ATOM 3743 C CA . ARG C 3 392 ? 22.39800 85.03000 22.01200 1.000 17.32187 696 ARG A CA 1
ATOM 3744 C C . ARG C 3 392 ? 23.01600 86.41400 21.86000 1.000 20.18183 696 ARG A C 1
ATOM 3745 O O . ARG C 3 392 ? 24.23600 86.57100 21.96900 1.000 24.02016 696 ARG A O 1
ATOM 3753 N N . LEU C 3 393 ? 22.17800 87.40600 21.58800 1.000 19.02484 697 LEU A N 1
ATOM 3754 C CA . LEU C 3 393 ? 22.65400 88.77300 21.47100 1.000 21.47026 697 LEU A CA 1
ATOM 3755 C C . LEU C 3 393 ? 22.80600 89.38100 22.86400 1.000 24.36961 697 LEU A C 1
ATOM 3756 O O . LEU C 3 393 ? 22.06900 89.04500 23.79400 1.000 29.77640 697 LEU A O 1
ATOM 3761 N N . GLY C 3 394 ? 23.79700 90.25900 23.01200 1.000 31.34457 698 GLY A N 1
ATOM 3762 C CA . GLY C 3 394 ? 24.07600 90.81100 24.33100 1.000 34.42250 698 GLY A CA 1
ATOM 3763 C C . GLY C 3 394 ? 22.90500 91.59100 24.90100 1.000 36.13714 698 GLY A C 1
ATOM 3764 O O . GLY C 3 394 ? 22.59800 91.49800 26.09100 1.000 40.23258 698 GLY A O 1
ATOM 3765 N N . ILE C 3 395 ? 22.22700 92.35100 24.05400 1.000 30.17127 699 ILE A N 1
ATOM 3766 C CA . ILE C 3 395 ? 21.12300 93.21800 24.44600 1.000 25.99465 699 ILE A CA 1
ATOM 3767 C C . ILE C 3 395 ? 20.04300 92.97500 23.40000 1.000 23.99878 699 ILE A C 1
ATOM 3768 O O . ILE C 3 395 ? 20.37600 92.89000 22.21100 1.000 21.25873 699 ILE A O 1
ATOM 3773 N N . PRO C 3 396 ? 18.76600 92.83700 23.77200 1.000 21.22783 700 PRO A N 1
ATOM 3774 C CA . PRO C 3 396 ? 17.72100 92.69800 22.74600 1.000 17.27123 700 PRO A CA 1
ATOM 3775 C C . PRO C 3 396 ? 17.75400 93.88800 21.80700 1.000 17.68887 700 PRO A C 1
ATOM 3776 O O . PRO C 3 396 ? 17.94200 95.03000 22.23500 1.000 19.85677 700 PRO A O 1
ATOM 3780 N N . THR C 3 397 ? 17.57200 93.61900 20.51300 1.000 16.91076 701 THR A N 1
ATOM 3781 C CA . THR C 3 397 ? 17.79100 94.67000 19.53100 1.000 15.74945 701 THR A CA 1
ATOM 3782 C C . THR C 3 397 ? 16.93900 94.44200 18.29000 1.000 16.42985 701 THR A C 1
ATOM 3783 O O . THR C 3 397 ? 16.47200 93.33500 18.01900 1.000 15.98229 701 THR A O 1
ATOM 3787 N N . ASN C 3 398 ? 16.73200 95.52800 17.54400 1.000 15.02701 702 ASN A N 1
ATOM 3788 C CA . ASN C 3 398 ? 16.19100 95.47000 16.19100 1.000 15.62629 702 ASN A CA 1
ATOM 3789 C C . ASN C 3 398 ? 17.15800 96.08200 15.18100 1.000 16.48551 702 ASN A C 1
ATOM 3790 O O . ASN C 3 398 ? 16.74100 96.44700 14.07900 1.000 18.67692 702 ASN A O 1
ATOM 3795 N N . GLU C 3 399 ? 18.43500 96.21700 15.54000 1.000 15.93775 703 GLU A N 1
ATOM 3796 C CA A GLU C 3 399 ? 19.40000 96.92300 14.70400 0.470 16.92418 703 GLU A CA 1
ATOM 3797 C CA B GLU C 3 399 ? 19.40000 96.92300 14.70200 0.530 16.91754 703 GLU A CA 1
ATOM 3798 C C . GLU C 3 399 ? 19.94600 96.00500 13.61500 1.000 14.06239 703 GLU A C 1
ATOM 3799 O O . GLU C 3 399 ? 20.48600 94.93400 13.90700 1.000 17.40448 703 GLU A O 1
ATOM 3810 N N . PHE C 3 400 ? 19.82300 96.44200 12.36000 1.000 15.32092 704 PHE A N 1
ATOM 3811 C CA . PHE C 3 400 ? 20.30500 95.65900 11.22900 1.000 14.70522 704 PHE A CA 1
ATOM 3812 C C . PHE C 3 400 ? 21.78800 95.34800 11.35100 1.000 15.57774 704 PHE A C 1
ATOM 3813 O O . PHE C 3 400 ? 22.22200 94.21700 11.08900 1.000 15.66358 704 PHE A O 1
ATOM 3821 N N . GLY C 3 401 ? 22.59800 96.34900 11.70200 1.000 15.57560 705 GLY A N 1
ATOM 3822 C CA . GLY C 3 401 ? 24.03300 96.12400 11.73000 1.000 17.31489 705 GLY A CA 1
ATOM 3823 C C . GLY C 3 401 ? 24.41600 94.97400 12.64100 1.000 17.65410 705 GLY A C 1
ATOM 3824 O O . GLY C 3 401 ? 25.20900 94.10400 12.27000 1.000 20.14051 705 GLY A O 1
ATOM 3825 N N . ILE C 3 402 ? 23.83600 94.94300 13.83900 1.000 15.49630 706 ILE A N 1
ATOM 3826 C CA . ILE C 3 402 ? 24.12800 93.87100 14.78200 1.000 14.45949 706 ILE A CA 1
ATOM 3827 C C . ILE C 3 402 ? 23.63500 92.53900 14.24100 1.000 13.36711 706 ILE A C 1
ATOM 3828 O O . ILE C 3 402 ? 24.37100 91.54600 14.21600 1.000 14.76559 706 ILE A O 1
ATOM 3833 N N . ILE C 3 403 ? 22.37800 92.49500 13.80600 1.000 13.90527 707 ILE A N 1
ATOM 3834 C CA . ILE C 3 403 ? 21.75900 91.22000 13.46500 1.000 14.48480 707 ILE A CA 1
ATOM 3835 C C . ILE C 3 403 ? 22.34300 90.64900 12.17600 1.000 12.25192 707 ILE A C 1
ATOM 3836 O O . ILE C 3 403 ? 22.70700 89.46800 12.11500 1.000 12.58502 707 ILE A O 1
ATOM 3841 N N . ALA C 3 404 ? 22.44800 91.47100 11.12600 1.000 13.12027 708 ALA A N 1
ATOM 3842 C CA . ALA C 3 404 ? 22.98100 90.96100 9.86200 1.000 12.95111 708 ALA A CA 1
ATOM 3843 C C . ALA C 3 404 ? 24.44600 90.55300 9.99500 1.000 13.13060 708 ALA A C 1
ATOM 3844 O O . ALA C 3 404 ? 24.86600 89.54300 9.42300 1.000 13.60082 708 ALA A O 1
ATOM 3846 N N . THR C 3 405 ? 25.24500 91.33200 10.72500 1.000 14.38986 709 THR A N 1
ATOM 3847 C CA . THR C 3 405 ? 26.63600 90.94100 10.94000 1.000 13.99445 709 THR A CA 1
ATOM 3848 C C . THR C 3 405 ? 26.72100 89.58200 11.62300 1.000 13.87207 709 THR A C 1
ATOM 3849 O O . THR C 3 405 ? 27.50400 88.72000 11.21100 1.000 15.23805 709 THR A O 1
ATOM 3853 N N . GLU C 3 406 ? 25.89500 89.35500 12.64400 1.000 14.30990 710 GLU A N 1
ATOM 3854 C CA . GLU C 3 406 ? 25.94800 88.07800 13.34700 1.000 14.49757 710 GLU A CA 1
ATOM 3855 C C . GLU C 3 406 ? 25.41200 86.93600 12.48700 1.000 14.32235 710 GLU A C 1
ATOM 3856 O O . GLU C 3 406 ? 25.94700 85.82000 12.52900 1.000 14.02817 710 GLU A O 1
ATOM 3862 N N . MET C 3 407 ? 24.37600 87.18600 11.68100 1.000 14.13558 711 MET A N 1
ATOM 3863 C CA . MET C 3 407 ? 23.89700 86.13800 10.77600 1.000 14.39431 711 MET A CA 1
ATOM 3864 C C . MET C 3 407 ? 24.97400 85.72100 9.78200 1.000 13.65418 711 MET A C 1
ATOM 3865 O O . MET C 3 407 ? 25.15200 84.52300 9.50300 1.000 14.58299 711 MET A O 1
ATOM 3870 N N . LYS C 3 408 ? 25.69000 86.69600 9.21600 1.000 13.07233 712 LYS A N 1
ATOM 3871 C CA . LYS C 3 408 ? 26.75500 86.37700 8.27300 1.000 13.30532 712 LYS A CA 1
ATOM 3872 C C . LYS C 3 408 ? 27.89600 85.63700 8.96500 1.000 15.56147 712 LYS A C 1
ATOM 3873 O O . LYS C 3 408 ? 28.51300 84.74500 8.37300 1.000 16.43071 712 LYS A O 1
ATOM 3879 N N . SER C 3 409 ? 28.18500 85.99200 10.22300 1.000 15.38610 713 SER A N 1
ATOM 3880 C CA . SER C 3 409 ? 29.15300 85.25300 11.03000 1.000 14.97199 713 SER A CA 1
ATOM 3881 C C . SER C 3 409 ? 28.71500 83.80800 11.23600 1.000 17.55622 713 SER A C 1
ATOM 3882 O O . SER C 3 409 ? 29.53000 82.87500 11.13200 1.000 16.73621 713 SER A O 1
ATOM 3885 N N . LEU C 3 410 ? 27.44000 83.62100 11.58200 1.000 14.87032 714 LEU A N 1
ATOM 3886 C CA . LEU C 3 410 ? 26.92200 82.27500 11.77700 1.000 14.32990 714 LEU A CA 1
ATOM 3887 C C . LEU C 3 410 ? 27.07000 81.45100 10.50700 1.000 14.90049 714 LEU A C 1
ATOM 3888 O O . LEU C 3 410 ? 27.42300 80.26700 10.56700 1.000 15.63291 714 LEU A O 1
ATOM 3893 N N . TYR C 3 411 ? 26.81700 82.06000 9.34300 1.000 14.80486 715 TYR A N 1
ATOM 3894 C CA . TYR C 3 411 ? 27.02300 81.33500 8.09200 1.000 14.64367 715 TYR A CA 1
ATOM 3895 C C . TYR C 3 411 ? 28.46000 80.84200 7.98200 1.000 14.76334 715 TYR A C 1
ATOM 3896 O O . TYR C 3 411 ? 28.70900 79.67700 7.63300 1.000 15.14496 715 TYR A O 1
ATOM 3905 N N . ARG C 3 412 ? 29.41900 81.72100 8.27500 1.000 14.92465 716 ARG A N 1
ATOM 3906 C CA . ARG C 3 412 ? 30.82100 81.33200 8.15900 1.000 13.74474 716 ARG A CA 1
ATOM 3907 C C . ARG C 3 412 ? 31.16400 80.17900 9.09800 1.000 15.77281 716 ARG A C 1
ATOM 3908 O O . ARG C 3 412 ? 31.92100 79.27800 8.72000 1.000 14.78759 716 ARG A O 1
ATOM 3916 N N . THR C 3 413 ? 30.59400 80.16300 10.31200 1.000 16.00356 717 THR A N 1
ATOM 3917 C CA . THR C 3 413 ? 30.91100 79.07800 11.23700 1.000 15.45281 717 THR A CA 1
ATOM 3918 C C . THR C 3 413 ? 30.44400 77.72200 10.72800 1.000 14.35026 717 THR A C 1
ATOM 3919 O O . THR C 3 413 ? 31.00000 76.69900 11.14000 1.000 17.02644 717 THR A O 1
ATOM 3923 N N . LEU C 3 414 ? 29.43200 77.68300 9.86000 1.000 15.40620 718 LEU A N 1
ATOM 3924 C CA . LEU C 3 414 ? 28.91000 76.41000 9.38200 1.000 15.94286 718 LEU A CA 1
ATOM 3925 C C . LEU C 3 414 ? 29.68100 75.84600 8.18900 1.000 17.09487 718 LEU A C 1
ATOM 3926 O O . LEU C 3 414 ? 29.46100 74.68900 7.82600 1.000 18.82653 718 LEU A O 1
ATOM 3931 N N . GLY C 3 415 ? 30.55900 76.63000 7.56200 1.000 16.69526 719 GLY A N 1
ATOM 3932 C CA . GLY C 3 415 ? 31.52100 76.07500 6.62000 1.000 17.77324 719 GLY A CA 1
ATOM 3933 C C . GLY C 3 415 ? 30.97200 75.56300 5.30400 1.000 20.44701 719 GLY A C 1
ATOM 3934 O O . GLY C 3 415 ? 31.63500 74.75300 4.64900 1.000 25.26276 719 GLY A O 1
ATOM 3935 N N . CYS C 3 416 ? 29.80400 76.02400 4.89600 1.000 16.67929 720 CYS A N 1
ATOM 3936 C CA . CYS C 3 416 ? 29.21300 75.53900 3.64300 1.000 16.57958 720 CYS A CA 1
ATOM 3937 C C . CYS C 3 416 ? 29.77200 76.36000 2.49700 1.000 16.60783 720 CYS A C 1
ATOM 3938 O O . CYS C 3 416 ? 29.59400 77.52400 2.47600 1.000 15.65297 720 CYS A O 1
ATOM 3941 N N . PRO C 3 417 ? 30.42800 75.74200 1.50500 1.000 16.32044 721 PRO A N 1
ATOM 3942 C CA . PRO C 3 417 ? 30.85400 76.46900 0.33800 1.000 17.61963 721 PRO A CA 1
ATOM 3943 C C . PRO C 3 417 ? 29.59600 77.00600 -0.38600 1.000 17.34284 721 PRO A C 1
ATOM 3944 O O . PRO C 3 417 ? 28.65100 76.28800 -0.49200 1.000 15.09240 721 PRO A O 1
ATOM 3948 N N . PRO C 3 418 ? 29.61100 78.23500 -0.86200 1.000 15.15876 722 PRO A N 1
ATOM 3949 C CA . PRO C 3 418 ? 28.47000 78.82600 -1.53300 1.000 14.66666 722 PRO A CA 1
ATOM 3950 C C . PRO C 3 418 ? 27.79600 77.95500 -2.60100 1.000 17.41318 722 PRO A C 1
ATOM 3951 O O . PRO C 3 418 ? 26.62100 77.88400 -2.61300 1.000 16.45237 722 PRO A O 1
ATOM 3955 N N . MET C 3 419 ? 28.60500 77.28800 -3.42100 1.000 15.08217 723 MET A N 1
ATOM 3956 C CA A MET C 3 419 ? 27.99300 76.50800 -4.49000 0.310 16.93240 723 MET A CA 1
ATOM 3957 C CA B MET C 3 419 ? 28.02700 76.48700 -4.49700 0.690 16.86455 723 MET A CA 1
ATOM 3958 C C . MET C 3 419 ? 27.31300 75.24000 -3.98900 1.000 16.80973 723 MET A C 1
ATOM 3959 O O . MET C 3 419 ? 26.53500 74.64500 -4.73700 1.000 18.17440 723 MET A O 1
ATOM 3968 N N . GLU C 3 420 ? 27.57200 74.82400 -2.75400 1.000 14.51761 724 GLU A N 1
ATOM 3969 C CA . GLU C 3 420 ? 26.90400 73.66400 -2.18100 1.000 14.27709 724 GLU A CA 1
ATOM 3970 C C . GLU C 3 420 ? 25.64800 74.04100 -1.41600 1.000 15.67439 724 GLU A C 1
ATOM 3971 O O . GLU C 3 420 ? 24.88800 73.15400 -1.02000 1.000 14.45730 724 GLU A O 1
ATOM 3977 N N . LEU C 3 421 ? 25.41300 75.33500 -1.21300 1.000 12.98275 725 LEU A N 1
ATOM 3978 C CA . LEU C 3 421 ? 24.24500 75.78200 -0.47000 1.000 12.65473 725 LEU A CA 1
ATOM 3979 C C . LEU C 3 421 ? 22.98300 75.52800 -1.28200 1.000 11.36964 725 LEU A C 1
ATOM 3980 O O . LEU C 3 421 ? 22.91800 75.86000 -2.47100 1.000 13.36494 725 LEU A O 1
ATOM 3985 N N . ARG C 3 422 ? 21.97500 74.94600 -0.62500 1.000 11.84352 726 ARG A N 1
ATOM 3986 C CA . ARG C 3 422 ? 20.69300 74.66100 -1.25700 1.000 11.81995 726 ARG A CA 1
ATOM 3987 C C . ARG C 3 422 ? 19.50300 75.23700 -0.49200 1.000 11.51926 726 ARG A C 1
ATOM 3988 O O . ARG C 3 422 ? 18.36600 75.13400 -0.96900 1.000 12.60581 726 ARG A O 1
ATOM 3996 N N . GLY C 3 423 ? 19.72500 75.83100 0.66900 1.000 13.52632 727 GLY A N 1
ATOM 3997 C CA . GLY C 3 423 ? 18.62100 76.41000 1.41000 1.000 13.85271 727 GLY A CA 1
ATOM 3998 C C . GLY C 3 423 ? 19.09700 77.18200 2.61900 1.000 14.29955 727 GLY A C 1
ATOM 3999 O O . GLY C 3 423 ? 20.16200 76.88400 3.16600 1.000 12.78847 727 GLY A O 1
ATOM 4000 N N . LEU C 3 424 ? 18.30500 78.16200 3.05800 1.000 12.96551 728 LEU A N 1
ATOM 4001 C CA . LEU C 3 424 ? 18.71500 79.02400 4.15400 1.000 12.56376 728 LEU A CA 1
ATOM 4002 C C . LEU C 3 424 ? 17.48700 79.40500 4.95500 1.000 14.15655 728 LEU A C 1
ATOM 4003 O O . LEU C 3 424 ? 16.45400 79.75100 4.37800 1.000 15.38221 728 LEU A O 1
ATOM 4008 N N . ALA C 3 425 ? 17.61700 79.36000 6.27700 1.000 13.08944 729 ALA A N 1
ATOM 4009 C CA . ALA C 3 425 ? 16.59100 79.85000 7.19200 1.000 13.75547 729 ALA A CA 1
ATOM 4010 C C . ALA C 3 425 ? 17.23600 80.89000 8.09700 1.000 13.73658 729 ALA A C 1
ATOM 4011 O O . ALA C 3 425 ? 18.34700 80.67600 8.59600 1.000 12.93103 729 ALA A O 1
ATOM 4013 N N . LEU C 3 426 ? 16.55800 82.01900 8.28100 1.000 13.35772 730 LEU A N 1
ATOM 4014 C CA . LEU C 3 426 ? 16.99500 83.07900 9.18500 1.000 11.97152 730 LEU A CA 1
ATOM 4015 C C . LEU C 3 426 ? 15.90500 83.22700 10.23500 1.000 11.61076 730 LEU A C 1
ATOM 4016 O O . LEU C 3 426 ? 14.74300 83.46500 9.88800 1.000 12.94921 730 LEU A O 1
ATOM 4021 N N . GLN C 3 427 ? 16.27000 83.06700 11.50800 1.000 11.45768 731 GLN A N 1
ATOM 4022 C CA . GLN C 3 427 ? 15.28800 82.99900 12.58500 1.000 12.72766 731 GLN A CA 1
ATOM 4023 C C . GLN C 3 427 ? 15.59600 83.98800 13.69900 1.000 13.02704 731 GLN A C 1
ATOM 4024 O O . GLN C 3 427 ? 16.75000 84.13400 14.12400 1.000 12.13874 731 GLN A O 1
ATOM 4030 N N . PHE C 3 428 ? 14.54800 84.66800 14.17200 1.000 11.81150 732 PHE A N 1
ATOM 4031 C CA . PHE C 3 428 ? 14.58800 85.40500 15.43000 1.000 13.36874 732 PHE A CA 1
ATOM 4032 C C . PHE C 3 428 ? 13.83600 84.53100 16.42800 1.000 12.52560 732 PHE A C 1
ATOM 4033 O O . PHE C 3 428 ? 12.60800 84.41600 16.35100 1.000 14.67867 732 PHE A O 1
ATOM 4041 N N . ASN C 3 429 ? 14.56700 83.90800 17.35300 1.000 13.79290 733 ASN A N 1
ATOM 4042 C CA . ASN C 3 429 ? 14.00600 82.84400 18.18800 1.000 14.65725 733 ASN A CA 1
ATOM 4043 C C . ASN C 3 429 ? 13.31300 83.35200 19.43900 1.000 16.88832 733 ASN A C 1
ATOM 4044 O O . ASN C 3 429 ? 12.39100 82.68800 19.93700 1.000 19.20703 733 ASN A O 1
ATOM 4049 N N . LYS C 3 430 ? 13.77100 84.48700 19.95300 1.000 16.10775 734 LYS A N 1
ATOM 4050 C CA . LYS C 3 430 ? 13.17800 85.07100 21.18000 1.000 17.32891 734 LYS A CA 1
ATOM 4051 C C . LYS C 3 430 ? 12.81500 86.52300 20.90300 1.000 18.11824 734 LYS A C 1
ATOM 4052 O O . LYS C 3 430 ? 13.67100 87.24700 20.45600 1.000 19.86082 734 LYS A O 1
ATOM 4058 N N . LEU C 3 431 ? 11.56900 86.87100 21.17200 1.000 16.48629 735 LEU A N 1
ATOM 4059 C CA . LEU C 3 431 ? 11.07000 88.21500 20.92800 1.000 16.56957 735 LEU A CA 1
ATOM 4060 C C . LEU C 3 431 ? 10.83600 88.90000 22.26600 1.000 18.30786 735 LEU A C 1
ATOM 4061 O O . LEU C 3 431 ? 10.36600 88.27300 23.22000 1.000 19.80141 735 LEU A O 1
ATOM 4066 N N . VAL C 3 432 ? 11.16800 90.18500 22.33000 1.000 17.44162 736 VAL A N 1
ATOM 4067 C CA . VAL C 3 432 ? 11.16100 90.94700 23.57300 1.000 19.42994 736 VAL A CA 1
ATOM 4068 C C . VAL C 3 432 ? 10.29400 92.17800 23.37000 1.000 20.01979 736 VAL A C 1
ATOM 4069 O O . VAL C 3 432 ? 10.38600 92.84900 22.33700 1.000 19.30447 736 VAL A O 1
ATOM 4073 N N . ASP C 3 433 ? 9.45500 92.47800 24.36100 1.000 21.83004 737 ASP A N 1
ATOM 4074 C CA . ASP C 3 433 ? 8.54200 93.60600 24.24800 1.000 23.76252 737 ASP A CA 1
ATOM 4075 C C . ASP C 3 433 ? 9.30400 94.92500 24.22500 1.000 17.39793 737 ASP A C 1
ATOM 4076 O O . ASP C 3 433 ? 10.40600 95.04900 24.76500 1.000 22.21957 737 ASP A O 1
ATOM 4081 N N . VAL C 3 434 ? 8.68100 95.92100 23.60100 1.000 22.85024 738 VAL A N 1
ATOM 4082 C CA . VAL C 3 434 ? 9.13700 97.30600 23.63100 1.000 23.65228 738 VAL A CA 1
ATOM 4083 C C . VAL C 3 434 ? 8.12100 98.09200 24.44500 1.000 23.86082 738 VAL A C 1
ATOM 4084 O O . VAL C 3 434 ? 6.94600 98.17600 24.06700 1.000 28.20831 738 VAL A O 1
ATOM 4088 N N . GLY C 3 435 ? 8.56500 98.66000 25.55800 1.000 22.87228 739 GLY A N 1
ATOM 4089 C CA . GLY C 3 435 ? 7.68100 99.40300 26.42300 1.000 21.79954 739 GLY A CA 1
ATOM 4090 C C . GLY C 3 435 ? 7.95300 100.89000 26.36000 1.000 21.28317 739 GLY A C 1
ATOM 4091 O O . GLY C 3 435 ? 8.85100 101.35700 25.65500 1.000 21.20948 739 GLY A O 1
ATOM 4092 N N . PRO C 3 436 ? 7.17700 101.66900 27.11700 1.000 21.39368 740 PRO A N 1
ATOM 4093 C CA . PRO C 3 436 ? 7.36100 103.12900 27.09400 1.000 20.75190 740 PRO A CA 1
ATOM 4094 C C . PRO C 3 436 ? 8.61900 103.61200 27.80100 1.000 19.13303 740 PRO A C 1
ATOM 4095 O O . PRO C 3 436 ? 9.04100 104.75000 27.56200 1.000 23.09944 740 PRO A O 1
ATOM 4099 N N . ASP C 3 437 ? 9.22900 102.80000 28.66600 1.000 15.66460 741 ASP A N 1
ATOM 4100 C CA . ASP C 3 437 ? 10.42100 103.19600 29.40500 1.000 16.15241 741 ASP A CA 1
ATOM 4101 C C . ASP C 3 437 ? 11.61900 102.55800 28.71500 1.000 18.77766 741 ASP A C 1
ATOM 4102 O O . ASP C 3 437 ? 11.81100 101.34200 28.79300 1.000 21.78779 741 ASP A O 1
ATOM 4107 N N A ASN C 3 438 ? 12.41800 103.37100 28.02200 0.560 19.90823 742 ASN A N 1
ATOM 4108 N N B ASN C 3 438 ? 12.42200 103.38600 28.05000 0.440 19.91632 742 ASN A N 1
ATOM 4109 C CA A ASN C 3 438 ? 13.65100 102.88500 27.41000 0.560 20.61553 742 ASN A CA 1
ATOM 4110 C CA B ASN C 3 438 ? 13.63800 102.93800 27.38500 0.440 20.65641 742 ASN A CA 1
ATOM 4111 C C A ASN C 3 438 ? 14.88600 103.54600 28.00800 0.560 25.44021 742 ASN A C 1
ATOM 4112 C C B ASN C 3 438 ? 14.87600 103.58400 27.99000 0.440 25.40697 742 ASN A C 1
ATOM 4113 O O A ASN C 3 438 ? 15.94100 103.59000 27.36600 0.560 26.22461 742 ASN A O 1
ATOM 4114 O O B ASN C 3 438 ? 15.92300 103.65200 27.33900 0.440 26.19719 742 ASN A O 1
ATOM 4123 N N . ASN C 3 439 ? 14.77400 104.06300 29.22700 1.000 18.25221 743 ASN A N 1
ATOM 4124 C CA . ASN C 3 439 ? 15.89700 104.71100 29.88500 1.000 17.10227 743 ASN A CA 1
ATOM 4125 C C . ASN C 3 439 ? 16.81800 103.64500 30.45700 1.000 21.07785 743 ASN A C 1
ATOM 4126 O O . ASN C 3 439 ? 16.46600 102.97200 31.43500 1.000 20.29561 743 ASN A O 1
ATOM 4131 N N . GLN C 3 440 ? 18.01600 103.55400 29.86500 1.000 24.80224 744 GLN A N 1
ATOM 4132 C CA . GLN C 3 440 ? 18.98400 102.45100 29.94700 1.000 38.92846 744 GLN A CA 1
ATOM 4133 C C . GLN C 3 440 ? 18.57500 101.23300 30.75600 1.000 36.61527 744 GLN A C 1
ATOM 4134 O O . GLN C 3 440 ? 18.00900 100.29300 30.20300 1.000 36.54553 744 GLN A O 1
#

Radius of gyration: 23.77 Å; Cα contacts (8 Å, |Δi|>4): 783; chains: 1; bounding box: 63×60×56 Å

Secondary structure (DSSP, 8-state):
---TTSTTHHHHHHHH-HHHHHHHHHHHHHHHHHHHTTT------TT--EEEEEEEETTHHHHHHHHT--GGGTT--TTTS-EEE-S-SSS-B-SEE-HHHHTTT--TT-BHHHHHTTSPTT---EEEPP-HHHHHHHHHHHHHHHHHTT--SEEEEEETTEEEEEEE--TT----HHHHHHHHHHHHHHHHHHTTS--EEEEEESSHHHHHHHHHHH-SS-EEE--GGG--HHHHTT--GGGSTT--HHHHHHHHHHTT---SHHHHHHH--HHHHHHHH-HHHHHHHHHHTTT---HHHHHHHH-HHHHHS---EEEEE-BS---SSHHHHHHHHHHHHHHHHHHHHHTTEEEEEEEEEEEEE-TTS-SS-SSTTB--SEEEEEEEEEEEEEE--HHHHHHHHHHHHHHHT--GGGEEEEEEEEEEEEE--S----

Foldseek 3Di:
DAFLLHLCVVVVCCVQDVVNLFVVQLLVQLVVVCVVPVVHDLFDDPPWQKKKKKKFFAQQQQQQLVVPPDPVCVVPDLVAAWEFEWDDQFQIFRQTIHVNLCVLVDDGGHTNNVSVVSDPPPHDYHYGYGDSVLLQVLLVLLVVLLVVVPQFSDWADDTSGIIIGMHTDDPPDDDDPVVVQVVQVVSQVSSCVSSVHIGMEIQMERAPQNRLLQRVVQPDRGYGYAYLVNDDLVSQQVAAPCSGPPDDDVNQVLQCVQQVHDGTSSSSLVGDDLVSQCVRRHNVVSVQSNQVSSVHGDPVVCCCRRPVNVVSDDFKFKDKDQFSQADDALVSVLVSLLSRLVVRLVVLVVVQWFFFKKKKKFWFADPPADLQAPDGRGLHDTDMDMDMDGHPDTGSDSVVQSVVNSVRVVVRPHGSRRTRMMMIMRRGIGHDDPDPPD

Nearest PDB structures (foldseek):
  6x77-assembly1_A  TM=1.002E+00  e=3.644E-92  Saccharomyces cerevisiae
  6x76-assembly1_A  TM=9.993E-01  e=1.027E-89  Saccharomyces cerevisiae
  5wm1-assembly1_A  TM=9.915E-01  e=1.260E-87  Saccharomyces cerevisiae S288C
  3bjy-assembly1_A  TM=9.980E-01  e=2.485E-85  Saccharomyces cerevisiae
  3gqc-assembly1_A  TM=8.366E-01  e=1.535E-36  Homo sapiens

B-factor: mean 22.41, std 9.09, range [10.17, 74.41]